Protein AF-0000000082337930 (afdb_homodimer)

Structure (mmCIF, N/CA/C/O backbone):
data_AF-0000000082337930-model_v1
#
loop_
_entity.id
_entity.type
_entity.pdbx_description
1 polymer 'Peroxisomal biogenesis factor 11'
#
loop_
_atom_site.group_PDB
_atom_site.id
_atom_site.type_symbol
_atom_site.label_atom_id
_atom_site.label_alt_id
_atom_site.label_comp_id
_atom_site.label_asym_id
_atom_site.label_entity_id
_atom_site.label_seq_id
_atom_site.pdbx_PDB_ins_code
_atom_site.Cartn_x
_atom_site.Cartn_y
_atom_site.Cartn_z
_atom_site.occupancy
_atom_site.B_iso_or_equiv
_atom_site.auth_seq_id
_atom_site.auth_comp_id
_atom_site.auth_asym_id
_atom_site.auth_atom_id
_atom_site.pdbx_PDB_model_num
ATOM 1 N N . MET A 1 1 ? -13.062 24.016 -5.707 1 59.91 1 MET A N 1
ATOM 2 C CA . MET A 1 1 ? -12.828 22.594 -5.961 1 59.91 1 MET A CA 1
ATOM 3 C C . MET A 1 1 ? -11.344 22.266 -5.844 1 59.91 1 MET A C 1
ATOM 5 O O . MET A 1 1 ? -10.492 23.047 -6.258 1 59.91 1 MET A O 1
ATOM 9 N N . PRO A 1 2 ? -11.141 21.203 -5.074 1 73.75 2 PRO A N 1
ATOM 10 C CA . PRO A 1 2 ? -9.711 20.891 -4.969 1 73.75 2 PRO A CA 1
ATOM 11 C C . PRO A 1 2 ? -9.078 20.594 -6.324 1 73.75 2 PRO A C 1
ATOM 13 O O . PRO A 1 2 ? -9.766 20.156 -7.25 1 73.75 2 PRO A O 1
ATOM 16 N N . SER A 1 3 ? -7.887 20.891 -6.551 1 83.06 3 SER A N 1
ATOM 17 C CA . SER A 1 3 ? -7.148 20.578 -7.77 1 83.06 3 SER A CA 1
ATOM 18 C C . SER A 1 3 ? -7.176 19.078 -8.062 1 83.06 3 SER A C 1
ATOM 20 O O . SER A 1 3 ? -7.176 18.266 -7.141 1 83.06 3 SER A O 1
ATOM 22 N N . PRO A 1 4 ? -7.48 18.703 -9.297 1 83.69 4 PRO A N 1
ATOM 23 C CA . PRO A 1 4 ? -7.492 17.297 -9.68 1 83.69 4 PRO A CA 1
ATOM 24 C C . PRO A 1 4 ? -6.234 16.547 -9.234 1 83.69 4 PRO A C 1
ATOM 26 O O . PRO A 1 4 ? -6.309 15.375 -8.859 1 83.69 4 PRO A O 1
ATOM 29 N N . LEU A 1 5 ? -5.148 17.203 -9.312 1 85 5 LEU A N 1
ATOM 30 C CA . LEU A 1 5 ? -3.896 16.578 -8.891 1 85 5 LEU A CA 1
ATOM 31 C C . LEU A 1 5 ? -3.895 16.312 -7.391 1 85 5 LEU A C 1
ATOM 33 O O . LEU A 1 5 ? -3.447 15.25 -6.941 1 85 5 LEU A O 1
ATOM 37 N N . LYS A 1 6 ? -4.402 17.266 -6.711 1 87.12 6 LYS A N 1
ATOM 38 C CA . LYS A 1 6 ? -4.496 17.094 -5.262 1 87.12 6 LYS A CA 1
ATOM 39 C C . LYS A 1 6 ? -5.434 15.945 -4.906 1 87.12 6 LYS A C 1
ATOM 41 O O . LYS A 1 6 ? -5.16 15.18 -3.979 1 87.12 6 LYS A O 1
ATOM 46 N N . GLN A 1 7 ? -6.445 15.836 -5.652 1 89.56 7 GLN A N 1
ATOM 47 C CA . GLN A 1 7 ? -7.395 14.75 -5.434 1 89.56 7 GLN A CA 1
ATOM 48 C C . GLN A 1 7 ? -6.762 13.398 -5.738 1 89.56 7 GLN A C 1
ATOM 50 O O . GLN A 1 7 ? -6.98 12.422 -5.012 1 89.56 7 GLN A O 1
ATOM 55 N N . LEU A 1 8 ? -6.004 13.336 -6.836 1 89.38 8 LEU A N 1
ATOM 56 C CA . LEU A 1 8 ? -5.328 12.094 -7.207 1 89.38 8 LEU A CA 1
ATOM 57 C C . LEU A 1 8 ? -4.301 11.695 -6.156 1 89.38 8 LEU A C 1
ATOM 59 O O . LEU A 1 8 ? -4.207 10.523 -5.785 1 89.38 8 LEU A O 1
ATOM 63 N N . VAL A 1 9 ? -3.629 12.656 -5.656 1 88.38 9 VAL A N 1
ATOM 64 C CA . VAL A 1 9 ? -2.609 12.414 -4.641 1 88.38 9 VAL A CA 1
ATOM 65 C C . VAL A 1 9 ? -3.266 11.883 -3.367 1 88.38 9 VAL A C 1
ATOM 67 O O . VAL A 1 9 ? -2.791 10.914 -2.771 1 88.38 9 VAL A O 1
ATOM 70 N N . THR A 1 10 ? -4.344 12.492 -2.98 1 89.81 10 THR A N 1
ATOM 71 C CA . THR A 1 10 ? -5.039 12.062 -1.771 1 89.81 10 THR A CA 1
ATOM 72 C C . THR A 1 10 ? -5.617 10.664 -1.944 1 89.81 10 THR A C 1
ATOM 74 O O . THR A 1 10 ? -5.566 9.844 -1.021 1 89.81 10 THR A O 1
ATOM 77 N N . PHE A 1 11 ? -6.168 10.43 -3.154 1 92.31 11 PHE A N 1
ATOM 78 C CA . PHE A 1 11 ? -6.734 9.125 -3.453 1 92.31 11 PHE A CA 1
ATOM 79 C C . PHE A 1 11 ? -5.676 8.031 -3.336 1 92.31 11 PHE A C 1
ATOM 81 O O . PHE A 1 11 ? -5.918 6.988 -2.73 1 92.31 11 PHE A O 1
ATOM 88 N N . THR A 1 12 ? -4.477 8.25 -3.717 1 90.88 12 THR A N 1
ATOM 89 C CA . THR A 1 12 ? -3.447 7.219 -3.771 1 90.88 12 THR A CA 1
ATOM 90 C C . THR A 1 12 ? -2.615 7.215 -2.494 1 90.88 12 THR A C 1
ATOM 92 O O . THR A 1 12 ? -1.773 6.336 -2.297 1 90.88 12 THR A O 1
ATOM 95 N N . SER A 1 13 ? -2.832 8.195 -1.613 1 89.81 13 SER A N 1
ATOM 96 C CA . SER A 1 13 ? -2.137 8.203 -0.331 1 89.81 13 SER A CA 1
ATOM 97 C C . SER A 1 13 ? -2.818 7.285 0.676 1 89.81 13 SER A C 1
ATOM 99 O O . SER A 1 13 ? -2.25 6.973 1.724 1 89.81 13 SER A O 1
ATOM 101 N N . GLN A 1 14 ? -3.98 6.848 0.314 1 91.69 14 GLN A N 1
ATOM 102 C CA . GLN A 1 14 ? -4.684 5.848 1.109 1 91.69 14 GLN A CA 1
ATOM 103 C C . GLN A 1 14 ? -4.457 4.445 0.555 1 91.69 14 GLN A C 1
ATOM 105 O O . GLN A 1 14 ? -4.426 4.25 -0.662 1 91.69 14 GLN A O 1
ATOM 110 N N . THR A 1 15 ? -4.352 3.51 1.464 1 93.31 15 THR A N 1
ATOM 111 C CA . THR A 1 15 ? -4.156 2.135 1.018 1 93.31 15 THR A CA 1
ATOM 112 C C . THR A 1 15 ? -5.332 1.668 0.168 1 93.31 15 THR A C 1
ATOM 114 O O . THR A 1 15 ? -5.148 0.976 -0.834 1 93.31 15 THR A O 1
ATOM 117 N N . ALA A 1 16 ? -6.535 2.107 0.52 1 92.81 16 ALA A N 1
ATOM 118 C CA . ALA A 1 16 ? -7.73 1.692 -0.21 1 92.81 16 ALA A CA 1
ATOM 119 C C . ALA A 1 16 ? -7.688 2.18 -1.655 1 92.81 16 ALA A C 1
ATOM 121 O O . ALA A 1 16 ? -7.98 1.421 -2.582 1 92.81 16 ALA A O 1
ATOM 122 N N . GLY A 1 17 ? -7.324 3.424 -1.844 1 94.19 17 GLY A N 1
ATOM 123 C CA . GLY A 1 17 ? -7.277 3.98 -3.188 1 94.19 17 GLY A CA 1
ATOM 124 C C . GLY A 1 17 ? -6.207 3.348 -4.059 1 94.19 17 GLY A C 1
ATOM 125 O O . GLY A 1 17 ? -6.473 2.975 -5.203 1 94.19 17 GLY A O 1
ATOM 126 N N . LEU A 1 18 ? -5.039 3.246 -3.506 1 95.44 18 LEU A N 1
ATOM 127 C CA . LEU A 1 18 ? -3.938 2.68 -4.273 1 95.44 18 LEU A CA 1
ATOM 128 C C . LEU A 1 18 ? -4.168 1.198 -4.547 1 95.44 18 LEU A C 1
ATOM 130 O O . LEU A 1 18 ? -3.859 0.708 -5.637 1 95.44 18 LEU A O 1
ATOM 134 N N . GLU A 1 19 ? -4.699 0.517 -3.623 1 96.56 19 GLU A N 1
ATOM 135 C CA . GLU A 1 19 ? -5.023 -0.895 -3.807 1 96.56 19 GLU A CA 1
ATOM 136 C C . GLU A 1 19 ? -6.035 -1.087 -4.934 1 96.56 19 GLU A C 1
ATOM 138 O O . GLU A 1 19 ? -5.91 -2.016 -5.734 1 96.56 19 GLU A O 1
ATOM 143 N N . LYS A 1 20 ? -6.992 -0.231 -5.098 1 97.12 20 LYS A N 1
ATOM 144 C CA . LYS A 1 20 ? -7.969 -0.34 -6.172 1 97.12 20 LYS A CA 1
ATOM 145 C C . LYS A 1 20 ? -7.336 -0.035 -7.527 1 97.12 20 LYS A C 1
ATOM 147 O O . LYS A 1 20 ? -7.723 -0.612 -8.547 1 97.12 20 LYS A O 1
ATOM 152 N N . THR A 1 21 ? -6.434 0.844 -7.492 1 96.25 21 THR A N 1
ATOM 153 C CA . THR A 1 21 ? -5.695 1.128 -8.719 1 96.25 21 THR A CA 1
ATOM 154 C C . THR A 1 21 ? -4.941 -0.11 -9.195 1 96.25 21 THR A C 1
ATOM 156 O O . THR A 1 21 ? -5.016 -0.476 -10.367 1 96.25 21 THR A O 1
ATOM 159 N N . LEU A 1 22 ? -4.285 -0.711 -8.289 1 97.25 22 LEU A N 1
ATOM 160 C CA . LEU A 1 22 ? -3.537 -1.915 -8.633 1 97.25 22 LEU A CA 1
ATOM 161 C C . LEU A 1 22 ? -4.477 -3.039 -9.055 1 97.25 22 LEU A C 1
ATOM 163 O O . LEU A 1 22 ? -4.168 -3.799 -9.977 1 97.25 22 LEU A O 1
ATOM 167 N N . ARG A 1 23 ? -5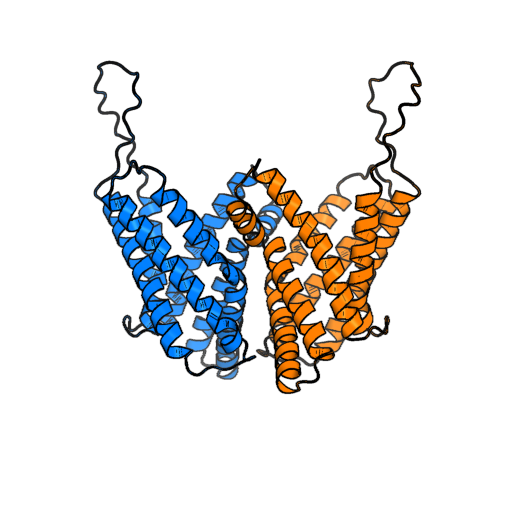.578 -3.072 -8.352 1 98.06 23 ARG A N 1
ATOM 168 C CA . ARG A 1 23 ? -6.566 -4.094 -8.688 1 98.06 23 ARG A CA 1
ATOM 169 C C . ARG A 1 23 ? -7.098 -3.902 -10.102 1 98.06 23 ARG A C 1
ATOM 171 O O . ARG A 1 23 ? -7.332 -4.875 -10.82 1 98.06 23 ARG A O 1
ATOM 178 N N . LEU A 1 24 ? -7.301 -2.734 -10.484 1 98.19 24 LEU A N 1
ATOM 179 C CA . LEU A 1 24 ? -7.777 -2.449 -11.828 1 98.19 24 LEU A CA 1
ATOM 180 C C . LEU A 1 24 ? -6.754 -2.881 -12.875 1 98.19 24 LEU A C 1
ATOM 182 O O . LEU A 1 24 ? -7.105 -3.51 -13.875 1 98.19 24 LEU A O 1
ATOM 186 N N . ILE A 1 25 ? -5.5 -2.564 -12.648 1 97.62 25 ILE A N 1
ATOM 187 C CA . ILE A 1 25 ? -4.438 -2.965 -13.562 1 97.62 25 ILE A CA 1
ATOM 188 C C . ILE A 1 25 ? -4.352 -4.488 -13.625 1 97.62 25 ILE A C 1
ATOM 190 O O . ILE A 1 25 ? -4.172 -5.062 -14.695 1 97.62 25 ILE A O 1
ATOM 194 N N . GLN A 1 26 ? -4.496 -5.074 -12.523 1 98.25 26 GLN A N 1
ATOM 195 C CA . GLN A 1 26 ? -4.508 -6.531 -12.461 1 98.25 26 GLN A CA 1
ATOM 196 C C . GLN A 1 26 ? -5.637 -7.105 -13.312 1 98.25 26 GLN A C 1
ATOM 198 O O . GLN A 1 26 ? -5.426 -8.055 -14.078 1 98.25 26 GLN A O 1
ATOM 203 N N . ALA A 1 27 ? -6.793 -6.559 -13.18 1 98.5 27 ALA A N 1
ATOM 204 C CA . ALA A 1 27 ? -7.961 -7.043 -13.914 1 98.5 27 ALA A CA 1
ATOM 205 C C . ALA A 1 27 ? -7.758 -6.906 -15.414 1 98.5 27 ALA A C 1
ATOM 207 O O . ALA A 1 27 ? -8.07 -7.824 -16.172 1 98.5 27 ALA A O 1
ATOM 208 N N . VAL A 1 28 ? -7.258 -5.812 -15.82 1 98.38 28 VAL A N 1
ATOM 209 C CA . VAL A 1 28 ? -6.992 -5.57 -17.234 1 98.38 28 VAL A CA 1
ATOM 210 C C . VAL A 1 28 ? -5.938 -6.551 -17.734 1 98.38 28 VAL A C 1
ATOM 212 O O . VAL A 1 28 ? -6.07 -7.105 -18.828 1 98.38 28 VAL A O 1
ATOM 215 N N . SER A 1 29 ? -4.938 -6.777 -16.953 1 98.19 29 SER A N 1
ATOM 216 C CA . SER A 1 29 ? -3.908 -7.742 -17.328 1 98.19 29 SER A CA 1
ATOM 217 C C . SER A 1 29 ? -4.496 -9.141 -17.5 1 98.19 29 SER A C 1
ATOM 219 O O . SER A 1 29 ? -4.113 -9.875 -18.406 1 98.19 29 SER A O 1
ATOM 221 N N . GLN A 1 30 ? -5.391 -9.445 -16.609 1 98.19 30 GLN A N 1
ATOM 222 C CA . GLN A 1 30 ? -6.055 -10.742 -16.719 1 98.19 30 GLN A CA 1
ATOM 223 C C . GLN A 1 30 ? -6.852 -10.844 -18.016 1 98.19 30 GLN A C 1
ATOM 225 O O . GLN A 1 30 ? -6.773 -11.852 -18.719 1 98.19 30 GLN A O 1
ATOM 230 N N . ILE A 1 31 ? -7.59 -9.852 -18.312 1 98.5 31 ILE A N 1
ATOM 231 C CA . ILE A 1 31 ? -8.438 -9.859 -19.5 1 98.5 31 ILE A CA 1
ATOM 232 C C . ILE A 1 31 ? -7.566 -9.945 -20.75 1 98.5 31 ILE A C 1
ATOM 234 O O . ILE A 1 31 ? -7.789 -10.797 -21.609 1 98.5 31 ILE A O 1
ATOM 238 N N . VAL A 1 32 ? -6.555 -9.117 -20.828 1 98.31 32 VAL A N 1
ATOM 239 C CA . VAL A 1 32 ? -5.672 -9.109 -21.984 1 98.31 32 VAL A CA 1
ATOM 240 C C . VAL A 1 32 ? -4.914 -10.43 -22.062 1 98.31 32 VAL A C 1
ATOM 242 O O . VAL A 1 32 ? -4.719 -10.977 -23.156 1 98.31 32 VAL A O 1
ATOM 245 N N . GLY A 1 33 ? -4.523 -10.945 -20.922 1 98.19 33 GLY A N 1
ATOM 246 C CA . GLY A 1 33 ? -3.775 -12.188 -20.891 1 98.19 33 GLY A CA 1
ATOM 247 C C . GLY A 1 33 ? -4.559 -13.367 -21.438 1 98.19 33 GLY A C 1
ATOM 248 O O . GLY A 1 33 ? -4.004 -14.203 -22.156 1 98.19 33 GLY A O 1
ATOM 249 N N . VAL A 1 34 ? -5.824 -13.398 -21.172 1 97.56 34 VAL A N 1
ATOM 250 C CA . VAL A 1 34 ? -6.605 -14.57 -21.547 1 97.56 34 VAL A CA 1
ATOM 251 C C . VAL A 1 34 ? -7.184 -14.367 -22.953 1 97.56 34 VAL A C 1
ATOM 253 O O . VAL A 1 34 ? -7.621 -15.328 -23.594 1 97.56 34 VAL A O 1
ATOM 256 N N . THR A 1 35 ? -7.234 -13.141 -23.484 1 97.75 35 THR A N 1
ATOM 257 C CA . THR A 1 35 ? -7.914 -12.898 -24.75 1 97.75 35 THR A CA 1
ATOM 258 C C . THR A 1 35 ? -6.906 -12.641 -25.875 1 97.75 35 THR A C 1
ATOM 260 O O . THR A 1 35 ? -7.25 -12.695 -27.047 1 97.75 35 THR A O 1
ATOM 263 N N . SER A 1 36 ? -5.703 -12.383 -25.547 1 97.62 36 SER A N 1
ATOM 264 C CA . SER A 1 36 ? -4.715 -12.023 -26.547 1 97.62 36 SER A CA 1
ATOM 265 C C . SER A 1 36 ? -4.277 -13.242 -27.359 1 97.62 36 SER A C 1
ATOM 267 O O . SER A 1 36 ? -4.043 -14.312 -26.797 1 97.62 36 SER A O 1
ATOM 269 N N . ASP A 1 37 ? -4.055 -13.023 -28.703 1 97.25 37 ASP A N 1
ATOM 270 C CA . ASP A 1 37 ? -3.541 -14.07 -29.578 1 97.25 37 ASP A CA 1
ATOM 271 C C . ASP A 1 37 ? -2.014 -14.07 -29.609 1 97.25 37 ASP A C 1
ATOM 273 O O . ASP A 1 37 ? -1.393 -15.031 -30.062 1 97.25 37 ASP A O 1
ATOM 277 N N . ASP A 1 38 ? -1.459 -13.023 -29.125 1 97.69 38 ASP A N 1
ATOM 278 C CA . ASP A 1 38 ? -0.008 -12.953 -28.984 1 97.69 38 ASP A CA 1
ATOM 279 C C . ASP A 1 38 ? 0.463 -13.695 -27.75 1 97.69 38 ASP A C 1
ATOM 281 O O . ASP A 1 38 ? 0.231 -13.25 -26.625 1 97.69 38 ASP A O 1
ATOM 285 N N . LYS A 1 39 ? 1.205 -14.734 -27.984 1 97.25 39 LYS A N 1
ATOM 286 C CA . LYS A 1 39 ? 1.607 -15.617 -26.891 1 97.25 39 LYS A CA 1
ATOM 287 C C . LYS A 1 39 ? 2.52 -14.891 -25.906 1 97.25 39 LYS A C 1
ATOM 289 O O . LYS A 1 39 ? 2.436 -15.109 -24.688 1 97.25 39 LYS A O 1
ATOM 294 N N . THR A 1 40 ? 3.385 -14.125 -26.406 1 96.31 40 THR A N 1
ATOM 295 C CA . THR A 1 40 ? 4.297 -13.375 -25.547 1 96.31 40 THR A CA 1
ATOM 296 C C . THR A 1 40 ? 3.527 -12.398 -24.656 1 96.31 40 THR A C 1
ATOM 298 O O . THR A 1 40 ? 3.736 -12.352 -23.453 1 96.31 40 THR A O 1
ATOM 301 N N . LEU A 1 41 ? 2.658 -11.648 -25.281 1 96.69 41 LEU A N 1
ATOM 302 C CA . LEU A 1 41 ? 1.835 -10.703 -24.531 1 96.69 41 LEU A CA 1
ATOM 303 C C . LEU A 1 41 ? 0.952 -11.43 -23.516 1 96.69 41 LEU A C 1
ATOM 305 O O . LEU A 1 41 ? 0.795 -10.977 -22.391 1 96.69 41 LEU A O 1
ATOM 309 N N . SER A 1 42 ? 0.378 -12.492 -23.906 1 98 42 SER A N 1
ATOM 310 C CA . SER A 1 42 ? -0.461 -13.289 -23.031 1 98 42 SER A CA 1
ATOM 311 C C . SER A 1 42 ? 0.313 -13.75 -21.797 1 98 42 SER A C 1
ATOM 313 O O . SER A 1 42 ? -0.136 -13.555 -20.672 1 98 42 SER A O 1
ATOM 315 N N . THR A 1 43 ? 1.45 -14.242 -22.031 1 97.38 43 THR A N 1
ATOM 316 C CA . THR A 1 43 ? 2.275 -14.75 -20.938 1 97.38 43 THR A CA 1
ATOM 317 C C . THR A 1 43 ? 2.695 -13.617 -20 1 97.38 43 THR A C 1
ATOM 319 O O . THR A 1 43 ? 2.658 -13.773 -18.781 1 97.38 43 THR A O 1
ATOM 322 N N . GLN A 1 44 ? 3.047 -12.516 -20.562 1 97.31 44 GLN A N 1
ATOM 323 C CA . GLN A 1 44 ? 3.475 -11.367 -19.781 1 97.31 44 GLN A CA 1
ATOM 324 C C . GLN A 1 44 ? 2.316 -10.805 -18.953 1 97.31 44 GLN A C 1
ATOM 326 O O . GLN A 1 44 ? 2.482 -10.469 -17.781 1 97.31 44 GLN A O 1
ATOM 331 N N . CYS A 1 45 ? 1.198 -10.75 -19.516 1 97.88 45 CYS A N 1
ATOM 332 C CA . CYS A 1 45 ? 0.033 -10.203 -18.828 1 97.88 45 CYS A CA 1
ATOM 333 C C . CYS A 1 45 ? -0.416 -11.125 -17.703 1 97.88 45 CYS A C 1
ATOM 335 O O . CYS A 1 45 ? -0.79 -10.656 -16.625 1 97.88 45 CYS A O 1
ATOM 337 N N . LEU A 1 46 ? -0.356 -12.359 -17.953 1 97.81 46 LEU A N 1
ATOM 338 C CA . LEU A 1 46 ? -0.733 -13.305 -16.906 1 97.81 46 LEU A CA 1
ATOM 339 C C . LEU A 1 46 ? 0.289 -13.305 -15.773 1 97.81 46 LEU A C 1
ATOM 341 O O . LEU A 1 46 ? -0.074 -13.438 -14.602 1 97.81 46 LEU A O 1
ATOM 345 N N . ALA A 1 47 ? 1.536 -13.141 -16.125 1 96.94 47 ALA A N 1
ATOM 346 C CA . ALA A 1 47 ? 2.562 -12.984 -15.094 1 96.94 47 ALA A CA 1
ATOM 347 C C . ALA A 1 47 ? 2.34 -11.711 -14.281 1 96.94 47 ALA A C 1
ATOM 349 O O . ALA A 1 47 ? 2.461 -11.719 -13.055 1 96.94 47 ALA A O 1
ATOM 350 N N . ALA A 1 48 ? 2.037 -10.664 -14.984 1 97 48 ALA A N 1
ATOM 351 C CA . ALA A 1 48 ? 1.748 -9.406 -14.305 1 97 48 ALA A CA 1
ATOM 352 C C . ALA A 1 48 ? 0.557 -9.547 -13.367 1 97 48 ALA A C 1
ATOM 354 O O . ALA A 1 48 ? 0.583 -9.039 -12.242 1 97 48 ALA A O 1
ATOM 355 N N . ARG A 1 49 ? -0.434 -10.211 -13.859 1 97.69 49 ARG A N 1
ATOM 356 C CA . ARG A 1 49 ? -1.613 -10.469 -13.039 1 97.69 49 ARG A CA 1
ATOM 357 C C . ARG A 1 49 ? -1.232 -11.148 -11.727 1 97.69 49 ARG A C 1
ATOM 359 O O . ARG A 1 49 ? -1.67 -10.734 -10.656 1 97.69 49 ARG A O 1
ATOM 366 N N . ASP A 1 50 ? -0.408 -12.07 -11.773 1 95.81 50 ASP A N 1
ATOM 367 C CA . ASP A 1 50 ? -0.019 -12.836 -10.594 1 95.81 50 ASP A CA 1
ATOM 368 C C . ASP A 1 50 ? 0.831 -11.992 -9.648 1 95.81 50 ASP A C 1
ATOM 370 O O . ASP A 1 50 ? 0.667 -12.055 -8.43 1 95.81 50 ASP A O 1
ATOM 374 N N . ARG A 1 51 ? 1.695 -11.195 -10.266 1 95.62 51 ARG A N 1
ATOM 375 C CA . ARG A 1 51 ? 2.547 -10.344 -9.445 1 95.62 51 ARG A CA 1
ATOM 376 C C . ARG A 1 51 ? 1.729 -9.258 -8.75 1 95.62 51 ARG A C 1
ATOM 378 O O . ARG A 1 51 ? 1.98 -8.922 -7.594 1 95.62 51 ARG A O 1
ATOM 385 N N . LEU A 1 52 ? 0.832 -8.75 -9.438 1 96.69 52 LEU A N 1
ATOM 386 C CA . LEU A 1 52 ? -0.027 -7.711 -8.883 1 96.69 52 LEU A CA 1
ATOM 387 C C . LEU A 1 52 ? -0.941 -8.281 -7.801 1 96.69 52 LEU A C 1
ATOM 389 O O . LEU A 1 52 ? -1.236 -7.602 -6.812 1 96.69 52 LEU A O 1
ATOM 393 N N . ALA A 1 53 ? -1.422 -9.492 -8.023 1 96.19 53 ALA A N 1
ATOM 394 C CA . ALA A 1 53 ? -2.209 -10.156 -6.98 1 96.19 53 ALA A CA 1
ATOM 395 C C . ALA A 1 53 ? -1.411 -10.281 -5.688 1 96.19 53 ALA A C 1
ATOM 397 O O . ALA A 1 53 ? -1.932 -10.016 -4.602 1 96.19 53 ALA A O 1
ATOM 398 N N . LEU A 1 54 ? -0.223 -10.68 -5.805 1 94.56 54 LEU A N 1
ATOM 399 C CA . LEU A 1 54 ? 0.656 -10.742 -4.645 1 94.56 54 LEU A CA 1
ATOM 400 C C . LEU A 1 54 ? 0.878 -9.359 -4.051 1 94.56 54 LEU A C 1
ATOM 402 O O . LEU A 1 54 ? 0.849 -9.188 -2.83 1 94.56 54 LEU A O 1
ATOM 406 N N . GLY A 1 55 ? 1.141 -8.398 -4.914 1 94.94 55 GLY A N 1
ATOM 407 C CA . GLY A 1 55 ? 1.3 -7.031 -4.457 1 94.94 55 GLY A CA 1
ATOM 408 C C . GLY A 1 55 ? 0.119 -6.531 -3.646 1 94.94 55 GLY A C 1
ATOM 409 O O . GLY A 1 55 ? 0.298 -5.875 -2.619 1 94.94 55 GLY A O 1
ATOM 410 N N . ARG A 1 56 ? -0.995 -6.832 -4.055 1 95.62 56 ARG A N 1
ATOM 411 C CA . ARG A 1 56 ? -2.207 -6.383 -3.377 1 95.62 56 ARG A CA 1
ATOM 412 C C . ARG A 1 56 ? -2.322 -7.004 -1.99 1 95.62 56 ARG A C 1
ATOM 414 O O . ARG A 1 56 ? -2.959 -6.438 -1.101 1 95.62 56 ARG A O 1
ATOM 421 N N . ARG A 1 57 ? -1.745 -8.102 -1.8 1 95.06 57 ARG A N 1
ATOM 422 C CA . ARG A 1 57 ? -1.766 -8.742 -0.487 1 95.06 57 ARG A CA 1
ATOM 423 C C . ARG A 1 57 ? -1.013 -7.906 0.541 1 95.06 57 ARG A C 1
ATOM 425 O O . ARG A 1 57 ? -1.379 -7.879 1.718 1 95.06 57 ARG A O 1
ATOM 432 N N . TYR A 1 58 ? -0.014 -7.211 0.063 1 95.06 58 TYR A N 1
ATOM 433 C CA . TYR A 1 58 ? 0.726 -6.34 0.967 1 95.06 58 TYR A CA 1
ATOM 434 C C . TYR A 1 58 ? -0.17 -5.234 1.513 1 95.06 58 TYR A C 1
ATOM 436 O O . TYR A 1 58 ? -0.058 -4.855 2.68 1 95.06 58 TYR A O 1
ATOM 444 N N . PHE A 1 59 ? -1.052 -4.82 0.717 1 94.5 59 PHE A N 1
ATOM 445 C CA . PHE A 1 59 ? -1.925 -3.713 1.086 1 94.5 59 PHE A CA 1
ATOM 446 C C . PHE A 1 59 ? -2.951 -4.152 2.121 1 94.5 59 PHE A C 1
ATOM 448 O O . PHE A 1 59 ? -3.539 -3.32 2.814 1 94.5 59 PHE A O 1
ATOM 455 N N . ARG A 1 60 ? -3.096 -5.465 2.246 1 91.5 60 ARG A N 1
ATOM 456 C CA . ARG A 1 60 ? -4.137 -5.91 3.164 1 91.5 60 ARG A CA 1
ATOM 457 C C . ARG A 1 60 ? -3.553 -6.785 4.27 1 91.5 60 ARG A C 1
ATOM 459 O O . ARG A 1 60 ? -4.285 -7.5 4.957 1 91.5 60 ARG A O 1
ATOM 466 N N . LEU A 1 61 ? -2.312 -6.875 4.469 1 90.25 61 LEU A N 1
ATOM 467 C CA . LEU A 1 61 ? -1.616 -7.699 5.449 1 90.25 61 LEU A CA 1
ATOM 468 C C . LEU A 1 61 ? -2.221 -7.52 6.84 1 90.25 61 LEU A C 1
ATOM 470 O O . LEU A 1 61 ? -2.373 -8.492 7.586 1 90.25 61 LEU A O 1
ATOM 474 N N . LEU A 1 62 ? -2.67 -6.426 7.25 1 90.19 62 LEU A N 1
ATOM 475 C CA . LEU A 1 62 ? -3.156 -6.188 8.602 1 90.19 62 LEU A CA 1
ATOM 476 C C . LEU A 1 62 ? -4.594 -5.672 8.586 1 90.19 62 LEU A C 1
ATOM 478 O O . LEU A 1 62 ? -5.094 -5.18 9.594 1 90.19 62 LEU A O 1
ATOM 482 N N . ASP A 1 63 ? -5.188 -5.918 7.547 1 92.94 63 ASP A N 1
ATOM 483 C CA . ASP A 1 63 ? -6.543 -5.398 7.395 1 92.94 63 ASP A CA 1
ATOM 484 C C . ASP A 1 63 ? -7.527 -6.16 8.273 1 92.94 63 ASP A C 1
ATOM 486 O O . ASP A 1 63 ? -8.633 -5.676 8.547 1 92.94 63 ASP A O 1
ATOM 490 N N . PHE A 1 64 ? -7.148 -7.383 8.703 1 95.69 64 PHE A N 1
ATOM 491 C CA . PHE A 1 64 ? -8.055 -8.172 9.523 1 95.69 64 PHE A CA 1
ATOM 492 C C . PHE A 1 64 ? -8.344 -7.477 10.844 1 95.69 64 PHE A C 1
ATOM 494 O O . PHE A 1 64 ? -9.422 -7.625 11.414 1 95.69 64 PHE A O 1
ATOM 501 N N . TYR A 1 65 ? -7.469 -6.648 11.344 1 93.44 65 TYR A N 1
ATOM 502 C CA . TYR A 1 65 ? -7.711 -5.895 12.57 1 93.44 65 TYR A CA 1
ATOM 503 C C . TYR A 1 65 ? -8.898 -4.953 12.406 1 93.44 65 TYR A C 1
ATOM 505 O O . TYR A 1 65 ? -9.672 -4.746 13.344 1 93.44 65 TYR A O 1
ATOM 513 N N . GLY A 1 66 ? -8.914 -4.434 11.227 1 93.06 66 GLY A N 1
ATOM 514 C CA . GLY A 1 66 ? -10.039 -3.555 10.969 1 93.06 66 GLY A CA 1
ATOM 515 C C . GLY A 1 66 ? -11.375 -4.27 11.023 1 93.06 66 GLY A C 1
ATOM 516 O O . GLY A 1 66 ? -12.352 -3.729 11.547 1 93.06 66 GLY A O 1
ATOM 517 N N . CYS A 1 67 ? -11.406 -5.43 10.578 1 95.25 67 CYS A N 1
ATOM 518 C CA . CYS A 1 67 ? -12.617 -6.23 10.625 1 95.25 67 CYS A CA 1
ATOM 519 C C . CYS A 1 67 ? -13 -6.57 12.062 1 95.25 67 CYS A C 1
ATOM 521 O O . CYS A 1 67 ? -14.164 -6.453 12.453 1 95.25 67 CYS A O 1
ATOM 523 N N . PHE A 1 68 ? -12.039 -6.91 12.797 1 93.56 68 PHE A N 1
ATOM 524 C CA . PHE A 1 68 ? -12.32 -7.309 14.172 1 93.56 68 PHE A CA 1
ATOM 525 C C . PHE A 1 68 ? -12.68 -6.098 15.023 1 93.56 68 PHE A C 1
ATOM 527 O O . PHE A 1 68 ? -13.453 -6.211 15.977 1 93.56 68 PHE A O 1
ATOM 534 N N . GLU A 1 69 ? -12.133 -4.961 14.68 1 92.38 69 GLU A N 1
ATOM 535 C CA . GLU A 1 69 ? -12.594 -3.736 15.328 1 92.38 69 GLU A CA 1
ATOM 536 C C . GLU A 1 69 ? -14.07 -3.49 15.055 1 92.38 69 GLU A C 1
ATOM 538 O O . GLU A 1 69 ? -14.828 -3.129 15.953 1 92.38 69 GLU A O 1
ATOM 543 N N . ARG A 1 70 ? -14.469 -3.715 13.859 1 92.75 70 ARG A N 1
ATOM 544 C CA . ARG A 1 70 ? -15.867 -3.555 13.492 1 92.75 70 ARG A CA 1
ATOM 545 C C . ARG A 1 70 ? -16.75 -4.559 14.242 1 92.75 70 ARG A C 1
ATOM 547 O O . ARG A 1 70 ? -17.828 -4.211 14.719 1 92.75 70 ARG A O 1
ATOM 554 N N . VAL A 1 71 ? -16.266 -5.746 14.305 1 94.38 71 VAL A N 1
ATOM 555 C CA . VAL A 1 71 ? -16.984 -6.785 15.039 1 94.38 71 VAL A CA 1
ATOM 556 C C . VAL A 1 71 ? -17.141 -6.363 16.5 1 94.38 71 VAL A C 1
ATOM 558 O O . VAL A 1 71 ? -18.219 -6.527 17.078 1 94.38 71 VAL A O 1
ATOM 561 N N . HIS A 1 72 ? -16.125 -5.824 17.078 1 92.06 72 HIS A N 1
ATOM 562 C CA . HIS A 1 72 ? -16.172 -5.371 18.453 1 92.06 72 HIS A CA 1
ATOM 563 C C . HIS A 1 72 ? -17.219 -4.27 18.641 1 92.06 72 HIS A C 1
ATOM 565 O O . HIS A 1 72 ? -18.016 -4.32 19.578 1 92.06 72 HIS A O 1
ATOM 571 N N . VAL A 1 73 ? -17.234 -3.385 17.781 1 89.69 73 VAL A N 1
ATOM 572 C CA . VAL A 1 73 ? -18.172 -2.27 17.875 1 89.69 73 VAL A CA 1
ATOM 573 C C . VAL A 1 73 ? -19.609 -2.783 17.719 1 89.69 73 VAL A C 1
ATOM 575 O O . VAL A 1 73 ? -20.5 -2.404 18.484 1 89.69 73 VAL A O 1
ATOM 578 N N . LEU A 1 74 ? -19.812 -3.617 16.797 1 91.81 74 LEU A N 1
ATOM 579 C CA . LEU A 1 74 ? -21.141 -4.152 16.531 1 91.81 74 LEU A CA 1
ATOM 580 C C . LEU A 1 74 ? -21.641 -4.98 17.719 1 91.81 74 LEU A C 1
ATOM 582 O O . LEU A 1 74 ? -22.844 -5.016 18 1 91.81 74 LEU A O 1
ATOM 586 N N . SER A 1 75 ? -20.766 -5.602 18.406 1 92.38 75 SER A N 1
ATOM 587 C CA . SER A 1 75 ? -21.141 -6.469 19.516 1 92.38 75 SER A CA 1
ATOM 588 C C . SER A 1 75 ? -21.422 -5.66 20.781 1 92.38 75 SER A C 1
ATOM 590 O O . SER A 1 75 ? -22.094 -6.145 21.688 1 92.38 75 SER A O 1
ATOM 592 N N . THR A 1 76 ? -20.984 -4.43 20.828 1 90.62 76 THR A N 1
ATOM 593 C CA . THR A 1 76 ? -21.094 -3.664 22.062 1 90.62 76 THR A CA 1
ATOM 594 C C . THR A 1 76 ? -22.078 -2.516 21.906 1 90.62 76 THR A C 1
ATOM 596 O O . THR A 1 76 ? -22.406 -1.836 22.891 1 90.62 76 THR A O 1
ATOM 599 N N . THR A 1 77 ? -22.484 -2.326 20.703 1 88.19 77 THR A N 1
ATOM 600 C CA . THR A 1 77 ? -23.422 -1.225 20.453 1 88.19 77 THR A CA 1
ATOM 601 C C . THR A 1 77 ? -24.766 -1.752 20 1 88.19 77 THR A C 1
ATOM 603 O O . THR A 1 77 ? -24.844 -2.535 19.047 1 88.19 77 THR A O 1
ATOM 606 N N . PRO A 1 78 ? -25.828 -1.23 20.719 1 86 78 PRO A N 1
ATOM 607 C CA . PRO A 1 78 ? -27.141 -1.637 20.25 1 86 78 PRO A CA 1
ATOM 608 C C . PRO A 1 78 ? -27.453 -1.151 18.828 1 86 78 PRO A C 1
ATOM 610 O O . PRO A 1 78 ? -27.047 -0.044 18.453 1 86 78 PRO A O 1
ATOM 613 N N . SER A 1 79 ? -28.125 -2.07 18.016 1 83.38 79 SER A N 1
ATOM 614 C CA . SER A 1 79 ? -28.406 -1.732 16.625 1 83.38 79 SER A CA 1
ATOM 615 C C . SER A 1 79 ? -29.828 -1.238 16.453 1 83.38 79 SER A C 1
ATOM 617 O O . SER A 1 79 ? -30.781 -1.875 16.922 1 83.38 79 SER A O 1
ATOM 619 N N . SER A 1 80 ? -29.938 -0.13 15.828 1 79.75 80 SER A N 1
ATOM 620 C CA . SER A 1 80 ? -31.266 0.412 15.523 1 79.75 80 SER A CA 1
ATOM 621 C C . SER A 1 80 ? -31.938 -0.375 14.414 1 79.75 80 SER A C 1
ATOM 623 O O . SER A 1 80 ? -33.156 -0.358 14.289 1 79.75 80 SER A O 1
ATOM 625 N N . ALA A 1 81 ? -31.156 -1.064 13.578 1 79.81 81 ALA A N 1
ATOM 626 C 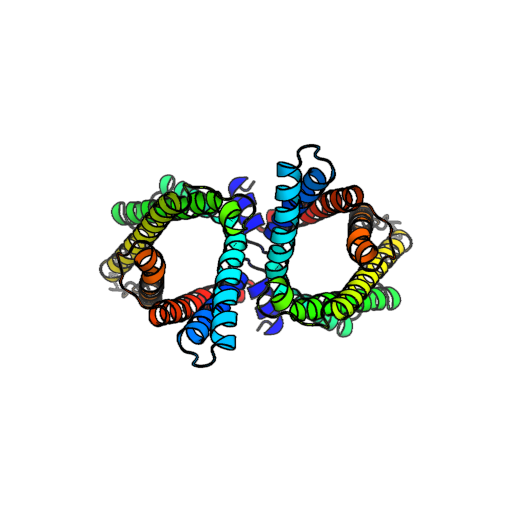CA . ALA A 1 81 ? -31.688 -1.781 12.422 1 79.81 81 ALA A CA 1
ATOM 627 C C . ALA A 1 81 ? -32.344 -3.1 12.844 1 79.81 81 ALA A C 1
ATOM 629 O O . ALA A 1 81 ? -33.062 -3.713 12.07 1 79.81 81 ALA A O 1
ATOM 630 N N . GLY A 1 82 ? -32.125 -3.523 14.172 1 86.25 82 GLY A N 1
ATOM 631 C CA . GLY A 1 82 ? -32.688 -4.773 14.656 1 86.25 82 GLY A CA 1
ATOM 632 C C . GLY A 1 82 ? -31.672 -5.879 14.805 1 86.25 82 GLY A C 1
ATOM 633 O O . GLY A 1 82 ? -30.594 -5.816 14.203 1 86.25 82 GLY A O 1
ATOM 634 N N . ALA A 1 83 ? -32 -6.828 15.477 1 88 83 ALA A N 1
ATOM 635 C CA . ALA A 1 83 ? -31.109 -7.902 15.859 1 88 83 ALA A CA 1
ATOM 636 C C . ALA A 1 83 ? -30.688 -8.727 14.648 1 88 83 ALA A C 1
ATOM 638 O O . ALA A 1 83 ? -29.547 -9.172 14.555 1 88 83 ALA A O 1
ATOM 639 N N . LEU A 1 84 ? -31.562 -8.914 13.781 1 91.12 84 LEU A N 1
ATOM 640 C CA . LEU A 1 84 ? -31.281 -9.75 12.625 1 91.12 84 LEU A CA 1
ATOM 641 C C . LEU A 1 84 ? -30.219 -9.109 11.742 1 91.12 84 LEU A C 1
ATOM 643 O O . LEU A 1 84 ? -29.219 -9.75 11.391 1 91.12 84 LEU A O 1
ATOM 647 N N . LEU A 1 85 ? -30.406 -7.871 11.422 1 93.06 85 LEU A N 1
ATOM 648 C CA . LEU A 1 85 ? -29.469 -7.164 10.562 1 93.06 85 LEU A CA 1
ATOM 649 C C . LEU A 1 85 ? -28.125 -6.992 11.266 1 93.06 85 LEU A C 1
ATOM 651 O O . LEU A 1 85 ? -27.062 -7.105 10.633 1 93.06 85 LEU A O 1
ATOM 655 N N . ALA A 1 86 ? -28.156 -6.828 12.5 1 93.62 86 ALA A N 1
ATOM 656 C CA . ALA A 1 86 ? -26.922 -6.695 13.273 1 93.62 86 ALA A CA 1
ATOM 657 C C . ALA A 1 86 ? -26.141 -8 13.281 1 93.62 86 ALA A C 1
ATOM 659 O O . ALA A 1 86 ? -24.906 -7.996 13.164 1 93.62 86 ALA A O 1
ATOM 660 N N . THR A 1 87 ? -26.891 -9.047 13.445 1 95.31 87 THR A N 1
ATOM 661 C CA . THR A 1 87 ? -26.234 -10.352 13.461 1 95.31 87 THR A CA 1
ATOM 662 C C . THR A 1 87 ? -25.641 -10.672 12.094 1 95.31 87 THR A C 1
ATOM 664 O O . THR A 1 87 ? -24.547 -11.242 12.008 1 95.31 87 THR A O 1
ATOM 667 N N . MET A 1 88 ? -26.281 -10.289 11.039 1 96.81 88 MET A N 1
ATOM 668 C CA . MET A 1 88 ? -25.75 -10.516 9.695 1 96.81 88 MET A CA 1
ATOM 669 C C . MET A 1 88 ? -24.469 -9.703 9.469 1 96.81 88 MET A C 1
ATOM 671 O O . MET A 1 88 ? -23.5 -10.203 8.898 1 96.81 88 MET A O 1
ATOM 675 N N . GLU A 1 89 ? -24.5 -8.531 9.945 1 96.94 89 GLU A N 1
ATOM 676 C CA . GLU A 1 89 ? -23.328 -7.688 9.789 1 96.94 89 GLU A CA 1
ATOM 677 C C . GLU A 1 89 ? -22.156 -8.203 10.641 1 96.94 89 GLU A C 1
ATOM 679 O O . GLU A 1 89 ? -21.016 -8.227 10.18 1 96.94 89 GLU A O 1
ATOM 684 N N . LEU A 1 90 ? -22.484 -8.625 11.797 1 97.31 90 LEU A N 1
ATOM 685 C CA . LEU A 1 90 ? -21.484 -9.203 12.68 1 97.31 90 LEU A CA 1
ATOM 686 C C . LEU A 1 90 ? -20.844 -10.43 12.039 1 97.31 90 LEU A C 1
ATOM 688 O O . LEU A 1 90 ? -19.609 -10.562 12.023 1 97.31 90 LEU A O 1
ATOM 692 N N . ALA A 1 91 ? -21.625 -11.266 11.547 1 98.12 91 ALA A N 1
ATOM 693 C CA . ALA A 1 91 ? -21.125 -12.469 10.891 1 98.12 91 ALA A CA 1
ATOM 694 C C . ALA A 1 91 ? -20.328 -12.125 9.641 1 98.12 91 ALA A C 1
ATOM 696 O O . ALA A 1 91 ? -19.281 -12.727 9.383 1 98.12 91 ALA A O 1
ATOM 697 N N . GLN A 1 92 ? -20.797 -11.211 8.891 1 98.62 92 GLN A N 1
ATOM 698 C CA . GLN A 1 92 ? -20.125 -10.758 7.684 1 98.62 92 GLN A CA 1
ATOM 699 C C . GLN A 1 92 ? -18.688 -10.344 7.98 1 98.62 92 GLN A C 1
ATOM 701 O O . GLN A 1 92 ? -17.75 -10.836 7.348 1 98.62 92 GLN A O 1
ATOM 706 N N . PHE A 1 93 ? -18.516 -9.562 8.984 1 98.19 93 PHE A N 1
ATOM 707 C CA . PHE A 1 93 ? -17.188 -9.023 9.281 1 98.19 93 PHE A CA 1
ATOM 708 C C . PHE A 1 93 ? -16.344 -10.047 10.023 1 98.19 93 PHE A C 1
ATOM 710 O O . PHE A 1 93 ? -15.117 -10.031 9.922 1 98.19 93 PHE A O 1
ATOM 717 N N . THR A 1 94 ? -16.984 -10.969 10.703 1 98.5 94 THR A N 1
ATOM 718 C CA . THR A 1 94 ? -16.25 -12.078 11.273 1 98.5 94 THR A CA 1
ATOM 719 C C . THR A 1 94 ? -15.641 -12.953 10.18 1 98.5 94 THR A C 1
ATOM 721 O O . THR A 1 94 ? -14.453 -13.266 10.211 1 98.5 94 THR A O 1
ATOM 724 N N . PHE A 1 95 ? -16.438 -13.25 9.211 1 98.81 95 PHE A N 1
ATOM 725 C CA . PHE A 1 95 ? -15.969 -14.094 8.117 1 98.81 95 PHE A CA 1
ATOM 726 C C . PHE A 1 95 ? -14.914 -13.375 7.289 1 98.81 95 PHE A C 1
ATOM 728 O O . PHE A 1 95 ? -13.914 -13.969 6.898 1 98.81 95 PHE A O 1
ATOM 735 N N . LEU A 1 96 ? -15.148 -12.125 7.059 1 98.44 96 LEU A N 1
ATOM 736 C CA . LEU A 1 96 ? -14.156 -11.359 6.312 1 98.44 96 LEU A CA 1
ATOM 737 C C . LEU A 1 96 ? -12.836 -11.281 7.078 1 98.44 96 LEU A C 1
ATOM 739 O O . LEU A 1 96 ? -11.766 -11.438 6.496 1 98.44 96 LEU A O 1
ATOM 743 N N . GLY A 1 97 ? -12.922 -11.047 8.359 1 98.19 97 GLY A N 1
ATOM 744 C CA . GLY A 1 97 ? -11.727 -11.039 9.195 1 98.19 97 GLY A CA 1
ATOM 745 C C . GLY A 1 97 ? -10.977 -12.352 9.18 1 98.19 97 GLY A C 1
ATOM 746 O O . GLY A 1 97 ? -9.75 -12.375 9.133 1 98.19 97 GLY A O 1
ATOM 747 N N . LEU A 1 98 ? -11.695 -13.391 9.211 1 98.38 98 LEU A N 1
ATOM 748 C CA . LEU A 1 98 ? -11.094 -14.719 9.188 1 98.38 98 LEU A CA 1
ATOM 749 C C . LEU A 1 98 ? -10.406 -14.977 7.848 1 98.38 98 LEU A C 1
ATOM 751 O O . LEU A 1 98 ? -9.328 -15.562 7.805 1 98.38 98 LEU A O 1
ATOM 755 N N . TYR A 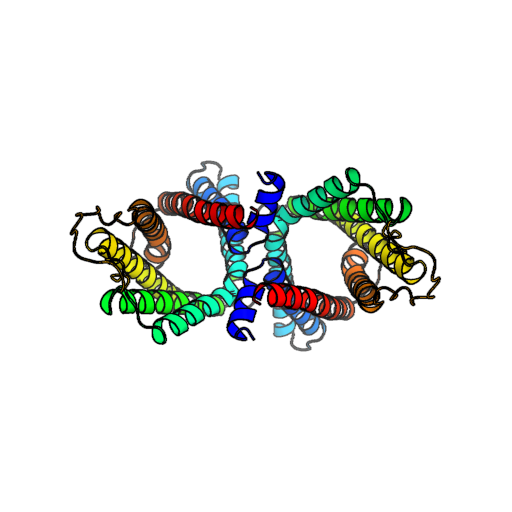1 99 ? -11.039 -14.617 6.852 1 98.5 99 TYR A N 1
ATOM 756 C CA . TYR A 1 99 ? -10.422 -14.734 5.535 1 98.5 99 TYR A CA 1
ATOM 757 C C . TYR A 1 99 ? -9.078 -14.016 5.492 1 98.5 99 TYR A C 1
ATOM 759 O O . TYR A 1 99 ? -8.062 -14.609 5.137 1 98.5 99 TYR A O 1
ATOM 767 N N . LEU A 1 100 ? -9.125 -12.773 5.852 1 97.75 100 LEU A N 1
ATOM 768 C CA . LEU A 1 100 ? -7.922 -11.945 5.789 1 97.75 100 LEU A CA 1
ATOM 769 C C . LEU A 1 100 ? -6.855 -12.477 6.742 1 97.75 100 LEU A C 1
ATOM 771 O O . LEU A 1 100 ? -5.664 -12.422 6.434 1 97.75 100 LEU A O 1
ATOM 775 N N . PHE A 1 101 ? -7.289 -12.984 7.848 1 96.88 101 PHE A N 1
ATOM 776 C CA . PHE A 1 101 ? -6.371 -13.562 8.82 1 96.88 101 PHE A CA 1
ATOM 777 C C . PHE A 1 101 ? -5.672 -14.789 8.258 1 96.88 101 PHE A C 1
ATOM 779 O O . PHE A 1 101 ? -4.445 -14.898 8.312 1 96.88 101 PHE A O 1
ATOM 786 N N . LEU A 1 102 ? -6.379 -15.664 7.668 1 97.31 102 LEU A N 1
ATOM 787 C CA . LEU A 1 102 ? -5.82 -16.891 7.102 1 97.31 102 LEU A CA 1
ATOM 788 C C . LEU A 1 102 ? -4.93 -16.578 5.902 1 97.31 102 LEU A C 1
ATOM 790 O O . LEU A 1 102 ? -3.885 -17.203 5.723 1 97.31 102 LEU A O 1
ATOM 794 N N . GLU A 1 103 ? -5.371 -15.656 5.16 1 95.88 103 GLU A N 1
ATOM 795 C CA . GLU A 1 103 ? -4.586 -15.266 3.992 1 95.88 103 GLU A CA 1
ATOM 796 C C . GLU A 1 103 ? -3.201 -14.781 4.398 1 95.88 103 GLU A C 1
ATOM 798 O O . GLU A 1 103 ? -2.219 -15.023 3.693 1 95.88 103 GLU A O 1
ATOM 803 N N . ASN A 1 104 ? -3.074 -14.188 5.523 1 94.56 104 ASN A N 1
ATOM 804 C CA . ASN A 1 104 ? -1.795 -13.648 5.98 1 94.56 104 ASN A CA 1
ATOM 805 C C . ASN A 1 104 ? -0.797 -14.766 6.281 1 94.56 104 ASN A C 1
ATOM 807 O O . ASN A 1 104 ? 0.409 -14.594 6.098 1 94.56 104 ASN A O 1
ATOM 811 N N . PHE A 1 105 ? -1.285 -15.922 6.527 1 94.38 105 PHE A N 1
ATOM 812 C CA . PHE A 1 105 ? -0.401 -17.031 6.871 1 94.38 105 PHE A CA 1
ATOM 813 C C . PHE A 1 105 ? 0.266 -17.594 5.625 1 94.38 105 PHE A C 1
ATOM 815 O O . PHE A 1 105 ? 1.294 -18.266 5.719 1 94.38 105 PHE A O 1
ATOM 822 N N . THR A 1 106 ? -0.257 -17.281 4.562 1 95.06 106 THR A N 1
ATOM 823 C CA . THR A 1 106 ? 0.239 -17.938 3.359 1 95.06 106 THR A CA 1
ATOM 824 C C . THR A 1 106 ? 1.105 -16.984 2.541 1 95.06 106 THR A C 1
ATOM 826 O O . THR A 1 106 ? 1.515 -17.312 1.425 1 95.06 106 THR A O 1
ATOM 829 N N . ILE A 1 107 ? 1.377 -15.867 3.07 1 94.31 107 ILE A N 1
ATOM 830 C CA . ILE A 1 107 ? 2.057 -14.852 2.281 1 94.31 107 ILE A CA 1
ATOM 831 C C . ILE A 1 107 ? 3.479 -15.305 1.962 1 94.31 107 ILE A C 1
ATOM 833 O O . ILE A 1 107 ? 3.992 -15.047 0.872 1 94.31 107 ILE A O 1
ATOM 837 N N . LEU A 1 108 ? 4.172 -16.016 2.854 1 94.62 108 LEU A N 1
ATOM 838 C CA . LEU A 1 108 ? 5.535 -16.469 2.609 1 94.62 108 LEU A CA 1
ATOM 839 C C . LEU A 1 108 ? 5.566 -17.5 1.478 1 94.62 108 LEU A C 1
ATOM 841 O O . LEU A 1 108 ? 6.516 -17.531 0.692 1 94.62 108 LEU A O 1
ATOM 845 N N . HIS A 1 109 ? 4.559 -18.297 1.41 1 95.75 109 HIS A N 1
ATOM 846 C CA . HIS A 1 109 ? 4.414 -19.25 0.319 1 95.75 109 HIS A CA 1
ATOM 847 C C . HIS A 1 109 ? 4.258 -18.547 -1.021 1 95.75 109 HIS A C 1
ATOM 849 O O . HIS A 1 109 ? 4.934 -18.891 -1.994 1 95.75 109 HIS A O 1
ATOM 855 N N . ASP A 1 110 ? 3.443 -17.531 -1.011 1 93.69 110 ASP A N 1
ATOM 856 C CA . ASP A 1 110 ? 3.164 -16.797 -2.24 1 93.69 110 ASP A CA 1
ATOM 857 C C . ASP A 1 110 ? 4.387 -16 -2.691 1 93.69 110 ASP A C 1
ATOM 859 O O . ASP A 1 110 ? 4.605 -15.82 -3.891 1 93.69 110 ASP A O 1
ATOM 863 N N . MET A 1 111 ? 5.199 -15.578 -1.726 1 94 111 MET A N 1
ATOM 864 C CA . MET A 1 111 ? 6.426 -14.844 -2.021 1 94 111 MET A CA 1
ATOM 865 C C . MET A 1 111 ? 7.52 -15.789 -2.516 1 94 111 MET A C 1
ATOM 867 O O . MET A 1 111 ? 8.594 -15.344 -2.912 1 94 111 MET A O 1
ATOM 871 N N . ASN A 1 112 ? 7.25 -17.078 -2.398 1 92.88 112 ASN A N 1
ATOM 872 C CA . ASN A 1 112 ? 8.234 -18.109 -2.732 1 92.88 112 ASN A CA 1
ATOM 873 C C . ASN A 1 112 ? 9.438 -18.062 -1.789 1 92.88 112 ASN A C 1
ATOM 875 O O . ASN A 1 112 ? 10.578 -18.25 -2.217 1 92.88 112 ASN A O 1
ATOM 879 N N . VAL A 1 113 ? 9.203 -17.703 -0.579 1 95.19 113 VAL A N 1
ATOM 880 C CA . VAL A 1 113 ? 10.242 -17.656 0.452 1 95.19 113 VAL A CA 1
ATOM 881 C C . VAL A 1 113 ? 10.258 -18.984 1.207 1 95.19 113 VAL A C 1
ATOM 883 O O . VAL A 1 113 ? 11.328 -19.547 1.471 1 95.19 113 VAL A O 1
ATOM 886 N N . ALA A 1 114 ? 9.125 -19.469 1.567 1 94.19 114 ALA A N 1
ATOM 887 C CA . ALA A 1 114 ? 8.938 -20.75 2.252 1 94.19 114 ALA A CA 1
ATOM 888 C C . ALA A 1 114 ? 7.664 -21.438 1.78 1 94.19 114 ALA A C 1
ATOM 890 O O . ALA A 1 114 ? 6.559 -21.047 2.148 1 94.19 114 ALA A O 1
ATOM 891 N N . ARG A 1 115 ? 7.891 -22.5 1.076 1 93.69 115 ARG A N 1
ATOM 892 C CA . ARG A 1 115 ? 6.742 -23.25 0.562 1 93.69 115 ARG A CA 1
ATOM 893 C C . ARG A 1 115 ? 6.215 -24.234 1.601 1 93.69 115 ARG A C 1
ATOM 895 O O . ARG A 1 115 ? 6.992 -24.859 2.314 1 93.69 115 ARG A O 1
ATOM 902 N N . VAL A 1 116 ? 4.898 -24.266 1.588 1 94.5 116 VAL A N 1
ATOM 903 C CA . VAL A 1 116 ? 4.277 -25.141 2.57 1 94.5 116 VAL A CA 1
ATOM 904 C C . VAL A 1 116 ? 3.25 -26.047 1.884 1 94.5 116 VAL A C 1
ATOM 906 O O . VAL A 1 116 ? 2.637 -25.641 0.889 1 94.5 116 VAL A O 1
ATOM 909 N N . ASN A 1 117 ? 2.998 -27.234 2.492 1 95.06 117 ASN A N 1
ATOM 910 C CA . ASN A 1 117 ? 2.086 -28.203 1.904 1 95.06 117 ASN A CA 1
ATOM 911 C C . ASN A 1 117 ? 0.636 -27.922 2.285 1 95.06 117 ASN A C 1
ATOM 913 O O . ASN A 1 117 ? -0.289 -28.438 1.662 1 95.06 117 ASN A O 1
ATOM 917 N N . TRP A 1 118 ? 0.449 -27.062 3.271 1 95.5 118 TRP A N 1
ATOM 918 C CA . TRP A 1 118 ? -0.909 -26.781 3.729 1 95.5 118 TRP A CA 1
ATOM 919 C C . TRP A 1 118 ? -1.451 -25.516 3.084 1 95.5 118 TRP A C 1
ATOM 921 O O . TRP A 1 118 ? -2.461 -24.969 3.533 1 95.5 118 TRP A O 1
ATOM 931 N N . TYR A 1 119 ? -0.828 -25.031 2.115 1 96.38 119 TYR A N 1
ATOM 932 C CA . TYR A 1 119 ? -1.248 -23.812 1.426 1 96.38 119 TYR A CA 1
ATOM 933 C C . TYR A 1 119 ? -2.648 -23.969 0.845 1 96.38 119 TYR A C 1
ATOM 935 O O . TYR A 1 119 ? -3.545 -23.188 1.144 1 96.38 119 TYR A O 1
ATOM 943 N N . ARG A 1 120 ? -2.889 -24.969 0.025 1 95.38 120 ARG A N 1
ATOM 944 C CA . ARG A 1 120 ? -4.129 -25.109 -0.73 1 95.38 120 ARG A CA 1
ATOM 945 C C . ARG A 1 120 ? -5.312 -25.328 0.202 1 95.38 120 ARG A C 1
ATOM 947 O O . ARG A 1 120 ? -6.34 -24.656 0.078 1 95.38 120 ARG A O 1
ATOM 954 N N . PRO A 1 121 ? -5.184 -26.234 1.159 1 96.81 121 PRO A N 1
ATOM 955 C CA . PRO A 1 121 ? -6.316 -26.391 2.074 1 96.81 121 PRO A CA 1
ATOM 956 C C . PRO A 1 121 ? -6.629 -25.125 2.857 1 96.81 121 PRO A C 1
ATOM 958 O O . PRO A 1 121 ? -7.797 -24.797 3.08 1 96.81 121 PRO A O 1
ATOM 961 N N . LEU A 1 122 ? -5.629 -24.453 3.27 1 97.81 122 LEU A N 1
ATOM 962 C CA . LEU A 1 122 ? -5.848 -23.234 4.027 1 97.81 122 LEU A CA 1
ATOM 963 C C . LEU A 1 122 ? -6.492 -22.156 3.156 1 97.81 122 LEU A C 1
ATOM 965 O O . LEU A 1 122 ? -7.438 -21.5 3.584 1 97.81 122 LEU A O 1
ATOM 969 N N . MET A 1 123 ? -6.02 -22.031 1.947 1 97.31 123 MET A N 1
ATOM 970 C CA . MET A 1 123 ? -6.574 -21.031 1.044 1 97.31 123 MET A CA 1
ATOM 971 C C . MET A 1 123 ? -8 -21.391 0.639 1 97.31 123 MET A C 1
ATOM 973 O O . MET A 1 123 ? -8.828 -20.5 0.42 1 97.31 123 MET A O 1
ATOM 977 N N . THR A 1 124 ? -8.297 -22.625 0.576 1 98 124 THR A N 1
ATOM 978 C CA . THR A 1 124 ? -9.664 -23.047 0.292 1 98 124 THR A CA 1
ATOM 979 C C . THR A 1 124 ? -10.617 -22.609 1.404 1 98 124 THR A C 1
ATOM 981 O O . THR A 1 124 ? -11.664 -22.031 1.135 1 98 124 THR A O 1
ATOM 984 N N . GLU A 1 125 ? -10.195 -22.828 2.633 1 98.38 125 GLU A N 1
ATOM 985 C CA . GLU A 1 125 ? -11.008 -22.406 3.768 1 98.38 125 GLU A CA 1
ATOM 986 C C . GLU A 1 125 ? -11.141 -20.891 3.809 1 98.38 125 GLU A C 1
ATOM 988 O O . GLU A 1 125 ? -12.227 -20.359 4.07 1 98.38 125 GLU A O 1
ATOM 993 N N . ALA A 1 126 ? -10.07 -20.219 3.549 1 98.5 126 ALA A N 1
ATOM 994 C CA . ALA A 1 126 ? -10.094 -18.766 3.539 1 98.5 126 ALA A CA 1
ATOM 995 C C . ALA A 1 126 ? -11.094 -18.234 2.516 1 98.5 126 ALA A C 1
ATOM 997 O O . ALA A 1 126 ? -11.906 -17.359 2.822 1 98.5 126 ALA A O 1
ATOM 998 N N . ASN A 1 127 ? -11.109 -18.828 1.379 1 98.44 127 ASN A N 1
ATOM 999 C CA . ASN A 1 127 ? -11.992 -18.359 0.318 1 98.44 127 ASN A CA 1
ATOM 1000 C C . ASN A 1 127 ? -13.445 -18.688 0.61 1 98.44 127 ASN A C 1
ATOM 1002 O O . ASN A 1 127 ? -14.352 -17.953 0.195 1 98.44 127 ASN A O 1
ATOM 1006 N N . LYS A 1 128 ? -13.656 -19.75 1.318 1 98.75 128 LYS A N 1
ATOM 1007 C CA . LYS A 1 128 ? -15.016 -20.016 1.778 1 98.75 128 LYS A CA 1
ATOM 1008 C C . LYS A 1 128 ? -15.508 -18.891 2.693 1 98.75 128 LYS A C 1
ATOM 1010 O O . LYS A 1 128 ? -16.641 -18.422 2.547 1 98.75 128 LYS A O 1
ATOM 1015 N N . PHE A 1 129 ? -14.672 -18.547 3.6 1 98.81 129 PHE A N 1
ATOM 1016 C CA . PHE A 1 129 ? -15.039 -17.469 4.512 1 98.81 129 PHE A CA 1
ATOM 1017 C C . PHE A 1 129 ? -15.312 -16.172 3.748 1 98.81 129 PHE A C 1
ATOM 1019 O O . PHE A 1 129 ? -16.266 -15.453 4.059 1 98.81 129 PHE A O 1
ATOM 1026 N N . TRP A 1 130 ? -14.492 -15.914 2.811 1 98.69 130 TRP A N 1
ATOM 1027 C CA . TRP A 1 130 ? -14.727 -14.727 1.992 1 98.69 130 TRP A CA 1
ATOM 1028 C C . TRP A 1 130 ? -16.062 -14.82 1.258 1 98.69 130 TRP A C 1
ATOM 1030 O O . TRP A 1 130 ? -16.828 -13.859 1.22 1 98.69 130 TRP A O 1
ATOM 1040 N N . PHE A 1 131 ? -16.328 -15.984 0.731 1 98.81 131 PHE A N 1
ATOM 1041 C CA . PHE A 1 131 ? -17.578 -16.234 0.028 1 98.81 131 PHE A CA 1
ATOM 1042 C C . PHE A 1 131 ? -18.781 -16.016 0.95 1 98.81 131 PHE A C 1
ATOM 1044 O O . PHE A 1 131 ? -19.734 -15.328 0.583 1 98.81 131 PHE A O 1
ATOM 1051 N N . TYR A 1 132 ? -18.688 -16.531 2.131 1 98.81 132 TYR A N 1
ATOM 1052 C CA . TYR A 1 132 ? -19.766 -16.359 3.107 1 98.81 132 TYR A CA 1
ATOM 1053 C C . TYR A 1 132 ? -19.969 -14.891 3.449 1 98.81 132 TYR A C 1
ATOM 1055 O O . TYR A 1 132 ? -21.094 -14.43 3.594 1 98.81 132 TYR A O 1
ATOM 1063 N N . ALA A 1 133 ? -18.938 -14.18 3.619 1 98.81 133 ALA A N 1
ATOM 1064 C CA . ALA A 1 133 ? -19.016 -12.758 3.947 1 98.81 133 ALA A CA 1
ATOM 1065 C C . ALA A 1 133 ? -19.781 -11.992 2.865 1 98.81 133 ALA A C 1
ATOM 1067 O O . ALA A 1 133 ? -20.641 -11.164 3.172 1 98.81 133 ALA A O 1
ATOM 1068 N N . LEU A 1 134 ? -19.484 -12.328 1.646 1 98.81 134 LEU A N 1
ATOM 1069 C CA . LEU A 1 134 ? -20.109 -11.641 0.524 1 98.81 134 LEU A CA 1
ATOM 1070 C C . LEU A 1 134 ? -21.594 -11.984 0.439 1 98.81 134 LEU A C 1
ATOM 1072 O O . LEU A 1 134 ? -22.422 -11.109 0.184 1 98.81 134 LEU A O 1
ATOM 1076 N N . VAL A 1 135 ? -21.891 -13.203 0.657 1 98.69 135 VAL A N 1
ATOM 1077 C CA . VAL A 1 135 ? -23.281 -13.641 0.607 1 98.69 135 VAL A CA 1
ATOM 1078 C C . VAL A 1 135 ? -24.094 -12.938 1.7 1 98.69 135 VAL A C 1
ATOM 1080 O O . VAL A 1 135 ? -25.188 -12.445 1.451 1 98.69 135 VAL A O 1
ATOM 1083 N N . LEU A 1 136 ? -23.578 -12.867 2.863 1 98.62 136 LEU A N 1
ATOM 1084 C CA . LEU A 1 136 ? -24.266 -12.203 3.969 1 98.62 136 LEU A CA 1
ATOM 1085 C C . LEU A 1 136 ? -24.438 -10.711 3.688 1 98.62 136 LEU A C 1
ATOM 1087 O O . LEU A 1 136 ? -25.469 -10.133 4.027 1 98.62 136 LEU A O 1
ATOM 1091 N N . SER A 1 137 ? -23.453 -10.133 3.092 1 98.31 137 SER A N 1
ATOM 1092 C CA . SER A 1 137 ? -23.562 -8.734 2.686 1 98.31 137 SER A CA 1
ATOM 1093 C C . SER A 1 137 ? -24.703 -8.531 1.697 1 98.31 137 SER A C 1
ATOM 1095 O O . SER A 1 137 ? -25.516 -7.613 1.859 1 98.31 137 SER A O 1
ATOM 1097 N N . ILE A 1 138 ? -24.781 -9.344 0.714 1 98.44 138 ILE A N 1
ATOM 1098 C CA . ILE A 1 138 ? -25.828 -9.242 -0.303 1 98.44 138 ILE A CA 1
ATOM 1099 C C . ILE A 1 138 ? -27.188 -9.438 0.342 1 98.44 138 ILE A C 1
ATOM 1101 O O . ILE A 1 138 ? -28.125 -8.672 0.07 1 98.44 138 ILE A O 1
ATOM 1105 N N . LEU A 1 139 ? -27.328 -10.375 1.193 1 98.06 139 LEU A N 1
ATOM 1106 C CA . LEU A 1 139 ? -28.594 -10.625 1.878 1 98.06 139 LEU A CA 1
ATOM 1107 C C . LEU A 1 139 ? -29 -9.43 2.725 1 98.06 139 LEU A C 1
ATOM 1109 O O . LEU A 1 139 ? -30.172 -9.039 2.727 1 98.06 139 LEU A O 1
ATOM 1113 N N . ARG A 1 140 ? -28.062 -8.93 3.396 1 96.75 140 ARG A N 1
ATOM 1114 C CA . ARG A 1 140 ? -28.344 -7.789 4.27 1 96.75 140 ARG A CA 1
ATOM 1115 C C . ARG A 1 140 ? -28.812 -6.582 3.461 1 96.75 140 ARG A C 1
ATOM 1117 O O . ARG A 1 140 ? -29.812 -5.945 3.812 1 96.75 140 ARG A O 1
ATOM 1124 N N . MET A 1 141 ? -28.141 -6.281 2.381 1 96.88 141 MET A N 1
ATOM 1125 C CA . MET A 1 141 ? -28.516 -5.148 1.542 1 96.88 141 MET A CA 1
ATOM 1126 C C . MET A 1 141 ? -29.891 -5.371 0.909 1 96.88 141 MET A C 1
ATOM 1128 O O . MET A 1 141 ? -30.688 -4.445 0.813 1 96.88 141 MET A O 1
ATOM 1132 N N . THR A 1 142 ? -30.062 -6.582 0.459 1 96.69 142 THR A N 1
ATOM 1133 C CA . THR A 1 142 ? -31.359 -6.918 -0.116 1 96.69 142 THR A CA 1
ATOM 1134 C C . THR A 1 142 ? -32.469 -6.734 0.913 1 96.69 142 THR A C 1
ATOM 1136 O O . THR A 1 142 ? -33.531 -6.168 0.604 1 96.69 142 THR A O 1
ATOM 1139 N N . TRP A 1 143 ? -32.188 -7.199 2.105 1 94.88 143 TRP A N 1
ATOM 1140 C CA . TRP A 1 143 ? -33.188 -7.043 3.182 1 94.88 143 TRP A CA 1
ATOM 1141 C C . TRP A 1 143 ? -33.5 -5.574 3.422 1 94.88 143 TRP A C 1
ATOM 1143 O O . TRP A 1 143 ? -34.656 -5.199 3.568 1 94.88 143 TRP A O 1
ATOM 1153 N N . LEU A 1 144 ? -32.562 -4.742 3.408 1 93 144 LEU A N 1
ATOM 1154 C CA . LEU A 1 144 ? -32.719 -3.314 3.68 1 93 144 LEU A CA 1
ATOM 1155 C C . LEU A 1 144 ? -33.531 -2.635 2.57 1 93 144 LEU A C 1
ATOM 1157 O O . LEU A 1 144 ? -34.25 -1.663 2.82 1 93 144 LEU A O 1
ATOM 1161 N N . ILE A 1 145 ? -33.375 -3.094 1.387 1 93.62 145 ILE A N 1
ATOM 1162 C CA . ILE A 1 145 ? -34.125 -2.537 0.267 1 93.62 145 ILE A CA 1
ATOM 1163 C C . ILE A 1 145 ? -35.594 -2.838 0.441 1 93.62 145 ILE A C 1
ATOM 1165 O O . ILE A 1 145 ? -36.438 -1.967 0.222 1 93.62 145 ILE A O 1
ATOM 1169 N N . PHE A 1 146 ? -35.938 -3.93 0.911 1 92.62 146 PHE A N 1
ATOM 1170 C CA . PHE A 1 146 ? -37.344 -4.348 0.99 1 92.62 146 PHE A CA 1
ATOM 1171 C C . PHE A 1 146 ? -37.938 -3.979 2.342 1 92.62 146 PHE A C 1
ATOM 1173 O O . PHE A 1 146 ? -39.156 -3.812 2.465 1 92.62 146 PHE A O 1
ATOM 1180 N N . PHE A 1 147 ? -37.094 -3.854 3.359 1 89.31 147 PHE A N 1
ATOM 1181 C CA . PHE A 1 147 ? -37.531 -3.506 4.707 1 89.31 147 PHE A CA 1
ATOM 1182 C C . PHE A 1 147 ? -36.688 -2.359 5.266 1 89.31 147 PHE A C 1
ATOM 1184 O O . PHE A 1 147 ? -35.875 -2.561 6.176 1 89.31 147 PHE A O 1
ATOM 1191 N N . PRO A 1 148 ? -37.031 -1.152 4.852 1 85.56 148 PRO A N 1
ATOM 1192 C CA . PRO A 1 148 ? -36.219 -0.012 5.301 1 85.56 148 PRO A CA 1
ATOM 1193 C C . PRO A 1 148 ? -36.375 0.272 6.793 1 85.56 148 PRO A C 1
ATOM 1195 O O . PRO A 1 148 ? -37.469 0.092 7.348 1 85.56 148 PRO A O 1
ATOM 1198 N N . VAL A 1 149 ? -35.281 0.502 7.402 1 77.81 149 VAL A N 1
ATOM 1199 C CA . VAL A 1 149 ? -35.281 0.818 8.828 1 77.81 149 VAL A CA 1
ATOM 1200 C C . VAL A 1 149 ? -35.75 2.248 9.047 1 77.81 149 VAL A C 1
ATOM 1202 O O . VAL A 1 149 ? -35.281 3.178 8.383 1 77.81 149 VAL A O 1
ATOM 1205 N N . GLU A 1 150 ? -36.875 2.41 9.719 1 68.56 150 GLU A N 1
ATOM 1206 C CA . GLU A 1 150 ? -37.438 3.715 10.008 1 68.56 150 GLU A CA 1
ATOM 1207 C C . GLU A 1 150 ? -36.594 4.488 11.016 1 68.56 150 GLU A C 1
ATOM 1209 O O . GLU A 1 150 ? -36.094 3.912 11.984 1 68.56 150 GLU A O 1
ATOM 1214 N N . PRO A 1 151 ? -36.188 5.617 10.672 1 61.72 151 PRO A N 1
ATOM 1215 C CA . PRO A 1 151 ? -35.438 6.434 11.633 1 61.72 151 PRO A CA 1
ATOM 1216 C C . PRO A 1 151 ? -36.156 6.551 12.977 1 61.72 151 PRO A C 1
ATOM 1218 O O . PRO A 1 151 ? -37.375 6.516 13.031 1 61.72 151 PRO A O 1
ATOM 1221 N N . ALA A 1 152 ? -35.531 6.164 14.039 1 55.59 152 ALA A N 1
ATOM 1222 C CA . ALA A 1 152 ? -36.125 6.316 15.359 1 55.59 152 ALA A CA 1
ATOM 1223 C C . ALA A 1 152 ? -36.875 7.641 15.469 1 55.59 152 ALA A C 1
ATOM 1225 O O . ALA A 1 152 ? -36.406 8.664 14.961 1 55.59 152 ALA A O 1
ATOM 1226 N N . PRO A 1 153 ? -38.188 7.578 15.844 1 53 153 PRO A N 1
ATOM 1227 C CA . PRO A 1 153 ? -38.906 8.828 16.047 1 53 153 PRO A CA 1
ATOM 1228 C C . PRO A 1 153 ? -38.156 9.805 16.953 1 53 153 PRO A C 1
ATOM 1230 O O . PRO A 1 153 ? -37.594 9.398 17.969 1 53 153 PRO A O 1
ATOM 1233 N N . THR A 1 154 ? -37.469 10.789 16.578 1 47.97 154 THR A N 1
ATOM 1234 C CA . THR A 1 154 ? -37 11.82 17.484 1 47.97 154 THR A CA 1
ATOM 1235 C C . THR A 1 154 ? -38.094 12.227 18.469 1 47.97 154 THR A C 1
ATOM 1237 O O . THR A 1 154 ? -39.25 12.266 18.125 1 47.97 154 THR A O 1
ATOM 1240 N N . ALA A 1 155 ? -37.969 12.148 19.75 1 44.19 155 ALA A N 1
ATOM 1241 C CA . ALA A 1 155 ? -38.875 12.367 20.875 1 44.19 155 ALA A CA 1
ATOM 1242 C C . ALA A 1 155 ? -39.812 13.523 20.609 1 44.19 155 ALA A C 1
ATOM 1244 O O . ALA A 1 155 ? -40.875 13.648 21.25 1 44.19 155 ALA A O 1
ATOM 1245 N N . ASN A 1 156 ? -39.406 14.812 20.344 1 40.47 156 ASN A N 1
ATOM 1246 C CA . ASN A 1 156 ? -40.188 15.992 20.688 1 40.47 156 ASN A CA 1
ATOM 1247 C C . ASN A 1 156 ? -41.5 16.031 19.922 1 40.47 156 ASN A C 1
ATOM 1249 O O . ASN A 1 156 ? -42.344 16.875 20.172 1 40.47 156 ASN A O 1
ATOM 1253 N N . GLY A 1 157 ? -41.688 16.188 18.562 1 39.53 157 GLY A N 1
ATOM 1254 C CA . GLY A 1 157 ? -42.75 16.953 17.953 1 39.53 157 GLY A CA 1
ATOM 1255 C C . GLY A 1 157 ? -44.094 16.266 18.047 1 39.53 157 GLY A C 1
ATOM 1256 O O . GLY A 1 157 ? -44.156 15.039 18.203 1 39.53 157 GLY A O 1
ATOM 1257 N N . LYS A 1 158 ? -45.375 17.047 18.375 1 40.69 158 LYS A N 1
ATOM 1258 C CA . LYS A 1 158 ? -46.844 17.078 18.281 1 40.69 158 LYS A CA 1
ATOM 1259 C C . LYS A 1 158 ? -47.344 16.234 17.125 1 40.69 158 LYS A C 1
ATOM 1261 O O . LYS A 1 158 ? -46.562 15.906 16.203 1 40.69 158 LYS A O 1
ATOM 1266 N N . GLY A 1 159 ? -48.875 16.297 16.766 1 38.62 159 GLY A N 1
ATOM 1267 C CA . GLY A 1 159 ? -49.938 15.578 16.125 1 38.62 159 GLY A CA 1
ATOM 1268 C C . GLY A 1 159 ? -49.719 15.367 14.641 1 38.62 159 GLY A C 1
ATOM 1269 O O . GLY A 1 159 ? -50.562 14.773 13.953 1 38.62 159 GLY A O 1
ATOM 1270 N N . LYS A 1 160 ? -49.469 16.5 13.859 1 44.12 160 LYS A N 1
ATOM 1271 C CA . LYS A 1 160 ? -49.844 16.406 12.445 1 44.12 160 LYS A CA 1
ATOM 1272 C C . LYS A 1 160 ? -49.094 15.273 11.766 1 44.12 160 LYS A C 1
ATOM 1274 O O . LYS A 1 160 ? -47.844 15.258 11.758 1 44.12 160 LYS A O 1
ATOM 1279 N N . ALA A 1 161 ? -49.625 14.133 11.688 1 40.97 161 ALA A N 1
ATOM 1280 C CA . ALA A 1 161 ? -49.312 12.953 10.883 1 40.97 161 ALA A CA 1
ATOM 1281 C C . ALA A 1 161 ? -48.812 13.352 9.492 1 40.97 161 ALA A C 1
ATOM 1283 O O . ALA A 1 161 ? -49.594 13.359 8.539 1 40.97 161 ALA A O 1
ATOM 1284 N N . LYS A 1 162 ? -48.406 14.664 9.258 1 38.56 162 LYS A N 1
ATOM 1285 C CA . LYS A 1 162 ? -47.969 14.719 7.871 1 38.56 162 LYS A CA 1
ATOM 1286 C C . LYS A 1 162 ? -47.188 13.461 7.492 1 38.56 162 LYS A C 1
ATOM 1288 O O . LYS A 1 162 ? -46.281 13.047 8.219 1 38.56 162 LYS A O 1
ATOM 1293 N N . THR A 1 163 ? -47.906 12.5 6.816 1 39.62 163 THR A N 1
ATOM 1294 C CA . THR A 1 163 ? -47.312 11.477 5.977 1 39.62 163 THR A CA 1
ATOM 1295 C C . THR A 1 163 ? -45.969 11.938 5.441 1 39.62 163 THR A C 1
ATOM 1297 O O . THR A 1 163 ? -45.875 12.562 4.383 1 39.62 163 THR A O 1
ATOM 1300 N N . GLU A 1 164 ? -45.344 12.891 6.113 1 40.03 164 GLU A N 1
ATOM 1301 C CA . GLU A 1 164 ? -44 13.133 5.543 1 40.03 164 GLU A CA 1
ATOM 1302 C C . GLU A 1 164 ? -43.406 11.844 4.992 1 40.03 164 GLU A C 1
ATOM 1304 O O . GLU A 1 164 ? -43.344 10.828 5.688 1 40.03 164 GLU A O 1
ATOM 1309 N N . LYS A 1 165 ? -43.562 11.57 3.738 1 40.16 165 LYS A N 1
ATOM 1310 C CA . LYS A 1 165 ? -42.75 10.609 2.984 1 40.16 165 LYS A CA 1
ATOM 1311 C C . LYS A 1 165 ? -41.438 10.305 3.703 1 40.16 165 LYS A C 1
ATOM 1313 O O . LYS A 1 165 ? -40.625 11.203 3.924 1 40.16 165 LYS A O 1
ATOM 1318 N N . THR A 1 166 ? -41.406 9.656 4.809 1 44.38 166 THR A N 1
ATOM 1319 C CA . THR A 1 166 ? -40.156 9.047 5.262 1 44.38 166 THR A CA 1
ATOM 1320 C C . THR A 1 166 ? -39.125 9.016 4.129 1 44.38 166 THR A C 1
ATOM 1322 O O . THR A 1 166 ? -39.375 8.414 3.082 1 44.38 166 THR A O 1
ATOM 1325 N N . ALA A 1 167 ? -38.594 10.117 3.77 1 45.62 167 ALA A N 1
ATOM 1326 C CA . ALA A 1 167 ? -37.5 10.125 2.797 1 45.62 167 ALA A CA 1
ATOM 1327 C C . ALA A 1 167 ? -36.781 8.781 2.758 1 45.62 167 ALA A C 1
ATOM 1329 O O . ALA A 1 167 ? -36.188 8.367 3.746 1 45.62 167 ALA A O 1
ATOM 1330 N N . SER A 1 168 ? -37.344 7.746 2.121 1 57.88 168 SER A N 1
ATOM 1331 C CA . SER A 1 168 ? -36.812 6.418 1.829 1 57.88 168 SER A CA 1
ATOM 1332 C C . SER A 1 168 ? -35.312 6.48 1.534 1 57.88 168 SER A C 1
ATOM 1334 O O . SER A 1 168 ? -34.844 7.379 0.833 1 57.88 168 SER A O 1
ATOM 1336 N N . GLN A 1 169 ? -34.5 5.922 2.396 1 67.06 169 GLN A N 1
ATOM 1337 C CA . GLN A 1 169 ? -33.062 5.797 2.109 1 67.06 169 GLN A CA 1
ATOM 1338 C C . GLN A 1 169 ? -32.812 5.57 0.621 1 67.06 169 GLN A C 1
ATOM 1340 O O . GLN A 1 169 ? -33.531 4.781 -0.015 1 67.06 169 GLN A O 1
ATOM 1345 N N . PRO A 1 170 ? -32.062 6.477 0.003 1 80.12 170 PRO A N 1
ATOM 1346 C CA . PRO A 1 170 ? -31.766 6.215 -1.406 1 80.12 170 PRO A CA 1
ATOM 1347 C C . PRO A 1 170 ? -31.344 4.77 -1.657 1 80.12 170 PRO A C 1
ATOM 1349 O O . PRO A 1 170 ? -30.547 4.219 -0.898 1 80.12 170 PRO A O 1
ATOM 1352 N N . LYS A 1 171 ? -31.969 4.133 -2.549 1 91.81 171 LYS A N 1
ATOM 1353 C CA . LYS A 1 171 ? -31.781 2.713 -2.838 1 91.81 171 LYS A CA 1
ATOM 1354 C C . LYS A 1 171 ? -30.469 2.469 -3.588 1 91.81 171 LYS A C 1
ATOM 1356 O O . LYS A 1 171 ? -29.906 1.375 -3.521 1 91.81 171 LYS A O 1
ATOM 1361 N N . TRP A 1 172 ? -29.953 3.4 -4.168 1 94 172 TRP A N 1
ATOM 1362 C CA . TRP A 1 172 ? -28.828 3.189 -5.078 1 94 172 TRP A CA 1
ATOM 1363 C C . TRP A 1 172 ? -27.609 2.695 -4.324 1 94 172 TRP A C 1
ATOM 1365 O O . TRP A 1 172 ? -26.938 1.745 -4.754 1 94 172 TRP A O 1
ATOM 1375 N N . PRO A 1 173 ? -27.281 3.316 -3.23 1 94.81 173 PRO A N 1
ATOM 1376 C CA . PRO A 1 173 ? -26.109 2.818 -2.531 1 94.81 173 PRO A CA 1
ATOM 1377 C C . PRO A 1 173 ? -26.219 1.345 -2.146 1 94.81 173 PRO A C 1
ATOM 1379 O O . PRO A 1 173 ? -25.219 0.622 -2.145 1 94.81 173 PRO A O 1
ATOM 1382 N N . LEU A 1 174 ? -27.375 0.935 -1.857 1 96.31 174 LEU A N 1
ATOM 1383 C CA . LEU A 1 174 ? -27.594 -0.462 -1.502 1 96.31 174 LEU A CA 1
ATOM 1384 C C . LEU A 1 174 ? -27.484 -1.361 -2.729 1 96.31 174 LEU A C 1
ATOM 1386 O O . LEU A 1 174 ? -26.812 -2.396 -2.678 1 96.31 174 LEU A O 1
ATOM 1390 N N . VAL A 1 175 ? -28.125 -0.98 -3.775 1 97.5 175 VAL A N 1
ATOM 1391 C CA . VAL A 1 175 ? -28.062 -1.732 -5.023 1 97.5 175 VAL A CA 1
ATOM 1392 C C . VAL A 1 175 ? -26.625 -1.8 -5.52 1 97.5 175 VAL A C 1
ATOM 1394 O O . VAL A 1 175 ? -26.156 -2.855 -5.957 1 97.5 175 VAL A O 1
ATOM 1397 N N . LYS A 1 176 ? -25.969 -0.682 -5.449 1 97.81 176 LYS A N 1
ATOM 1398 C CA . LYS A 1 176 ? -24.562 -0.623 -5.84 1 97.81 176 LYS A CA 1
ATOM 1399 C C . LYS A 1 176 ? -23.719 -1.633 -5.055 1 97.81 176 LYS A C 1
ATOM 1401 O O . LYS A 1 176 ? -22.891 -2.342 -5.625 1 97.81 176 LYS A O 1
ATOM 1406 N N . LYS A 1 177 ? -24 -1.697 -3.828 1 98.19 177 LYS A N 1
ATOM 1407 C CA . LYS A 1 177 ? -23.281 -2.645 -2.982 1 98.19 177 LYS A CA 1
ATOM 1408 C C . LYS A 1 177 ? -23.594 -4.086 -3.383 1 98.19 177 LYS A C 1
ATOM 1410 O O . LYS A 1 177 ? -22.703 -4.941 -3.373 1 98.19 177 LYS A O 1
ATOM 1415 N N . ILE A 1 178 ? -24.766 -4.344 -3.75 1 98.56 178 ILE A N 1
ATOM 1416 C CA . ILE A 1 178 ? -25.156 -5.68 -4.195 1 98.56 178 ILE A CA 1
ATOM 1417 C C . ILE A 1 178 ? -24.422 -6.023 -5.488 1 98.56 178 ILE A C 1
ATOM 1419 O O . ILE A 1 178 ? -23.938 -7.145 -5.648 1 98.56 178 ILE A O 1
ATOM 1423 N N . ILE A 1 179 ? -24.344 -5.094 -6.371 1 98.56 179 ILE A N 1
ATOM 1424 C CA . ILE A 1 179 ? -23.641 -5.309 -7.637 1 98.56 179 ILE A CA 1
ATOM 1425 C C . ILE A 1 179 ? -22.156 -5.566 -7.371 1 98.56 179 ILE A C 1
ATOM 1427 O O . ILE A 1 179 ? -21.578 -6.516 -7.902 1 98.56 179 ILE A O 1
ATOM 1431 N N . ILE A 1 180 ? -21.562 -4.82 -6.539 1 98.62 180 ILE A N 1
ATOM 1432 C CA . ILE A 1 180 ? -20.156 -4.945 -6.191 1 98.62 180 ILE A CA 1
ATOM 1433 C C . ILE A 1 180 ? -19.891 -6.328 -5.602 1 98.62 180 ILE A C 1
ATOM 1435 O O . ILE A 1 180 ? -19.016 -7.051 -6.074 1 98.62 180 ILE A O 1
ATOM 1439 N N . ASP A 1 181 ? -20.656 -6.652 -4.629 1 98.69 181 ASP A N 1
ATOM 1440 C CA . ASP A 1 181 ? -20.453 -7.926 -3.943 1 98.69 181 ASP A CA 1
ATOM 1441 C C . ASP A 1 181 ? -20.766 -9.102 -4.859 1 98.69 181 ASP A C 1
ATOM 1443 O O . ASP A 1 181 ? -20.125 -10.148 -4.781 1 98.69 181 ASP A O 1
ATOM 1447 N N . GLY A 1 182 ? -21.797 -8.906 -5.68 1 98.38 182 GLY A N 1
ATOM 1448 C CA . GLY A 1 182 ? -22.109 -9.938 -6.664 1 98.38 182 GLY A CA 1
ATOM 1449 C C . GLY A 1 182 ? -20.969 -10.203 -7.625 1 98.38 182 GLY A C 1
ATOM 1450 O O . GLY A 1 182 ? -20.641 -11.359 -7.914 1 98.38 182 GLY A O 1
ATOM 1451 N N . CYS A 1 183 ? -20.328 -9.203 -8.094 1 98.31 183 CYS A N 1
ATOM 1452 C CA . CYS A 1 183 ? -19.172 -9.336 -8.953 1 98.31 183 CYS A CA 1
ATOM 1453 C C . CYS A 1 183 ? -18 -9.969 -8.195 1 98.31 183 CYS A C 1
ATOM 1455 O O . CYS A 1 183 ? -17.312 -10.836 -8.727 1 98.31 183 CYS A O 1
ATOM 1457 N N . ASP A 1 184 ? -17.828 -9.617 -6.984 1 98.25 184 ASP A N 1
ATOM 1458 C CA . ASP A 1 184 ? -16.703 -10.102 -6.203 1 98.25 184 ASP A CA 1
ATOM 1459 C C . ASP A 1 184 ? -16.875 -11.57 -5.828 1 98.25 184 ASP A C 1
ATOM 1461 O O . ASP A 1 184 ? -15.898 -12.258 -5.508 1 98.25 184 ASP A O 1
ATOM 1465 N N . LEU A 1 185 ? -18.125 -12.086 -5.906 1 98 185 LEU A N 1
ATOM 1466 C CA . LEU A 1 185 ? -18.391 -13.484 -5.594 1 98 185 LEU A CA 1
ATOM 1467 C C . LEU A 1 185 ? -17.672 -14.406 -6.574 1 98 185 LEU A C 1
ATOM 1469 O O . LEU A 1 185 ? -17.375 -15.555 -6.242 1 98 185 LEU A O 1
ATOM 1473 N N . THR A 1 186 ? -17.375 -13.875 -7.695 1 97.12 186 THR A N 1
ATOM 1474 C CA . THR A 1 186 ? -16.781 -14.703 -8.742 1 97.12 186 THR A CA 1
ATOM 1475 C C . THR A 1 186 ? -15.367 -15.133 -8.352 1 97.12 186 THR A C 1
ATOM 1477 O O . THR A 1 186 ? -14.914 -16.203 -8.742 1 97.12 186 THR A O 1
ATOM 1480 N N . LEU A 1 187 ? -14.711 -14.438 -7.535 1 96.88 187 LEU A N 1
ATOM 1481 C CA . LEU A 1 187 ? -13.312 -14.711 -7.207 1 96.88 187 LEU A CA 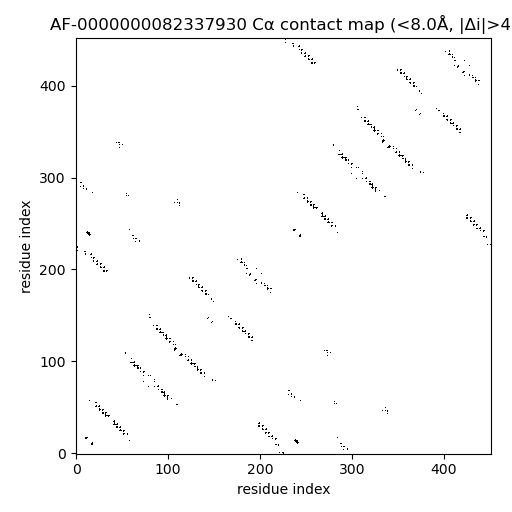1
ATOM 1482 C C . LEU A 1 187 ? -13.203 -15.898 -6.254 1 96.88 187 LEU A C 1
ATOM 1484 O O . LEU A 1 187 ? -12.734 -16.969 -6.645 1 96.88 187 LEU A O 1
ATOM 1488 N N . PRO A 1 188 ? -13.758 -15.703 -5.066 1 97.5 188 PRO A N 1
ATOM 1489 C CA . PRO A 1 188 ? -13.664 -16.875 -4.188 1 97.5 188 PRO A CA 1
ATOM 1490 C C . PRO A 1 188 ? -14.477 -18.062 -4.695 1 97.5 188 PRO A C 1
ATOM 1492 O O . PRO A 1 188 ? -14.078 -19.203 -4.512 1 97.5 188 PRO A O 1
ATOM 1495 N N . GLY A 1 189 ? -15.586 -17.812 -5.375 1 97.5 189 GLY A N 1
ATOM 1496 C CA . GLY A 1 189 ? -16.406 -18.891 -5.91 1 97.5 189 GLY A CA 1
ATOM 1497 C C . GLY A 1 189 ? -15.703 -19.719 -6.957 1 97.5 189 GLY A C 1
ATOM 1498 O O . GLY A 1 189 ? -15.844 -20.938 -6.988 1 97.5 189 GLY A O 1
ATOM 1499 N N . SER A 1 190 ? -14.977 -19.031 -7.809 1 95.75 190 SER A N 1
ATOM 1500 C CA . SER A 1 190 ? -14.234 -19.781 -8.828 1 95.75 190 SER A CA 1
ATOM 1501 C C . SER A 1 190 ? -13.055 -20.516 -8.219 1 95.75 190 SER A C 1
ATOM 1503 O O . SER A 1 190 ? -12.711 -21.625 -8.656 1 95.75 190 SER A O 1
ATOM 1505 N N . PHE A 1 191 ? -12.43 -19.969 -7.242 1 94.81 191 PHE A N 1
ATOM 1506 C CA . PHE A 1 191 ? -11.289 -20.594 -6.582 1 94.81 191 PHE A CA 1
ATOM 1507 C C . PHE A 1 191 ? -11.695 -21.922 -5.941 1 94.81 191 PHE A C 1
ATOM 1509 O O . PHE A 1 191 ? -10.992 -22.922 -6.078 1 94.81 191 PHE A O 1
ATOM 1516 N N . ILE A 1 192 ? -12.828 -21.953 -5.262 1 97 192 ILE A N 1
ATOM 1517 C CA . ILE A 1 192 ? -13.234 -23.141 -4.531 1 97 192 ILE A CA 1
ATOM 1518 C C . ILE A 1 192 ? -14.062 -24.047 -5.434 1 97 192 ILE A C 1
ATOM 1520 O O . ILE A 1 192 ? -14.445 -25.156 -5.035 1 97 192 ILE A O 1
ATOM 1524 N N . GLY A 1 193 ? -14.477 -23.578 -6.645 1 95.88 193 GLY A N 1
ATOM 1525 C CA . GLY A 1 193 ? -15.172 -24.391 -7.629 1 95.88 193 GLY A CA 1
ATOM 1526 C C . GLY A 1 193 ? -16.688 -24.297 -7.523 1 95.88 193 GLY A C 1
ATOM 1527 O O . GLY A 1 193 ? -17.406 -25.125 -8.086 1 95.88 193 GLY A O 1
ATOM 1528 N N . TRP A 1 194 ? -17.141 -23.312 -6.789 1 97.38 194 TRP A N 1
ATOM 1529 C CA . TRP A 1 194 ? -18.594 -23.188 -6.594 1 97.38 194 TRP A CA 1
ATOM 1530 C C . TRP A 1 194 ? -19.219 -22.344 -7.703 1 97.38 194 TRP A C 1
ATOM 1532 O O . TRP A 1 194 ? -20.422 -22.422 -7.938 1 97.38 194 TRP A O 1
ATOM 1542 N N . VAL A 1 195 ? -18.406 -21.5 -8.383 1 96 195 VAL A N 1
ATOM 1543 C CA . VAL A 1 195 ? -18.859 -20.656 -9.492 1 96 195 VAL A CA 1
ATOM 1544 C C . VAL A 1 195 ? -17.984 -20.922 -10.719 1 96 195 VAL A C 1
ATOM 1546 O O . VAL A 1 195 ? -16.797 -20.625 -10.727 1 96 195 VAL A O 1
ATOM 1549 N N . PRO A 1 196 ? -18.562 -21.5 -11.742 1 95.56 196 PRO A N 1
ATOM 1550 C CA . PRO A 1 196 ? -17.766 -21.781 -12.945 1 95.56 196 PRO A CA 1
ATOM 1551 C C . PRO A 1 196 ? -17.531 -20.547 -13.805 1 95.56 196 PRO A C 1
ATOM 1553 O O . PRO A 1 196 ? -18.109 -20.422 -14.883 1 95.56 196 PRO A O 1
ATOM 1556 N N . ALA A 1 197 ? -16.734 -19.703 -13.406 1 95.19 197 ALA A N 1
ATOM 1557 C CA . ALA A 1 197 ? -16.438 -18.453 -14.133 1 95.19 197 ALA A CA 1
ATOM 1558 C C . ALA A 1 197 ? -15.133 -18.578 -14.914 1 95.19 197 ALA A C 1
ATOM 1560 O O . ALA A 1 197 ? -14.133 -19.094 -14.398 1 95.19 197 ALA A O 1
ATOM 1561 N N . SER A 1 198 ? -15.148 -18.172 -16.172 1 95.88 198 SER A N 1
ATOM 1562 C CA . SER A 1 198 ? -13.945 -18.141 -17 1 95.88 198 SER A CA 1
ATOM 1563 C C . SER A 1 198 ? -13.008 -17.016 -16.578 1 95.88 198 SER A C 1
ATOM 1565 O O . SER A 1 198 ? -13.398 -16.125 -15.812 1 95.88 198 SER A O 1
ATOM 1567 N N . GLY A 1 199 ? -11.781 -17.062 -17.078 1 95.56 199 GLY A N 1
ATOM 1568 C CA . GLY A 1 199 ? -10.836 -15.984 -16.812 1 95.56 199 GLY A CA 1
ATOM 1569 C C . GLY A 1 199 ? -11.32 -14.625 -17.281 1 95.56 199 GLY A C 1
ATOM 1570 O O . GLY A 1 199 ? -11.086 -13.617 -16.609 1 95.56 199 GLY A O 1
ATOM 1571 N N . LEU A 1 200 ? -11.961 -14.609 -18.359 1 97.12 200 LEU A N 1
ATOM 1572 C CA . LEU A 1 200 ? -12.516 -13.375 -18.906 1 97.12 200 LEU A CA 1
ATOM 1573 C C . LEU A 1 200 ? -13.617 -12.836 -18 1 97.12 200 LEU A C 1
ATOM 1575 O O . LEU A 1 200 ? -13.664 -11.633 -17.719 1 97.12 200 LEU A O 1
ATOM 1579 N N . GLN A 1 201 ? -14.508 -13.711 -17.531 1 97.56 201 GLN A N 1
ATOM 1580 C CA . GLN A 1 201 ? -15.617 -13.305 -16.672 1 97.56 201 GLN A CA 1
ATOM 1581 C C . GLN A 1 201 ? -15.102 -12.781 -15.328 1 97.56 201 GLN A C 1
ATOM 1583 O O . GLN A 1 201 ? -15.602 -11.773 -14.82 1 97.56 201 GLN A O 1
ATOM 1588 N N . VAL A 1 202 ? -14.133 -13.477 -14.812 1 96.94 202 VAL A N 1
ATOM 1589 C CA . VAL A 1 202 ? -13.539 -13.055 -13.547 1 96.94 202 VAL A CA 1
ATOM 1590 C C . VAL A 1 202 ? -12.914 -11.672 -13.719 1 96.94 202 VAL A C 1
ATOM 1592 O O . VAL A 1 202 ? -13.133 -10.781 -12.898 1 96.94 202 VAL A O 1
ATOM 1595 N N . GLY A 1 203 ? -12.133 -11.453 -14.789 1 97.94 203 GLY A N 1
ATOM 1596 C CA . GLY A 1 203 ? -11.516 -10.164 -15.07 1 97.94 203 GLY A CA 1
ATOM 1597 C C . GLY A 1 203 ? -12.531 -9.047 -15.25 1 97.94 203 GLY A C 1
ATOM 1598 O O . GLY A 1 203 ? -12.352 -7.949 -14.727 1 97.94 203 GLY A O 1
ATOM 1599 N N . ALA A 1 204 ? -13.594 -9.328 -15.914 1 98.38 204 ALA A N 1
ATOM 1600 C CA . ALA A 1 204 ? -14.641 -8.336 -16.156 1 98.38 204 ALA A CA 1
ATOM 1601 C C . ALA A 1 204 ? -15.352 -7.957 -14.859 1 98.38 204 ALA A C 1
ATOM 1603 O O . ALA A 1 204 ? -15.609 -6.777 -14.609 1 98.38 204 ALA A O 1
ATOM 1604 N N . ALA A 1 205 ? -15.695 -8.984 -14.117 1 98.44 205 ALA A N 1
ATOM 1605 C CA . ALA A 1 205 ? -16.328 -8.734 -12.828 1 98.44 205 ALA A CA 1
ATOM 1606 C C . ALA A 1 205 ? -15.438 -7.875 -11.938 1 98.44 205 ALA A C 1
ATOM 1608 O O . ALA A 1 205 ? -15.914 -6.973 -11.25 1 98.44 205 ALA A O 1
ATOM 1609 N N . MET A 1 206 ? -14.156 -8.148 -11.992 1 98.38 206 MET A N 1
ATOM 1610 C CA . MET A 1 206 ? -13.195 -7.391 -11.203 1 98.38 206 MET A CA 1
ATOM 1611 C C . MET A 1 206 ? -13.164 -5.93 -11.641 1 98.38 206 MET A C 1
ATOM 1613 O O . MET A 1 206 ? -13.062 -5.027 -10.805 1 98.38 206 MET A O 1
ATOM 1617 N N . VAL A 1 207 ? -13.25 -5.684 -12.891 1 98.69 207 VAL A N 1
ATOM 1618 C CA . VAL A 1 207 ? -13.258 -4.312 -13.391 1 98.69 207 VAL A CA 1
ATOM 1619 C C . VAL A 1 207 ? -14.477 -3.572 -12.859 1 98.69 207 VAL A C 1
ATOM 1621 O O . VAL A 1 207 ? -14.359 -2.473 -12.312 1 98.69 207 VAL A O 1
ATOM 1624 N N . VAL A 1 208 ? -15.578 -4.207 -12.938 1 98.56 208 VAL A N 1
ATOM 1625 C CA . VAL A 1 208 ? -16.828 -3.566 -12.547 1 98.56 208 VAL A CA 1
ATOM 1626 C C . VAL A 1 208 ? -16.812 -3.234 -11.062 1 98.56 208 VAL A C 1
ATOM 1628 O O . VAL A 1 208 ? -17.031 -2.088 -10.672 1 98.56 208 VAL A O 1
ATOM 1631 N N . SER A 1 209 ? -16.516 -4.223 -10.242 1 98.56 209 SER A N 1
ATOM 1632 C CA . SER A 1 209 ? -16.547 -3.977 -8.797 1 98.56 209 SER A CA 1
ATOM 1633 C C . SER A 1 209 ? -15.461 -2.977 -8.398 1 98.56 209 SER A C 1
ATOM 1635 O O . SER A 1 209 ? -15.688 -2.129 -7.527 1 98.56 209 SER A O 1
ATOM 1637 N N . THR A 1 210 ? -14.32 -3.027 -9.078 1 98.56 210 THR A N 1
ATOM 1638 C CA . THR A 1 210 ? -13.219 -2.139 -8.727 1 98.56 210 THR A CA 1
ATOM 1639 C C . THR A 1 210 ? -13.57 -0.689 -9.055 1 98.56 210 THR A C 1
ATOM 1641 O O . THR A 1 210 ? -13.32 0.213 -8.25 1 98.56 210 THR A O 1
ATOM 1644 N N . VAL A 1 211 ? -14.156 -0.47 -10.18 1 98.25 211 VAL A N 1
ATOM 1645 C CA . VAL A 1 211 ? -14.516 0.883 -10.586 1 98.25 211 VAL A CA 1
ATOM 1646 C C . VAL A 1 211 ? -15.578 1.441 -9.641 1 98.25 211 VAL A C 1
ATOM 1648 O O . VAL A 1 211 ? -15.5 2.596 -9.219 1 98.25 211 VAL A O 1
ATOM 1651 N N . LEU A 1 212 ? -16.484 0.624 -9.258 1 97.88 212 LEU A N 1
ATOM 1652 C CA . LEU A 1 212 ? -17.547 1.076 -8.383 1 97.88 212 LEU A CA 1
ATOM 1653 C C . LEU A 1 212 ? -17.031 1.355 -6.98 1 97.88 212 LEU A C 1
ATOM 1655 O O . LEU A 1 212 ? -17.359 2.383 -6.383 1 97.88 212 LEU A O 1
ATOM 1659 N N . VAL A 1 213 ? -16.234 0.467 -6.453 1 97.44 213 VAL A N 1
ATOM 1660 C CA . VAL A 1 213 ? -15.656 0.675 -5.129 1 97.44 213 VAL A CA 1
ATOM 1661 C C . VAL A 1 213 ? -14.695 1.857 -5.168 1 97.44 213 VAL A C 1
ATOM 1663 O O . VAL A 1 213 ? -14.664 2.67 -4.242 1 97.44 213 VAL A O 1
ATOM 1666 N N . GLY A 1 214 ? -13.867 1.862 -6.219 1 96.44 214 GLY A N 1
ATOM 1667 C CA . GLY A 1 214 ? -12.953 2.982 -6.379 1 96.44 214 GLY A CA 1
ATOM 1668 C C . GLY A 1 214 ? -13.656 4.324 -6.414 1 96.44 214 GLY A C 1
ATOM 1669 O O . GLY A 1 214 ? -13.156 5.309 -5.867 1 96.44 214 GLY A O 1
ATOM 1670 N N . HIS A 1 215 ? -14.766 4.336 -7.059 1 95.69 215 HIS A N 1
ATOM 1671 C CA . HIS A 1 215 ? -15.555 5.559 -7.105 1 95.69 215 HIS A CA 1
ATOM 1672 C C . HIS A 1 215 ? -16 5.98 -5.711 1 95.69 215 HIS A C 1
ATOM 1674 O O . HIS A 1 215 ? -16 7.172 -5.387 1 95.69 215 HIS A O 1
ATOM 1680 N N . ASN A 1 216 ? -16.406 5.059 -4.898 1 94.25 216 ASN A N 1
ATOM 1681 C CA . ASN A 1 216 ? -16.766 5.355 -3.518 1 94.25 216 ASN A CA 1
ATOM 1682 C C . ASN A 1 216 ? -15.594 5.969 -2.752 1 94.25 216 ASN A C 1
ATOM 1684 O O . ASN A 1 216 ? -15.773 6.945 -2.021 1 94.25 216 ASN A O 1
ATOM 1688 N N . VAL A 1 217 ? -14.461 5.414 -2.938 1 94.12 217 VAL A N 1
ATOM 1689 C CA . VAL A 1 217 ? -13.266 5.895 -2.25 1 94.12 217 VAL A CA 1
ATOM 1690 C C . VAL A 1 217 ? -12.93 7.309 -2.721 1 94.12 217 VAL A C 1
ATOM 1692 O O . VAL A 1 217 ? -12.594 8.172 -1.909 1 94.12 217 VAL A O 1
ATOM 1695 N N . TRP A 1 218 ? -13.07 7.461 -3.99 1 94.06 218 TRP A N 1
ATOM 1696 C CA . TRP A 1 218 ? -12.789 8.766 -4.578 1 94.06 218 TRP A CA 1
ATOM 1697 C C . TRP A 1 218 ? -13.703 9.836 -3.986 1 94.06 218 TRP A C 1
ATOM 1699 O O . TRP A 1 218 ? -13.234 10.891 -3.557 1 94.06 218 TRP A O 1
ATOM 1709 N N . LEU A 1 219 ? -14.969 9.547 -3.844 1 92.31 219 LEU A N 1
ATOM 1710 C CA . LEU A 1 219 ? -15.953 10.5 -3.328 1 92.31 219 LEU A CA 1
ATOM 1711 C C . LEU A 1 219 ? -15.711 10.781 -1.849 1 92.31 219 LEU A C 1
ATOM 1713 O O . LEU A 1 219 ? -15.859 11.914 -1.396 1 92.31 219 LEU A O 1
ATOM 1717 N N . ALA A 1 220 ? -15.406 9.773 -1.164 1 90.62 220 ALA A N 1
ATOM 1718 C CA . ALA A 1 220 ? -15.148 9.938 0.265 1 90.62 220 ALA A CA 1
ATOM 1719 C C . ALA A 1 220 ? -13.977 10.875 0.51 1 90.62 220 ALA A C 1
ATOM 1721 O O . ALA A 1 220 ? -14 11.688 1.438 1 90.62 220 ALA A O 1
ATOM 1722 N N . GLN A 1 221 ? -12.969 10.852 -0.287 1 89 221 GLN A N 1
ATOM 1723 C CA . GLN A 1 221 ? -11.789 11.695 -0.128 1 89 221 GLN A CA 1
ATOM 1724 C C . GLN A 1 221 ? -12.07 13.125 -0.582 1 89 221 GLN A C 1
ATOM 1726 O O . GLN A 1 221 ? -11.5 14.07 -0.039 1 89 221 GLN A O 1
ATOM 1731 N N . GLN A 1 222 ? -12.891 13.242 -1.633 1 87.75 222 GLN A N 1
ATOM 1732 C CA . GLN A 1 222 ? -13.266 14.57 -2.094 1 87.75 222 GLN A CA 1
ATOM 1733 C C . GLN A 1 222 ? -13.969 15.359 -0.989 1 87.75 222 GLN A C 1
ATOM 1735 O O . GLN A 1 222 ? -13.75 16.562 -0.844 1 87.75 222 GLN A O 1
ATOM 1740 N N . GLN A 1 223 ? -14.75 14.727 -0.2 1 85.25 223 GLN A N 1
ATOM 1741 C CA . GLN A 1 223 ? -15.469 15.367 0.893 1 85.25 223 GLN A CA 1
ATOM 1742 C C . GLN A 1 223 ? -14.516 15.805 2 1 85.25 223 GLN A C 1
ATOM 1744 O O . GLN A 1 223 ? -14.734 16.828 2.646 1 85.25 223 GLN A O 1
ATOM 1749 N N . ARG A 1 224 ? -13.461 15.141 2.133 1 79.44 224 ARG A N 1
ATOM 1750 C CA . ARG A 1 224 ? -12.5 15.469 3.182 1 79.44 224 ARG A CA 1
ATOM 1751 C C . ARG A 1 224 ? -11.648 16.672 2.791 1 79.44 224 ARG A C 1
ATOM 1753 O O . ARG A 1 224 ? -11.094 17.359 3.654 1 79.44 224 ARG A O 1
ATOM 1760 N N . LEU A 1 225 ? -11.469 16.859 1.48 1 81.38 225 LEU A N 1
ATOM 1761 C CA . LEU A 1 225 ? -10.641 17.953 0.987 1 81.38 225 LEU A CA 1
ATOM 1762 C C . LEU A 1 225 ? -11.43 19.266 0.945 1 81.38 225 LEU A C 1
ATOM 1764 O O . LEU A 1 225 ? -10.859 20.328 0.768 1 81.38 225 LEU A O 1
ATOM 1768 N N . ARG A 1 226 ? -12.773 19.312 1.142 1 74.19 226 ARG A N 1
ATOM 1769 C CA . ARG A 1 226 ? -13.602 20.516 1.201 1 74.19 226 ARG A CA 1
ATOM 1770 C C . ARG A 1 226 ? -13.68 21.047 2.625 1 74.19 226 ARG A C 1
ATOM 1772 O O . ARG A 1 226 ? -13.648 20.281 3.588 1 74.19 226 ARG A O 1
ATOM 1779 N N . MET B 1 1 ? -8.445 9.031 24.969 1 60.41 1 MET B N 1
ATOM 1780 C CA . MET B 1 1 ? -7.422 8.531 24.047 1 60.41 1 MET B CA 1
ATOM 1781 C C . MET B 1 1 ? -7.992 7.453 23.125 1 60.41 1 MET B C 1
ATOM 1783 O O . MET B 1 1 ? -8.828 6.652 23.547 1 60.41 1 MET B O 1
ATOM 1787 N N . PRO B 1 2 ? -7.691 7.672 21.875 1 74.56 2 PRO B N 1
ATOM 1788 C CA . PRO B 1 2 ? -8.242 6.633 21 1 74.56 2 PRO B CA 1
ATOM 1789 C C . PRO B 1 2 ? -7.742 5.234 21.375 1 74.56 2 PRO B C 1
ATOM 1791 O O . PRO B 1 2 ? -6.652 5.09 21.922 1 74.56 2 PRO B O 1
ATOM 1794 N N . SER B 1 3 ? -8.5 4.227 21.234 1 82.81 3 SER B N 1
ATOM 1795 C CA . SER B 1 3 ? -8.109 2.84 21.469 1 82.81 3 SER B CA 1
ATOM 1796 C C . SER B 1 3 ? -6.867 2.465 20.672 1 82.81 3 SER B C 1
ATOM 1798 O O . SER B 1 3 ? -6.68 2.955 19.547 1 82.81 3 SER B O 1
ATOM 1800 N N . PRO B 1 4 ? -5.922 1.805 21.281 1 83.75 4 PRO B N 1
ATOM 1801 C CA . PRO B 1 4 ? -4.715 1.371 20.578 1 83.75 4 PRO B CA 1
ATOM 1802 C C . PRO B 1 4 ? -5.023 0.646 19.281 1 83.75 4 PRO B C 1
ATOM 1804 O O . PRO B 1 4 ? -4.289 0.797 18.297 1 83.75 4 PRO B O 1
ATOM 1807 N N . LEU B 1 5 ? -6.047 -0.111 19.266 1 84.56 5 LEU B N 1
ATOM 1808 C CA . LEU B 1 5 ? -6.426 -0.834 18.062 1 84.56 5 LEU B CA 1
ATOM 1809 C C . LEU B 1 5 ? -6.879 0.13 16.969 1 84.56 5 LEU B C 1
ATOM 1811 O O . LEU B 1 5 ? -6.531 -0.042 15.805 1 84.56 5 LEU B O 1
ATOM 1815 N N . LYS B 1 6 ? -7.594 1.089 17.406 1 87.19 6 LYS B N 1
ATOM 1816 C CA . LYS B 1 6 ? -8.047 2.096 16.453 1 87.19 6 LYS B CA 1
ATOM 1817 C C . LYS B 1 6 ? -6.863 2.867 15.875 1 87.19 6 LYS B C 1
ATOM 1819 O O . LYS B 1 6 ? -6.852 3.186 14.68 1 87.19 6 LYS B O 1
ATOM 1824 N N . GLN B 1 7 ? -5.934 3.094 16.688 1 89.19 7 GLN B N 1
ATOM 1825 C CA . GLN B 1 7 ? -4.738 3.797 16.234 1 89.19 7 GLN B CA 1
ATOM 1826 C C . GLN B 1 7 ? -3.941 2.947 15.242 1 89.19 7 GLN B C 1
ATOM 1828 O O . GLN B 1 7 ? -3.426 3.463 14.25 1 89.19 7 GLN B O 1
ATOM 1833 N N . LEU B 1 8 ? -3.824 1.643 15.57 1 89.25 8 LEU B N 1
ATOM 1834 C CA . LEU B 1 8 ? -3.107 0.731 14.688 1 89.25 8 LEU B CA 1
ATOM 1835 C C . LEU B 1 8 ? -3.809 0.619 13.336 1 89.25 8 LEU B C 1
ATOM 1837 O O . LEU B 1 8 ? -3.158 0.635 12.289 1 89.25 8 LEU B O 1
ATOM 1841 N N . VAL B 1 9 ? -5.078 0.598 13.391 1 88.25 9 VAL B N 1
ATOM 1842 C CA . VAL B 1 9 ? -5.871 0.489 12.172 1 88.25 9 VAL B CA 1
ATOM 1843 C C . VAL B 1 9 ? -5.688 1.747 11.32 1 88.25 9 VAL B C 1
ATOM 1845 O O . VAL B 1 9 ? -5.484 1.661 10.109 1 88.25 9 VAL B O 1
ATOM 1848 N N . THR B 1 10 ? -5.746 2.875 11.945 1 89.81 10 THR B N 1
ATOM 1849 C CA . THR B 1 10 ? -5.59 4.133 11.227 1 89.81 10 THR B CA 1
ATOM 1850 C C . THR B 1 10 ? -4.184 4.254 10.648 1 89.81 10 THR B C 1
ATOM 1852 O O . THR B 1 10 ? -4.012 4.719 9.516 1 89.81 10 THR B O 1
ATOM 1855 N N . PHE B 1 11 ? -3.197 3.822 11.469 1 92.5 11 PHE B N 1
ATOM 1856 C CA . PHE B 1 11 ? -1.809 3.865 11.023 1 92.5 11 PHE B CA 1
ATOM 1857 C C . PHE B 1 11 ? -1.609 3.012 9.781 1 92.5 11 PHE B C 1
ATOM 1859 O O . PHE B 1 11 ? -0.97 3.445 8.82 1 92.5 11 PHE B O 1
ATOM 1866 N N . THR B 1 12 ? -2.232 1.904 9.641 1 91.06 12 THR B N 1
ATOM 1867 C CA . THR B 1 12 ? -1.986 0.966 8.547 1 91.06 12 THR B CA 1
ATOM 1868 C C . THR B 1 12 ? -2.971 1.196 7.406 1 91.06 12 THR B C 1
ATOM 1870 O O . THR B 1 12 ? -2.85 0.582 6.344 1 91.06 12 THR B O 1
ATOM 1873 N N . SER B 1 13 ? -3.939 2.074 7.598 1 89.81 13 SER B N 1
ATOM 1874 C CA . SER B 1 13 ? -4.863 2.41 6.52 1 89.81 13 SER B CA 1
ATOM 1875 C C . SER B 1 13 ? -4.27 3.459 5.586 1 89.81 13 SER B C 1
ATOM 1877 O O . SER B 1 13 ? -4.793 3.695 4.496 1 89.81 13 SER B O 1
ATOM 1879 N N . GLN B 1 14 ? -3.195 4.02 6.016 1 91.75 14 GLN B N 1
ATOM 1880 C CA . GLN B 1 14 ? -2.438 4.934 5.168 1 91.75 14 GLN B CA 1
ATOM 1881 C C . GLN B 1 14 ? -1.285 4.211 4.473 1 91.75 14 GLN B C 1
ATOM 1883 O O . GLN B 1 14 ? -0.633 3.355 5.074 1 91.75 14 GLN B O 1
ATOM 1888 N N . THR B 1 15 ? -1.04 4.613 3.26 1 93.31 15 THR B N 1
ATOM 1889 C CA . THR B 1 15 ? 0.063 3.99 2.535 1 93.31 15 THR B CA 1
ATOM 1890 C C . THR B 1 15 ? 1.388 4.234 3.254 1 93.31 15 THR B C 1
ATOM 1892 O O . THR B 1 15 ? 2.232 3.338 3.326 1 93.31 15 THR B O 1
ATOM 1895 N N . ALA B 1 16 ? 1.536 5.414 3.85 1 92.94 16 ALA B N 1
ATOM 1896 C CA . ALA B 1 16 ? 2.779 5.758 4.535 1 92.94 16 ALA B CA 1
ATOM 1897 C C . ALA B 1 16 ? 3.025 4.832 5.723 1 92.94 16 ALA B C 1
ATOM 1899 O O . ALA B 1 16 ? 4.137 4.332 5.91 1 92.94 16 ALA B O 1
ATOM 1900 N N . GLY B 1 17 ? 1.998 4.605 6.52 1 94.25 17 GLY B N 1
ATOM 1901 C CA . GLY B 1 17 ? 2.145 3.752 7.688 1 94.25 17 GLY B CA 1
ATOM 1902 C C . GLY B 1 17 ? 2.424 2.303 7.34 1 94.25 17 GLY B C 1
ATOM 1903 O O . GLY B 1 17 ? 3.332 1.688 7.902 1 94.25 17 GLY B O 1
ATOM 1904 N N . LEU B 1 18 ? 1.649 1.796 6.438 1 95.5 18 LEU B N 1
ATOM 1905 C CA . LEU B 1 18 ? 1.821 0.399 6.055 1 95.5 18 LEU B CA 1
ATOM 1906 C C . LEU B 1 18 ? 3.152 0.192 5.34 1 95.5 18 LEU B C 1
ATOM 1908 O O . LEU B 1 18 ? 3.82 -0.825 5.547 1 95.5 18 LEU B O 1
ATOM 1912 N N . GLU B 1 19 ? 3.533 1.106 4.543 1 96.62 19 GLU B N 1
ATOM 1913 C CA . GLU B 1 19 ? 4.82 1.033 3.857 1 96.62 19 GLU B CA 1
ATOM 1914 C C . GLU B 1 19 ? 5.977 1.003 4.852 1 96.62 19 GLU B C 1
ATOM 1916 O O . GLU B 1 19 ? 6.938 0.253 4.676 1 96.62 19 GLU B O 1
ATOM 1921 N N . LYS B 1 20 ? 5.918 1.715 5.938 1 97.12 20 LYS B N 1
ATOM 1922 C CA . LYS B 1 20 ? 6.973 1.704 6.945 1 97.12 20 LYS B CA 1
ATOM 1923 C C . LYS B 1 20 ? 7 0.379 7.699 1 97.12 20 LYS B C 1
ATOM 1925 O O . LYS B 1 20 ? 8.062 -0.089 8.109 1 97.12 20 LYS B O 1
ATOM 1930 N N . THR B 1 21 ? 5.875 -0.156 7.867 1 96.25 21 THR B N 1
ATOM 1931 C CA . THR B 1 21 ? 5.805 -1.476 8.484 1 96.25 21 THR B CA 1
ATOM 1932 C C . THR B 1 21 ? 6.527 -2.512 7.625 1 96.25 21 THR B C 1
ATOM 1934 O O . THR B 1 21 ? 7.34 -3.287 8.133 1 96.25 21 THR B O 1
ATOM 1937 N N . LEU B 1 22 ? 6.234 -2.469 6.395 1 97.25 22 LEU B N 1
ATOM 1938 C CA . LEU B 1 22 ? 6.879 -3.404 5.48 1 97.25 22 LEU B CA 1
ATOM 1939 C C . LEU B 1 22 ? 8.383 -3.146 5.406 1 97.25 22 LEU B C 1
ATOM 1941 O O . LEU B 1 22 ? 9.172 -4.086 5.34 1 97.25 22 LEU B O 1
ATOM 1945 N N . ARG B 1 23 ? 8.68 -1.87 5.43 1 98.12 23 ARG B N 1
ATOM 1946 C CA . ARG B 1 23 ? 10.094 -1.5 5.383 1 98.12 23 ARG B CA 1
ATOM 1947 C C . ARG B 1 23 ? 10.836 -2.023 6.605 1 98.12 23 ARG B C 1
ATOM 1949 O O . ARG B 1 23 ? 11.984 -2.461 6.504 1 98.12 23 ARG B O 1
ATOM 1956 N N . LEU B 1 24 ? 10.25 -1.971 7.707 1 98.19 24 LEU B N 1
ATOM 1957 C CA . LEU B 1 24 ? 10.867 -2.473 8.93 1 98.19 24 LEU B CA 1
ATOM 1958 C C . LEU B 1 24 ? 11.094 -3.977 8.844 1 98.19 24 LEU B C 1
ATOM 1960 O O . LEU B 1 24 ? 12.172 -4.465 9.195 1 98.19 24 LEU B O 1
ATOM 1964 N N . ILE B 1 25 ? 10.117 -4.707 8.375 1 97.69 25 ILE B N 1
ATOM 1965 C CA . ILE B 1 25 ? 10.25 -6.152 8.219 1 97.69 25 ILE B CA 1
ATOM 1966 C C . ILE B 1 25 ? 11.359 -6.465 7.211 1 97.69 25 ILE B C 1
ATOM 1968 O O . ILE B 1 25 ? 12.148 -7.387 7.414 1 97.69 25 ILE B O 1
ATOM 1972 N N . GLN B 1 26 ? 11.383 -5.711 6.203 1 98.31 26 GLN B N 1
ATOM 1973 C CA . GLN B 1 26 ? 12.438 -5.863 5.207 1 98.31 26 GLN B CA 1
ATOM 1974 C C . GLN B 1 26 ? 13.812 -5.672 5.836 1 98.31 26 GLN B C 1
ATOM 1976 O O . GLN B 1 26 ? 14.727 -6.461 5.586 1 98.31 26 GLN B O 1
ATOM 1981 N N . ALA B 1 27 ? 13.953 -4.652 6.609 1 98.56 27 ALA B N 1
ATOM 1982 C CA . ALA B 1 27 ? 15.234 -4.344 7.242 1 98.56 27 ALA B CA 1
ATOM 1983 C C . ALA B 1 27 ? 15.672 -5.469 8.172 1 98.56 27 ALA B C 1
ATOM 1985 O O . ALA B 1 27 ? 16.844 -5.871 8.164 1 98.56 27 ALA B O 1
ATOM 1986 N N . VAL B 1 28 ? 14.789 -5.961 8.938 1 98.38 28 VAL B N 1
ATOM 1987 C CA . VAL B 1 28 ? 15.078 -7.059 9.852 1 98.38 28 VAL B CA 1
ATOM 1988 C C . VAL B 1 28 ? 15.461 -8.305 9.062 1 98.38 28 VAL B C 1
ATOM 1990 O O . VAL B 1 28 ? 16.406 -9.008 9.422 1 98.38 28 VAL B O 1
ATOM 1993 N N . SER B 1 29 ? 14.758 -8.562 8.016 1 98.19 29 SER B N 1
ATOM 1994 C CA . SER B 1 29 ? 15.086 -9.695 7.16 1 98.19 29 SER B CA 1
ATOM 1995 C C . SER B 1 29 ? 16.5 -9.57 6.594 1 98.19 29 SER B C 1
ATOM 1997 O O . SER B 1 29 ? 17.234 -10.562 6.508 1 98.19 29 SER B O 1
ATOM 1999 N N . GLN B 1 30 ? 16.812 -8.359 6.211 1 98.19 30 GLN B N 1
ATOM 2000 C CA . GLN B 1 30 ? 18.172 -8.125 5.703 1 98.19 30 GLN B CA 1
ATOM 2001 C C . GLN B 1 30 ? 19.219 -8.406 6.773 1 98.19 30 GLN B C 1
ATOM 2003 O O . GLN B 1 30 ? 20.219 -9.07 6.508 1 98.19 30 GLN B O 1
ATOM 2008 N N . ILE B 1 31 ? 19 -7.918 7.93 1 98.5 31 ILE B N 1
ATOM 2009 C CA . ILE B 1 31 ? 19.953 -8.086 9.016 1 98.5 31 ILE B CA 1
ATOM 2010 C C . ILE B 1 31 ? 20.094 -9.562 9.359 1 98.5 31 ILE B C 1
ATOM 2012 O O . ILE B 1 31 ? 21.203 -10.086 9.422 1 98.5 31 ILE B O 1
ATOM 2016 N N . VAL B 1 32 ? 19 -10.25 9.523 1 98.31 32 VAL B N 1
ATOM 2017 C CA . VAL B 1 32 ? 19.031 -11.672 9.867 1 98.31 32 VAL B CA 1
ATOM 2018 C C . VAL B 1 32 ? 19.641 -12.461 8.711 1 98.31 32 VAL B C 1
ATOM 2020 O O . VAL B 1 32 ? 20.406 -13.406 8.938 1 98.31 32 VAL B O 1
ATOM 2023 N N . GLY B 1 33 ? 19.312 -12.078 7.508 1 98.19 33 GLY B N 1
ATOM 2024 C CA . GLY B 1 33 ? 19.828 -12.773 6.34 1 98.19 33 GLY B CA 1
ATOM 2025 C C . GLY B 1 33 ? 21.328 -12.727 6.23 1 98.19 33 GLY B C 1
ATOM 2026 O O . GLY B 1 33 ? 21.969 -13.727 5.883 1 98.19 33 GLY B O 1
ATOM 2027 N N . VAL B 1 34 ? 21.906 -11.609 6.586 1 97.56 34 VAL B N 1
ATOM 2028 C CA . VAL B 1 34 ? 23.344 -11.453 6.383 1 97.56 34 VAL B CA 1
ATOM 2029 C C . VAL B 1 34 ? 24.094 -11.93 7.625 1 97.56 34 VAL B C 1
ATOM 2031 O O . VAL B 1 34 ? 25.312 -12.164 7.574 1 97.56 34 VAL B O 1
ATOM 2034 N N . THR B 1 35 ? 23.453 -12.078 8.789 1 97.75 35 THR B N 1
ATOM 2035 C CA . THR B 1 35 ? 24.172 -12.383 10.016 1 97.75 35 THR B CA 1
ATOM 2036 C C . THR B 1 35 ? 23.922 -13.828 10.445 1 97.75 35 THR B C 1
ATOM 2038 O O . THR B 1 35 ? 24.656 -14.367 11.281 1 97.75 35 THR B O 1
ATOM 2041 N N . SER B 1 36 ? 22.969 -14.461 9.891 1 97.62 36 SER B N 1
ATOM 2042 C CA . SER B 1 36 ? 22.609 -15.805 10.336 1 97.62 36 SER B CA 1
ATOM 2043 C C . SER B 1 36 ? 23.625 -16.828 9.836 1 97.62 36 SER B C 1
ATOM 2045 O O . SER B 1 36 ? 24.047 -16.781 8.68 1 97.62 36 SER B O 1
ATOM 2047 N N . ASP B 1 37 ? 23.922 -17.859 10.703 1 97.25 37 ASP B N 1
ATOM 2048 C CA . ASP B 1 37 ? 24.797 -18.953 10.328 1 97.25 37 ASP B CA 1
ATOM 2049 C C . ASP B 1 37 ? 24 -20.094 9.695 1 97.25 37 ASP B C 1
ATOM 2051 O O . ASP B 1 37 ? 24.594 -21 9.078 1 97.25 37 ASP B O 1
ATOM 2055 N N . ASP B 1 38 ? 22.734 -20.047 9.844 1 97.69 38 ASP B N 1
ATOM 2056 C CA . ASP B 1 38 ? 21.875 -21.016 9.18 1 97.69 38 ASP B CA 1
ATOM 2057 C C . ASP B 1 38 ? 21.641 -20.641 7.719 1 97.69 38 ASP B C 1
ATOM 2059 O O . ASP B 1 38 ? 20.969 -19.656 7.418 1 97.69 38 ASP B O 1
ATOM 2063 N N . LYS B 1 39 ? 22.125 -21.5 6.859 1 97.25 39 LYS B N 1
ATOM 2064 C CA . LYS B 1 39 ? 22.094 -21.188 5.434 1 97.25 39 LYS B CA 1
ATOM 2065 C C . LYS B 1 39 ? 20.672 -21.109 4.914 1 97.25 39 LYS B C 1
ATOM 2067 O O . LYS B 1 39 ? 20.359 -20.266 4.062 1 97.25 39 LYS B O 1
ATOM 2072 N N . THR B 1 40 ? 19.859 -21.969 5.359 1 96.31 40 THR B N 1
ATOM 2073 C CA . THR B 1 40 ? 18.469 -21.969 4.934 1 96.31 40 THR B CA 1
ATOM 2074 C C . THR B 1 40 ? 17.766 -20.672 5.371 1 96.31 40 THR B C 1
ATOM 2076 O O . THR B 1 40 ? 17.109 -20.016 4.566 1 96.31 40 THR B O 1
ATOM 2079 N N . LEU B 1 41 ? 17.938 -20.344 6.621 1 96.62 41 LEU B N 1
ATOM 2080 C CA . LEU B 1 41 ? 17.344 -19.109 7.141 1 96.62 41 LEU B CA 1
ATOM 2081 C C . LEU B 1 41 ? 17.906 -17.891 6.422 1 96.62 41 LEU B C 1
ATOM 2083 O O . LEU B 1 41 ? 17.172 -16.953 6.094 1 96.62 41 LEU B O 1
ATOM 2087 N N . SER B 1 42 ? 19.156 -17.875 6.211 1 98 42 SER B N 1
ATOM 2088 C CA . SER B 1 42 ? 19.812 -16.781 5.504 1 98 42 SER B CA 1
ATOM 2089 C C . SER B 1 42 ? 19.219 -16.594 4.109 1 98 42 SER B C 1
ATOM 2091 O O . SER B 1 42 ? 18.828 -15.484 3.736 1 98 42 SER B O 1
ATOM 2093 N N . THR B 1 43 ? 19.094 -17.656 3.416 1 97.31 43 THR B N 1
ATOM 2094 C CA . THR B 1 43 ? 18.562 -17.609 2.057 1 97.31 43 THR B CA 1
ATOM 2095 C C . THR B 1 43 ? 17.109 -17.141 2.051 1 97.31 43 THR B C 1
ATOM 2097 O O . THR B 1 43 ? 16.719 -16.312 1.215 1 97.31 43 THR B O 1
ATOM 2100 N N . GLN B 1 44 ? 16.359 -17.609 2.973 1 97.25 44 GLN B N 1
ATOM 2101 C CA . GLN B 1 44 ? 14.953 -17.25 3.061 1 97.25 44 GLN B CA 1
ATOM 2102 C C . GLN B 1 44 ? 14.789 -15.773 3.434 1 97.25 44 GLN B C 1
ATOM 2104 O O . GLN B 1 44 ? 13.953 -15.07 2.861 1 97.25 44 GLN B O 1
ATOM 2109 N N . CYS B 1 45 ? 15.562 -15.312 4.293 1 97.88 45 CYS B N 1
ATOM 2110 C CA . CYS B 1 45 ? 15.477 -13.922 4.73 1 97.88 45 CYS B CA 1
ATOM 2111 C C . CYS B 1 45 ? 15.906 -12.977 3.621 1 97.88 45 CYS B C 1
ATOM 2113 O O . CYS B 1 45 ? 15.305 -11.922 3.43 1 97.88 45 CYS B O 1
ATOM 2115 N N . LEU B 1 46 ? 16.891 -13.344 2.932 1 97.81 46 LEU B N 1
ATOM 2116 C CA . LEU B 1 46 ? 17.344 -12.5 1.826 1 97.81 46 LEU B CA 1
ATOM 2117 C C . LEU B 1 46 ? 16.328 -12.5 0.695 1 97.81 46 LEU B C 1
ATOM 2119 O O . LEU B 1 46 ? 16.109 -11.477 0.045 1 97.81 46 LEU B O 1
ATOM 2123 N N . ALA B 1 47 ? 15.695 -13.641 0.482 1 96.94 47 ALA B N 1
ATOM 2124 C CA . ALA B 1 47 ? 14.602 -13.695 -0.486 1 96.94 47 ALA B CA 1
ATOM 2125 C C . ALA B 1 47 ? 13.438 -12.812 -0.046 1 96.94 47 ALA B C 1
ATOM 2127 O O . ALA B 1 47 ? 12.852 -12.094 -0.859 1 96.94 47 ALA B O 1
ATOM 2128 N N . ALA B 1 48 ? 13.125 -12.914 1.209 1 97 48 ALA B N 1
ATOM 2129 C CA . ALA B 1 48 ? 12.055 -12.078 1.756 1 97 48 ALA B CA 1
ATOM 2130 C C . ALA B 1 48 ? 12.383 -10.594 1.593 1 97 48 ALA B C 1
ATOM 2132 O O . ALA B 1 48 ? 11.516 -9.797 1.228 1 97 48 ALA B O 1
ATOM 2133 N N . ARG B 1 49 ? 13.602 -10.281 1.881 1 97.69 49 ARG B N 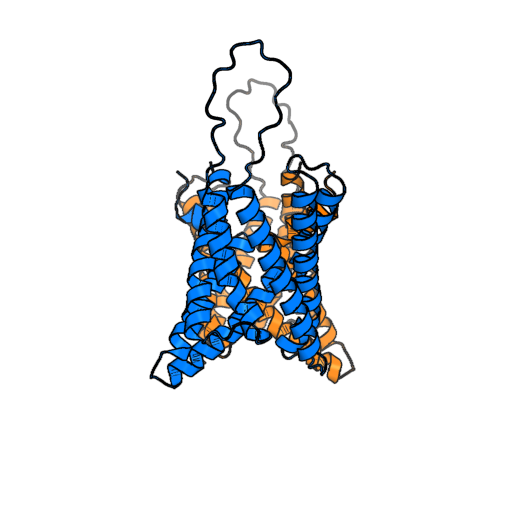1
ATOM 2134 C CA . ARG B 1 49 ? 14.062 -8.906 1.714 1 97.69 49 ARG B CA 1
ATOM 2135 C C . ARG B 1 49 ? 13.805 -8.414 0.294 1 97.69 49 ARG B C 1
ATOM 2137 O O . ARG B 1 49 ? 13.258 -7.324 0.099 1 97.69 49 ARG B O 1
ATOM 2144 N N . ASP B 1 50 ? 14.078 -9.18 -0.642 1 95.75 50 ASP B N 1
ATOM 2145 C CA . ASP B 1 50 ? 13.93 -8.789 -2.041 1 95.75 50 ASP B CA 1
ATOM 2146 C C . ASP B 1 50 ? 12.453 -8.672 -2.426 1 95.75 50 ASP B C 1
ATOM 2148 O O . ASP B 1 50 ? 12.07 -7.754 -3.148 1 95.75 50 ASP B O 1
ATOM 2152 N N . ARG B 1 51 ? 11.672 -9.602 -1.903 1 95.62 51 ARG B N 1
ATOM 2153 C CA . ARG B 1 51 ? 10.242 -9.57 -2.207 1 95.62 51 ARG B CA 1
ATOM 2154 C C . ARG B 1 51 ? 9.578 -8.359 -1.56 1 95.62 51 ARG B C 1
ATOM 2156 O O . ARG B 1 51 ? 8.703 -7.73 -2.16 1 95.62 51 ARG B O 1
ATOM 2163 N N . LEU B 1 52 ? 9.969 -8.078 -0.424 1 96.75 52 LEU B N 1
ATOM 2164 C CA . LEU B 1 52 ? 9.414 -6.938 0.293 1 96.75 52 LEU B CA 1
ATOM 2165 C C . LEU B 1 52 ? 9.852 -5.629 -0.354 1 96.75 52 LEU B C 1
ATOM 2167 O O . LEU B 1 52 ? 9.086 -4.66 -0.381 1 96.75 52 LEU B O 1
ATOM 2171 N N . ALA B 1 53 ? 11.094 -5.586 -0.817 1 96.19 53 ALA B N 1
ATOM 2172 C CA . ALA B 1 53 ? 11.547 -4.41 -1.557 1 96.19 53 ALA B CA 1
ATOM 2173 C C . ALA B 1 53 ? 10.664 -4.16 -2.779 1 96.19 53 ALA B C 1
ATOM 2175 O O . ALA B 1 53 ? 10.281 -3.021 -3.055 1 96.19 53 ALA B O 1
ATOM 2176 N N . LEU B 1 54 ? 10.383 -5.168 -3.479 1 94.5 54 LEU B N 1
ATOM 2177 C CA . LEU B 1 54 ? 9.469 -5.055 -4.609 1 94.5 54 LEU B CA 1
ATOM 2178 C C . LEU B 1 54 ? 8.078 -4.637 -4.148 1 94.5 54 LEU B C 1
ATOM 2180 O O . LEU B 1 54 ? 7.441 -3.783 -4.773 1 94.5 54 LEU B O 1
ATOM 2184 N N . GLY B 1 55 ? 7.613 -5.27 -3.096 1 94.94 55 GLY B N 1
ATOM 2185 C CA . GLY B 1 55 ? 6.324 -4.895 -2.533 1 94.94 55 GLY B CA 1
ATOM 2186 C C . GLY B 1 55 ? 6.23 -3.416 -2.197 1 94.94 55 GLY B C 1
ATOM 2187 O O . GLY B 1 55 ? 5.211 -2.777 -2.471 1 94.94 55 GLY B O 1
ATOM 2188 N N . ARG B 1 56 ? 7.199 -2.904 -1.669 1 95.56 56 ARG B N 1
ATOM 2189 C CA . ARG B 1 56 ? 7.215 -1.5 -1.272 1 95.56 56 ARG B CA 1
ATOM 2190 C C . ARG B 1 56 ? 7.141 -0.585 -2.49 1 95.56 56 ARG B C 1
ATOM 2192 O O . ARG B 1 56 ? 6.68 0.554 -2.391 1 95.56 56 ARG B O 1
ATOM 2199 N N . ARG B 1 57 ? 7.574 -1.046 -3.58 1 95.06 57 ARG B N 1
ATOM 2200 C CA . ARG B 1 57 ? 7.492 -0.254 -4.805 1 95.06 57 ARG B CA 1
ATOM 2201 C C . ARG B 1 57 ? 6.039 -0.01 -5.203 1 95.06 57 ARG B C 1
ATOM 2203 O O . ARG B 1 57 ? 5.711 1.04 -5.758 1 95.06 57 ARG B O 1
ATOM 2210 N N . TYR B 1 58 ? 5.203 -0.969 -4.871 1 95 58 TYR B N 1
ATOM 2211 C CA . TYR B 1 58 ? 3.787 -0.791 -5.164 1 95 58 TYR B CA 1
ATOM 2212 C C . TYR B 1 58 ? 3.213 0.387 -4.387 1 95 58 TYR B C 1
ATOM 2214 O O . TYR B 1 58 ? 2.379 1.134 -4.906 1 95 58 TYR B O 1
ATOM 2222 N N . PHE B 1 59 ? 3.719 0.567 -3.25 1 94.5 59 PHE B N 1
ATOM 2223 C CA . PHE B 1 59 ? 3.207 1.609 -2.369 1 94.5 59 PHE B CA 1
ATOM 2224 C C . PHE B 1 59 ? 3.633 2.99 -2.857 1 94.5 59 PHE B C 1
ATOM 2226 O O . PHE B 1 59 ? 3.035 4 -2.479 1 94.5 59 PHE B O 1
ATOM 2233 N N . ARG B 1 60 ? 4.609 2.982 -3.74 1 91.38 60 ARG B N 1
ATOM 2234 C CA . ARG B 1 60 ? 5.109 4.289 -4.152 1 91.38 60 ARG B CA 1
ATOM 2235 C C . ARG B 1 60 ? 4.945 4.492 -5.656 1 91.38 60 ARG B C 1
ATOM 2237 O O . ARG B 1 60 ? 5.543 5.402 -6.234 1 91.38 60 ARG B O 1
ATOM 2244 N N . LEU B 1 61 ? 4.285 3.703 -6.379 1 90.12 61 LEU B N 1
ATOM 2245 C CA . LEU B 1 61 ? 4.098 3.74 -7.824 1 90.12 61 LEU B CA 1
ATOM 2246 C C . LEU B 1 61 ? 3.678 5.133 -8.281 1 90.12 61 LEU B C 1
ATOM 2248 O O . LEU B 1 61 ? 4.137 5.617 -9.32 1 90.12 61 LEU B O 1
ATOM 2252 N N . LEU B 1 62 ? 2.957 5.879 -7.59 1 89.94 62 LEU B N 1
ATOM 2253 C CA . LEU B 1 62 ? 2.447 7.168 -8.039 1 89.94 62 LEU B CA 1
ATOM 2254 C C . LEU B 1 62 ? 2.832 8.281 -7.066 1 89.94 62 LEU B C 1
ATOM 2256 O O . LEU B 1 62 ? 2.299 9.391 -7.141 1 89.94 62 LEU B O 1
ATOM 2260 N N . ASP B 1 63 ? 3.779 7.992 -6.355 1 92.81 63 ASP B N 1
ATOM 2261 C CA . ASP B 1 63 ? 4.18 8.953 -5.332 1 92.81 63 ASP B CA 1
ATOM 2262 C C . ASP B 1 63 ? 4.875 10.164 -5.957 1 92.81 63 ASP B C 1
ATOM 2264 O O . ASP B 1 63 ? 4.977 11.219 -5.328 1 92.81 63 ASP B O 1
ATOM 2268 N N . PHE B 1 64 ? 5.375 10.008 -7.199 1 95.56 64 PHE B N 1
ATOM 2269 C CA . PHE B 1 64 ? 6.082 11.109 -7.836 1 95.56 64 PHE B CA 1
ATOM 2270 C C . PHE B 1 64 ? 5.148 12.297 -8.055 1 95.56 64 PHE B C 1
ATOM 2272 O O . PHE B 1 64 ? 5.586 13.445 -8.055 1 95.56 64 PHE B O 1
ATOM 2279 N N . TYR B 1 65 ? 3.859 12.094 -8.172 1 93.19 65 TYR B N 1
ATOM 2280 C CA . TYR B 1 65 ? 2.902 13.18 -8.312 1 93.19 65 TYR B CA 1
ATOM 2281 C C . TYR B 1 65 ? 2.914 14.086 -7.086 1 93.19 65 TYR B C 1
ATOM 2283 O O . TYR B 1 65 ? 2.766 15.305 -7.203 1 93.19 65 TYR B O 1
ATOM 2291 N N . GLY B 1 66 ? 3.062 13.398 -6.004 1 92.94 66 GLY B N 1
ATOM 2292 C CA . GLY B 1 66 ? 3.125 14.18 -4.785 1 92.94 66 GLY B CA 1
ATOM 2293 C C . GLY B 1 66 ? 4.328 15.102 -4.727 1 92.94 66 GLY B C 1
ATOM 2294 O O . GLY B 1 66 ? 4.223 16.25 -4.277 1 92.94 66 GLY B O 1
ATOM 2295 N N . CYS B 1 67 ? 5.383 14.656 -5.23 1 95.12 67 CYS B N 1
ATOM 2296 C CA . CYS B 1 67 ? 6.59 15.469 -5.277 1 95.12 67 CYS B CA 1
ATOM 2297 C C . CYS B 1 67 ? 6.414 16.656 -6.223 1 95.12 67 CYS B C 1
ATOM 2299 O O . CYS B 1 67 ? 6.777 17.781 -5.887 1 95.12 67 CYS B O 1
ATOM 2301 N N . PHE B 1 68 ? 5.848 16.391 -7.309 1 93.38 68 PHE B N 1
ATOM 2302 C CA . PHE B 1 68 ? 5.691 17.453 -8.297 1 93.38 68 PHE B CA 1
ATOM 2303 C C . PHE B 1 68 ? 4.625 18.453 -7.863 1 93.38 68 PHE B C 1
ATOM 2305 O O . PHE B 1 68 ? 4.699 19.641 -8.203 1 93.38 68 PHE B O 1
ATOM 2312 N N . GLU B 1 69 ? 3.652 17.969 -7.117 1 92.12 69 GLU B N 1
ATOM 2313 C CA . GLU B 1 69 ? 2.717 18.906 -6.504 1 92.12 69 GLU B CA 1
ATOM 2314 C C . GLU B 1 69 ? 3.434 19.859 -5.539 1 92.12 69 GLU B C 1
ATOM 2316 O O . GLU B 1 69 ? 3.17 21.062 -5.527 1 92.12 69 GLU B O 1
ATOM 2321 N N . ARG B 1 70 ? 4.328 19.312 -4.785 1 92.62 70 ARG B N 1
ATOM 2322 C CA . ARG B 1 70 ? 5.105 20.125 -3.857 1 92.62 70 ARG B CA 1
ATOM 2323 C C . ARG B 1 70 ? 5.984 21.125 -4.609 1 92.62 70 ARG B C 1
ATOM 2325 O O . ARG B 1 70 ? 6.094 22.297 -4.215 1 92.62 70 ARG B O 1
ATOM 2332 N N . VAL B 1 71 ? 6.578 20.656 -5.645 1 94.25 71 VAL B N 1
ATOM 2333 C CA . VAL B 1 71 ? 7.402 21.531 -6.48 1 94.25 71 VAL B CA 1
ATOM 2334 C C . VAL B 1 71 ? 6.551 22.672 -7.027 1 94.25 71 VAL B C 1
ATOM 2336 O O . VAL B 1 71 ? 6.988 23.828 -7.035 1 94.25 71 VAL B O 1
ATOM 2339 N N . HIS B 1 72 ? 5.379 22.375 -7.457 1 91.88 72 HIS B N 1
ATOM 2340 C CA . HIS B 1 72 ? 4.473 23.391 -7.984 1 91.88 72 HIS B CA 1
ATOM 2341 C C . HIS B 1 72 ? 4.133 24.438 -6.926 1 91.88 72 HIS B C 1
ATOM 2343 O O . HIS B 1 72 ? 4.184 25.641 -7.191 1 91.88 72 HIS B O 1
ATOM 2349 N N . VAL B 1 73 ? 3.861 24.016 -5.801 1 89.56 73 VAL B N 1
ATOM 2350 C CA . VAL B 1 73 ? 3.498 24.906 -4.711 1 89.56 73 VAL B CA 1
ATOM 2351 C C . VAL B 1 73 ? 4.691 25.781 -4.352 1 89.56 73 VAL B C 1
ATOM 2353 O O . VAL B 1 73 ? 4.547 27 -4.188 1 89.56 73 VAL B O 1
ATOM 2356 N N . LEU B 1 74 ? 5.812 25.203 -4.254 1 91.69 74 LEU B N 1
ATOM 2357 C CA . LEU B 1 74 ? 7.016 25.953 -3.881 1 91.69 74 LEU B CA 1
ATOM 2358 C C . LEU B 1 74 ? 7.375 26.969 -4.949 1 91.69 74 LEU B C 1
ATOM 2360 O O . LEU B 1 74 ? 7.902 28.047 -4.633 1 91.69 74 LEU B O 1
ATOM 2364 N N . SER B 1 75 ? 7.082 26.703 -6.156 1 92.19 75 SER B N 1
ATOM 2365 C CA . SER B 1 75 ? 7.438 27.594 -7.258 1 92.19 75 SER B CA 1
ATOM 2366 C C . SER B 1 75 ? 6.453 28.75 -7.371 1 92.19 75 SER B C 1
ATOM 2368 O O . SER B 1 75 ? 6.766 29.781 -7.973 1 92.19 75 SER B O 1
ATOM 2370 N N . THR B 1 76 ? 5.297 28.609 -6.773 1 90.5 76 THR B N 1
ATOM 2371 C CA . THR B 1 76 ? 4.262 29.609 -6.98 1 90.5 76 THR B CA 1
ATOM 2372 C C . THR B 1 76 ? 4.004 30.406 -5.699 1 90.5 76 THR B C 1
ATOM 2374 O O . THR B 1 76 ? 3.246 31.375 -5.699 1 90.5 76 THR B O 1
ATOM 2377 N N . THR B 1 77 ? 4.605 29.938 -4.652 1 88.12 77 THR B N 1
ATOM 2378 C CA . THR B 1 77 ? 4.391 30.609 -3.375 1 88.12 77 THR B CA 1
ATOM 2379 C C . THR B 1 77 ? 5.688 31.234 -2.865 1 88.12 77 THR B C 1
ATOM 2381 O O . THR B 1 77 ? 6.711 30.562 -2.775 1 88.12 77 THR B O 1
ATOM 2384 N N . PRO B 1 78 ? 5.535 32.562 -2.51 1 85.5 78 PRO B N 1
ATOM 2385 C CA . PRO B 1 78 ? 6.73 33.156 -1.927 1 85.5 78 PRO B CA 1
ATOM 2386 C C . PRO B 1 78 ? 7.141 32.531 -0.607 1 85.5 78 PRO B C 1
ATOM 2388 O O . PRO B 1 78 ? 6.281 32.125 0.187 1 85.5 78 PRO B O 1
ATOM 2391 N N . SER B 1 79 ? 8.531 32.344 -0.436 1 82.62 79 SER B N 1
ATOM 2392 C CA . SER B 1 79 ? 9.031 31.688 0.761 1 82.62 79 SER B CA 1
ATOM 2393 C C . SER B 1 79 ? 9.484 32.688 1.813 1 82.62 79 SER B C 1
ATOM 2395 O O . SER B 1 79 ? 10.242 33.625 1.511 1 82.62 79 SER B O 1
ATOM 2397 N N . SER B 1 80 ? 8.992 32.5 2.982 1 79.31 80 SER B N 1
ATOM 2398 C CA . SER B 1 80 ? 9.414 33.344 4.094 1 79.31 80 SER B CA 1
ATOM 2399 C C . SER B 1 80 ? 10.82 33 4.555 1 79.31 80 SER B C 1
ATOM 2401 O O . SER B 1 80 ? 11.5 33.812 5.168 1 79.31 80 SER B O 1
ATOM 2403 N N . ALA B 1 81 ? 11.281 31.766 4.246 1 79.31 81 ALA B N 1
ATOM 2404 C CA . ALA B 1 81 ? 12.578 31.297 4.723 1 79.31 81 ALA B CA 1
ATOM 2405 C C . ALA B 1 81 ? 13.711 31.859 3.871 1 79.31 81 ALA B C 1
ATOM 2407 O O . ALA B 1 81 ? 14.883 31.797 4.266 1 79.31 81 ALA B O 1
ATOM 2408 N N . GLY B 1 82 ? 13.359 32.531 2.695 1 86.12 82 GLY B N 1
ATOM 2409 C CA . GLY B 1 82 ? 14.375 33.094 1.82 1 86.12 82 GLY B CA 1
ATOM 2410 C C . GLY B 1 82 ? 14.586 32.281 0.555 1 86.12 82 GLY B C 1
ATOM 2411 O O . GLY B 1 82 ? 14.234 31.109 0.506 1 86.12 82 GLY B O 1
ATOM 2412 N N . ALA B 1 83 ? 15.164 32.844 -0.336 1 87.62 83 ALA B N 1
ATOM 2413 C CA . ALA B 1 83 ? 15.312 32.281 -1.676 1 87.62 83 ALA B CA 1
ATOM 2414 C C . ALA B 1 83 ? 16.219 31.062 -1.658 1 87.62 83 ALA B C 1
ATOM 2416 O O . ALA B 1 83 ? 15.977 30.094 -2.383 1 87.62 83 ALA B O 1
ATOM 2417 N N . LEU B 1 84 ? 17.188 31.109 -0.875 1 90.94 84 LEU B N 1
ATOM 2418 C CA . LEU B 1 84 ? 18.156 30.016 -0.835 1 90.94 84 LEU B CA 1
ATOM 2419 C C . LEU B 1 84 ? 17.5 28.734 -0.327 1 90.94 84 LEU B C 1
ATOM 2421 O O . LEU B 1 84 ? 17.594 27.688 -0.966 1 90.94 84 LEU B O 1
ATOM 2425 N N . LEU B 1 85 ? 16.812 28.828 0.759 1 92.94 85 LEU B N 1
ATOM 2426 C CA . LEU B 1 85 ? 16.156 27.672 1.346 1 92.94 85 LEU B CA 1
ATOM 2427 C C . LEU B 1 85 ? 15.031 27.172 0.452 1 92.94 85 LEU B C 1
ATOM 2429 O O . LEU B 1 85 ? 14.836 25.969 0.31 1 92.94 85 LEU B O 1
ATOM 2433 N N . ALA B 1 86 ? 14.398 28.031 -0.174 1 93.56 86 ALA B N 1
ATOM 2434 C CA . ALA B 1 86 ? 13.32 27.672 -1.093 1 93.56 86 ALA B CA 1
ATOM 2435 C C . ALA B 1 86 ? 13.867 26.906 -2.301 1 93.56 86 ALA B C 1
ATOM 2437 O O . ALA B 1 86 ? 13.266 25.938 -2.754 1 93.56 86 ALA B O 1
ATOM 2438 N N . THR B 1 87 ? 14.961 27.422 -2.762 1 95.19 87 THR B N 1
ATOM 2439 C CA . THR B 1 87 ? 15.578 26.766 -3.914 1 95.19 87 THR B CA 1
ATOM 2440 C C . THR B 1 87 ? 16.078 25.375 -3.545 1 95.19 87 THR B C 1
ATOM 2442 O O . THR B 1 87 ? 15.961 24.438 -4.336 1 95.19 87 THR B O 1
ATOM 2445 N N . MET B 1 88 ? 16.578 25.203 -2.365 1 96.75 88 MET B N 1
ATOM 2446 C CA . MET B 1 88 ? 17.047 23.891 -1.916 1 96.75 88 MET B CA 1
ATOM 2447 C C . MET B 1 88 ? 15.875 22.922 -1.787 1 96.75 88 MET B C 1
ATOM 2449 O O . MET B 1 88 ? 15.977 21.766 -2.186 1 96.75 88 MET B O 1
ATOM 2453 N N . GLU B 1 89 ? 14.82 23.422 -1.295 1 96.88 89 GLU B N 1
ATOM 2454 C CA . GLU B 1 89 ? 13.648 22.578 -1.15 1 96.88 89 GLU B CA 1
ATOM 2455 C C . GLU B 1 89 ? 13.055 22.203 -2.51 1 96.88 89 GLU B C 1
ATOM 2457 O O . GLU B 1 89 ? 12.664 21.062 -2.738 1 96.88 89 GLU B O 1
ATOM 2462 N N . LEU B 1 90 ? 13.039 23.156 -3.354 1 97.25 90 LEU B N 1
ATOM 2463 C CA . LEU B 1 90 ? 12.562 22.922 -4.711 1 97.25 90 LEU B CA 1
ATOM 2464 C C . LEU B 1 90 ? 13.398 21.859 -5.406 1 97.25 90 LEU B C 1
ATOM 2466 O O . LEU B 1 90 ? 12.859 20.922 -6.008 1 97.25 90 LEU B O 1
ATOM 2470 N N . ALA B 1 91 ? 14.656 22 -5.32 1 98.06 91 ALA B N 1
ATOM 2471 C CA . ALA B 1 91 ? 15.562 21.031 -5.926 1 98.06 91 ALA B CA 1
ATOM 2472 C C . ALA B 1 91 ? 15.414 19.656 -5.273 1 98.06 91 ALA B C 1
ATOM 2474 O O . ALA B 1 91 ? 15.422 18.625 -5.957 1 98.06 91 ALA B O 1
ATOM 2475 N N . GLN B 1 92 ? 15.297 19.625 -4.004 1 98.56 92 GLN B N 1
ATOM 2476 C CA . GLN B 1 92 ? 15.125 18.391 -3.252 1 98.56 92 GLN B CA 1
ATOM 2477 C C . GLN B 1 92 ? 13.938 17.594 -3.779 1 98.56 92 GLN B C 1
ATOM 2479 O O . GLN B 1 92 ? 14.078 16.422 -4.121 1 98.56 92 GLN B O 1
ATOM 2484 N N . PHE B 1 93 ? 12.836 18.25 -3.949 1 98.12 93 PHE B N 1
ATOM 2485 C CA . PHE B 1 93 ? 11.625 17.547 -4.344 1 98.12 93 PHE B CA 1
ATOM 2486 C C . PHE B 1 93 ? 11.617 17.266 -5.84 1 98.12 93 PHE B C 1
ATOM 2488 O O . PHE B 1 93 ? 11.008 16.297 -6.297 1 98.12 93 PHE B O 1
ATOM 2495 N N . THR B 1 94 ? 12.344 18.062 -6.594 1 98.44 94 THR B N 1
ATOM 2496 C CA . THR B 1 94 ? 12.523 17.75 -8.008 1 98.44 94 THR B CA 1
ATOM 2497 C C . THR B 1 94 ? 13.32 16.453 -8.172 1 98.44 94 THR B C 1
ATOM 2499 O O . THR B 1 94 ? 12.914 15.555 -8.906 1 98.44 94 THR B O 1
ATOM 2502 N N . PHE B 1 95 ? 14.367 16.359 -7.426 1 98.81 95 PHE B N 1
ATOM 2503 C CA . PHE B 1 95 ? 15.211 15.172 -7.516 1 98.81 95 PHE B CA 1
ATOM 2504 C C . PHE B 1 95 ? 14.484 13.945 -6.977 1 98.81 95 PHE B C 1
ATOM 2506 O O . PHE B 1 95 ? 14.562 12.867 -7.559 1 98.81 95 PHE B O 1
ATOM 2513 N N . LEU B 1 96 ? 13.773 14.133 -5.914 1 98.44 96 LEU B N 1
ATOM 2514 C CA . LEU B 1 96 ? 13.008 13.016 -5.371 1 98.44 96 LEU B CA 1
ATOM 2515 C C . LEU B 1 96 ? 11.938 12.57 -6.355 1 98.44 96 LEU B C 1
ATOM 2517 O O . LEU B 1 96 ? 11.734 11.367 -6.562 1 98.44 96 LEU B O 1
ATOM 2521 N N . GLY B 1 97 ? 11.258 13.508 -6.949 1 98.12 97 GLY B N 1
ATOM 2522 C CA . GLY B 1 97 ? 10.266 13.188 -7.961 1 98.12 97 GLY B CA 1
ATOM 2523 C C . GLY B 1 97 ? 10.844 12.453 -9.156 1 98.12 97 GLY B C 1
ATOM 2524 O O . GLY B 1 97 ? 10.227 11.516 -9.672 1 98.12 97 GLY B O 1
ATOM 2525 N N . LEU B 1 98 ? 11.984 12.852 -9.562 1 98.31 98 LEU B N 1
ATOM 2526 C CA . LEU B 1 98 ? 12.648 12.203 -10.688 1 98.31 98 LEU B CA 1
ATOM 2527 C C . LEU B 1 98 ? 13.055 10.781 -10.328 1 98.31 98 LEU B C 1
ATOM 2529 O O . LEU B 1 98 ? 12.93 9.875 -11.156 1 98.31 98 LEU B O 1
ATOM 2533 N N . TYR B 1 99 ? 13.547 10.633 -9.203 1 98.44 99 TYR B N 1
ATOM 2534 C CA . TYR B 1 99 ? 13.867 9.289 -8.734 1 98.44 99 TYR B CA 1
ATOM 2535 C C . TYR B 1 99 ? 12.648 8.375 -8.805 1 98.44 99 TYR B C 1
ATOM 2537 O O . TYR B 1 99 ? 12.703 7.305 -9.422 1 98.44 99 TYR B O 1
ATOM 2545 N N . LEU B 1 100 ? 11.602 8.82 -8.18 1 97.75 100 LEU B N 1
ATOM 2546 C CA . LEU B 1 100 ? 10.391 8.016 -8.109 1 97.75 100 LEU B CA 1
ATOM 2547 C C . LEU B 1 100 ? 9.812 7.789 -9.508 1 97.75 100 LEU B C 1
ATOM 2549 O O . LEU B 1 100 ? 9.273 6.719 -9.789 1 97.75 100 LEU B O 1
ATOM 2553 N N . PHE B 1 101 ? 9.945 8.773 -10.344 1 96.81 101 PHE B N 1
ATOM 2554 C CA . PHE B 1 101 ? 9.461 8.664 -11.719 1 96.81 101 PHE B CA 1
ATOM 2555 C C . PHE B 1 101 ? 10.242 7.605 -12.484 1 96.81 101 PHE B C 1
ATOM 2557 O O . PHE B 1 101 ? 9.648 6.73 -13.117 1 96.81 101 PHE B O 1
ATOM 2564 N N . LEU B 1 102 ? 11.516 7.605 -12.398 1 97.25 102 LEU B N 1
ATOM 2565 C CA . LEU B 1 102 ? 12.359 6.652 -13.109 1 97.25 102 LEU B CA 1
ATOM 2566 C C . LEU B 1 102 ? 12.172 5.242 -12.547 1 97.25 102 LEU B C 1
ATOM 2568 O O . LEU B 1 102 ? 12.164 4.27 -13.305 1 97.25 102 LEU B O 1
ATOM 2572 N N . GLU B 1 103 ? 12.039 5.195 -11.305 1 95.75 103 GLU B N 1
ATOM 2573 C CA . GLU B 1 103 ? 11.844 3.898 -10.672 1 95.75 103 GLU B CA 1
ATOM 2574 C C . GLU B 1 103 ? 10.586 3.213 -11.195 1 95.75 103 GLU B C 1
ATOM 2576 O O . GLU B 1 103 ? 10.555 1.989 -11.344 1 95.75 103 GLU B O 1
ATOM 2581 N N . ASN B 1 104 ? 9.602 3.945 -11.562 1 94.56 104 ASN B N 1
ATOM 2582 C CA . ASN B 1 104 ? 8.344 3.377 -12.039 1 94.56 104 ASN B CA 1
ATOM 2583 C C . ASN B 1 104 ? 8.523 2.678 -13.383 1 94.56 104 ASN B C 1
ATOM 2585 O O . ASN B 1 104 ? 7.844 1.691 -13.672 1 94.56 104 ASN B O 1
ATOM 2589 N N . PHE B 1 105 ? 9.531 3.041 -14.078 1 94.44 105 PHE B N 1
ATOM 2590 C CA . PHE B 1 105 ? 9.742 2.459 -15.406 1 94.44 105 PHE B CA 1
ATOM 2591 C C . PHE B 1 105 ? 10.344 1.064 -15.297 1 94.44 105 PHE B C 1
ATOM 2593 O O . PHE B 1 105 ? 10.281 0.278 -16.234 1 94.44 105 PHE B O 1
ATOM 2600 N N . THR B 1 106 ? 10.82 0.792 -14.195 1 95.12 106 THR B N 1
ATOM 2601 C CA . THR B 1 106 ? 11.562 -0.461 -14.102 1 95.12 106 THR B CA 1
ATOM 2602 C C . THR B 1 106 ? 10.75 -1.509 -13.344 1 95.12 106 THR B C 1
ATOM 2604 O O . THR B 1 106 ? 11.258 -2.596 -13.047 1 95.12 106 THR B O 1
ATOM 2607 N N . ILE B 1 107 ? 9.562 -1.205 -13.047 1 94.31 107 ILE B N 1
ATOM 2608 C CA . ILE B 1 107 ? 8.789 -2.088 -12.188 1 94.31 107 ILE B CA 1
ATOM 2609 C C . ILE B 1 107 ? 8.523 -3.41 -12.898 1 94.31 107 ILE B C 1
ATOM 2611 O O . ILE B 1 107 ? 8.531 -4.473 -12.273 1 94.31 107 ILE B O 1
ATOM 2615 N N . LEU B 1 108 ? 8.297 -3.43 -14.211 1 94.56 108 LEU B N 1
ATOM 2616 C CA . LEU B 1 108 ? 8.039 -4.66 -14.945 1 94.56 108 LEU B CA 1
ATOM 2617 C C . LEU B 1 108 ? 9.258 -5.57 -14.945 1 94.56 108 LEU B C 1
ATOM 2619 O O . LEU B 1 108 ? 9.125 -6.797 -14.891 1 94.56 108 LEU B O 1
ATOM 2623 N N . HIS B 1 109 ? 10.406 -4.98 -15 1 95.69 109 HIS B N 1
ATOM 2624 C CA . HIS B 1 109 ? 11.656 -5.73 -14.891 1 95.69 109 HIS B CA 1
ATOM 2625 C C . HIS B 1 109 ? 11.781 -6.398 -13.531 1 95.69 109 HIS B C 1
ATOM 2627 O O . HIS B 1 109 ? 12.102 -7.586 -13.445 1 95.69 109 HIS B O 1
ATOM 2633 N N . ASP B 1 110 ? 11.461 -5.648 -12.523 1 93.81 110 ASP B N 1
ATOM 2634 C CA . ASP B 1 110 ? 11.586 -6.152 -11.156 1 93.81 110 ASP B CA 1
ATOM 2635 C C . ASP B 1 110 ? 10.555 -7.242 -10.883 1 93.81 110 ASP B C 1
ATOM 2637 O O . ASP B 1 110 ? 10.82 -8.172 -10.109 1 93.81 110 ASP B O 1
ATOM 2641 N N . MET B 1 111 ? 9.406 -7.156 -11.555 1 94 111 MET B N 1
ATOM 2642 C CA . MET B 1 111 ? 8.352 -8.156 -11.414 1 94 111 MET B CA 1
ATOM 2643 C C . MET B 1 111 ? 8.695 -9.422 -12.195 1 94 111 MET B C 1
ATOM 2645 O O . MET B 1 111 ? 7.969 -10.414 -12.125 1 94 111 MET B O 1
ATOM 2649 N N . ASN B 1 112 ? 9.734 -9.32 -13.008 1 92.94 112 ASN B N 1
ATOM 2650 C CA . ASN B 1 112 ? 10.117 -10.414 -13.898 1 92.94 112 ASN B CA 1
ATOM 2651 C C . ASN B 1 112 ? 9.055 -10.664 -14.961 1 92.94 112 ASN B C 1
ATOM 2653 O O . ASN B 1 112 ? 8.773 -11.812 -15.305 1 92.94 112 ASN B O 1
ATOM 2657 N N . VAL B 1 113 ? 8.391 -9.648 -15.375 1 95.25 113 VAL B N 1
ATOM 2658 C CA . VAL B 1 113 ? 7.387 -9.727 -16.422 1 95.25 113 VAL B CA 1
ATOM 2659 C C . VAL B 1 113 ? 8.031 -9.422 -17.781 1 95.25 113 VAL B C 1
ATOM 2661 O O . VAL B 1 113 ? 7.766 -10.117 -18.766 1 95.25 113 VAL B O 1
ATOM 2664 N N . ALA B 1 114 ? 8.82 -8.414 -17.828 1 94.19 114 ALA B N 1
ATOM 2665 C CA . ALA B 1 114 ? 9.562 -8 -19.016 1 94.19 114 ALA B CA 1
ATOM 2666 C C . ALA B 1 114 ? 10.945 -7.469 -18.641 1 94.19 114 ALA B C 1
ATOM 2668 O O . ALA B 1 114 ? 11.062 -6.359 -18.109 1 94.19 114 ALA B O 1
ATOM 2669 N N . ARG B 1 115 ? 11.906 -8.242 -19 1 93.75 115 ARG B N 1
ATOM 2670 C CA . ARG B 1 115 ? 13.273 -7.836 -18.688 1 93.75 115 ARG B CA 1
ATOM 2671 C C . ARG B 1 115 ? 13.828 -6.887 -19.75 1 93.75 115 ARG B C 1
ATOM 2673 O O . ARG B 1 115 ? 13.578 -7.074 -20.938 1 93.75 115 ARG B O 1
ATOM 2680 N N . VAL B 1 116 ? 14.539 -5.926 -19.203 1 94.44 116 VAL B N 1
ATOM 2681 C CA . VAL B 1 116 ? 15.094 -4.938 -20.125 1 94.44 116 VAL B CA 1
ATOM 2682 C C . VAL B 1 116 ? 16.594 -4.758 -19.859 1 94.44 116 VAL B C 1
ATOM 2684 O O . VAL B 1 116 ? 17.047 -4.906 -18.719 1 94.44 116 VAL B O 1
ATOM 2687 N N . ASN B 1 117 ? 17.328 -4.352 -20.906 1 95.06 117 ASN B N 1
ATOM 2688 C CA . ASN B 1 117 ? 18.781 -4.207 -20.812 1 95.06 117 ASN B CA 1
ATOM 2689 C C . ASN B 1 117 ? 19.172 -2.852 -20.219 1 95.06 117 ASN B C 1
ATOM 2691 O O . ASN B 1 117 ? 20.297 -2.66 -19.781 1 95.06 117 ASN B O 1
ATOM 2695 N N . TRP B 1 118 ? 18.219 -1.931 -20.188 1 95.44 118 TRP B N 1
ATOM 2696 C CA . TRP B 1 118 ? 18.531 -0.593 -19.688 1 95.44 118 TRP B CA 1
ATOM 2697 C C . TRP B 1 118 ? 18.156 -0.447 -18.219 1 95.44 118 TRP B C 1
ATOM 2699 O O . TRP B 1 118 ? 18.094 0.668 -17.703 1 95.44 118 TRP B O 1
ATOM 2709 N N . TYR B 1 119 ? 17.891 -1.479 -17.562 1 96.31 119 TYR B N 1
ATOM 2710 C CA . TYR B 1 119 ? 17.516 -1.461 -16.156 1 96.31 119 TYR B CA 1
ATOM 2711 C C . TYR B 1 119 ? 18.609 -0.835 -15.305 1 96.31 119 TYR B C 1
ATOM 2713 O O . TYR B 1 119 ? 18.375 0.133 -14.578 1 96.31 119 TYR B O 1
ATOM 2721 N N . ARG B 1 120 ? 19.828 -1.341 -15.367 1 95.38 120 ARG B N 1
ATOM 2722 C CA . ARG B 1 120 ? 20.906 -0.95 -14.469 1 95.38 120 ARG B CA 1
ATOM 2723 C C . ARG B 1 120 ? 21.281 0.512 -14.672 1 95.38 120 ARG B C 1
ATOM 2725 O O . ARG B 1 120 ? 21.391 1.276 -13.711 1 95.38 120 ARG B O 1
ATOM 2732 N N . PRO B 1 121 ? 21.469 0.935 -15.914 1 96.75 121 PRO B N 1
ATOM 2733 C CA . PRO B 1 121 ? 21.781 2.354 -16.094 1 96.75 121 PRO B CA 1
ATOM 2734 C C . PRO B 1 121 ? 20.672 3.277 -15.594 1 96.75 121 PRO B C 1
ATOM 2736 O O . PRO B 1 121 ? 20.953 4.328 -15.016 1 96.75 121 PRO B O 1
ATOM 2739 N N . LEU B 1 122 ? 19.484 2.898 -15.836 1 97.81 122 LEU B N 1
ATOM 2740 C CA . LEU B 1 122 ? 18.359 3.73 -15.398 1 97.81 122 LEU B CA 1
ATOM 2741 C C . LEU B 1 122 ? 18.297 3.773 -13.875 1 97.81 122 LEU B C 1
ATOM 2743 O O . LEU B 1 122 ? 18.109 4.844 -13.289 1 97.81 122 LEU B O 1
ATOM 2747 N N . MET B 1 123 ? 18.484 2.641 -13.25 1 97.25 123 MET B N 1
ATOM 2748 C CA . MET B 1 123 ? 18.422 2.584 -11.797 1 97.25 123 MET B CA 1
ATOM 2749 C C . MET B 1 123 ? 19.594 3.318 -11.172 1 97.25 123 MET B C 1
ATOM 2751 O O . MET B 1 123 ? 19.469 3.904 -10.094 1 97.25 123 MET B O 1
ATOM 2755 N N . THR B 1 124 ? 20.688 3.328 -11.828 1 98 124 THR B N 1
ATOM 2756 C CA . THR B 1 124 ? 21.844 4.086 -11.352 1 98 124 THR B CA 1
ATOM 2757 C C . THR B 1 124 ? 21.531 5.582 -11.344 1 98 124 THR B C 1
ATOM 2759 O O . THR B 1 124 ? 21.781 6.262 -10.344 1 98 124 THR B O 1
ATOM 2762 N N . GLU B 1 125 ? 20.953 6.062 -12.414 1 98.38 125 GLU B N 1
ATOM 2763 C CA . GLU B 1 125 ? 20.578 7.473 -12.484 1 98.38 125 GLU B CA 1
ATOM 2764 C C . GLU B 1 125 ? 19.516 7.809 -11.445 1 98.38 125 GLU B C 1
ATOM 2766 O O . GLU B 1 125 ? 19.594 8.852 -10.789 1 98.38 125 GLU B O 1
ATOM 2771 N N . ALA B 1 126 ? 18.578 6.926 -11.305 1 98.44 126 ALA B N 1
ATOM 2772 C CA . ALA B 1 126 ? 17.516 7.141 -10.32 1 98.44 126 ALA B CA 1
ATOM 2773 C C . ALA B 1 126 ? 18.094 7.27 -8.914 1 98.44 126 ALA B C 1
ATOM 2775 O O . ALA B 1 126 ? 17.734 8.188 -8.172 1 98.44 126 ALA B O 1
ATOM 2776 N N . ASN B 1 127 ? 19.031 6.457 -8.609 1 98.38 127 ASN B N 1
ATOM 2777 C CA . ASN B 1 127 ? 19.594 6.465 -7.262 1 98.38 127 ASN B CA 1
ATOM 2778 C C . ASN B 1 127 ? 20.484 7.688 -7.039 1 98.38 127 ASN B C 1
ATOM 2780 O O . ASN B 1 127 ? 20.594 8.18 -5.914 1 98.38 127 ASN B O 1
ATOM 2784 N N . LYS B 1 128 ? 21.062 8.172 -8.078 1 98.75 128 LYS B N 1
ATOM 2785 C CA . LYS B 1 128 ? 21.766 9.438 -7.949 1 98.75 128 LYS B CA 1
ATOM 2786 C C . LYS B 1 128 ? 20.812 10.562 -7.562 1 98.75 128 LYS B C 1
ATOM 2788 O O . LYS B 1 128 ? 21.109 11.359 -6.672 1 98.75 128 LYS B O 1
ATOM 2793 N N . PHE B 1 129 ? 19.734 10.594 -8.242 1 98.81 129 PHE B N 1
ATOM 2794 C CA . PHE B 1 129 ? 18.734 11.625 -7.938 1 98.81 129 PHE B CA 1
ATOM 2795 C C . PHE B 1 129 ? 18.266 11.5 -6.496 1 98.81 129 PHE B C 1
ATOM 2797 O O . PHE B 1 129 ? 18.094 12.5 -5.801 1 98.81 129 PHE B O 1
ATOM 2804 N N . TRP B 1 130 ? 18.047 10.297 -6.098 1 98.69 130 TRP B N 1
ATOM 2805 C CA . TRP B 1 130 ? 17.641 10.094 -4.711 1 98.69 130 TRP B CA 1
ATOM 2806 C C . TRP B 1 130 ? 18.734 10.57 -3.752 1 98.69 130 TRP B C 1
ATOM 2808 O O . TRP B 1 130 ? 18.438 11.25 -2.762 1 98.69 130 TRP B O 1
ATOM 2818 N N . PHE B 1 131 ? 19.953 10.266 -4.09 1 98.75 131 PHE B N 1
ATOM 2819 C CA . PHE B 1 131 ? 21.094 10.688 -3.285 1 98.75 131 PHE B CA 1
ATOM 2820 C C . PHE B 1 131 ? 21.156 12.203 -3.193 1 98.75 131 PHE B C 1
ATOM 2822 O O . PHE B 1 131 ? 21.312 12.766 -2.104 1 98.75 131 PHE B O 1
ATOM 2829 N N . TYR B 1 132 ? 20.984 12.859 -4.289 1 98.81 132 TYR B N 1
ATOM 2830 C CA . TYR B 1 132 ? 21 14.32 -4.32 1 98.81 132 TYR B CA 1
ATOM 2831 C C . TYR B 1 132 ? 19.891 14.898 -3.467 1 98.81 132 TYR B C 1
ATOM 2833 O O . TYR B 1 132 ? 20.078 15.891 -2.764 1 98.81 132 TYR B O 1
ATOM 2841 N N . ALA B 1 133 ? 18.75 14.344 -3.539 1 98.81 133 ALA B N 1
ATOM 2842 C CA . ALA B 1 133 ? 17.609 14.828 -2.764 1 98.81 133 ALA B CA 1
ATOM 2843 C C . ALA B 1 133 ? 17.906 14.773 -1.267 1 98.81 133 ALA B C 1
ATOM 2845 O O . ALA B 1 133 ? 17.609 15.727 -0.537 1 98.81 133 ALA B O 1
ATOM 2846 N N . LEU B 1 134 ? 18.516 13.703 -0.869 1 98.81 134 LEU B N 1
ATOM 2847 C CA . LEU B 1 134 ? 18.812 13.516 0.547 1 98.81 134 LEU B CA 1
ATOM 2848 C C . LEU B 1 134 ? 19.875 14.5 1.01 1 98.81 134 LEU B C 1
ATOM 2850 O O . LEU B 1 134 ? 19.781 15.07 2.102 1 98.81 134 LEU B O 1
ATOM 2854 N N . VAL B 1 135 ? 20.844 14.695 0.193 1 98.69 135 VAL B N 1
ATOM 2855 C CA . VAL B 1 135 ? 21.922 15.625 0.536 1 98.69 135 VAL B CA 1
ATOM 2856 C C . VAL B 1 135 ? 21.359 17.031 0.675 1 98.69 135 VAL B C 1
ATOM 2858 O O . VAL B 1 135 ? 21.672 17.75 1.626 1 98.69 135 VAL B O 1
ATOM 2861 N N . LEU B 1 136 ? 20.531 17.438 -0.217 1 98.62 136 LEU B N 1
ATOM 2862 C CA . LEU B 1 136 ? 19.938 18.766 -0.166 1 98.62 136 LEU B CA 1
ATOM 2863 C C . LEU B 1 136 ? 19.047 18.922 1.066 1 98.62 136 LEU B C 1
ATOM 2865 O O . LEU B 1 136 ? 19.016 19.984 1.686 1 98.62 136 LEU B O 1
ATOM 2869 N N . SER B 1 137 ? 18.359 17.875 1.404 1 98.31 137 SER B N 1
ATOM 2870 C CA . SER B 1 137 ? 17.562 17.875 2.621 1 98.31 137 SER B CA 1
ATOM 2871 C C . SER B 1 137 ? 18.422 18.094 3.857 1 98.31 137 SER B C 1
ATOM 2873 O O . SER B 1 137 ? 18.109 18.922 4.715 1 98.31 137 SER B O 1
ATOM 2875 N N . ILE B 1 138 ? 19.484 17.391 3.953 1 98.44 138 ILE B N 1
ATOM 2876 C CA . ILE B 1 138 ? 20.406 17.5 5.09 1 98.44 138 ILE B CA 1
ATOM 2877 C C . ILE B 1 138 ? 20.984 18.906 5.156 1 98.44 138 ILE B C 1
ATOM 2879 O O . ILE B 1 138 ? 21.031 19.516 6.227 1 98.44 138 ILE B O 1
ATOM 2883 N N . LEU B 1 139 ? 21.391 19.438 4.07 1 98.06 139 LEU B N 1
ATOM 2884 C CA . LEU B 1 139 ? 21.953 20.781 4.02 1 98.06 139 LEU B CA 1
ATOM 2885 C C . LEU B 1 139 ? 20.922 21.812 4.473 1 98.06 139 LEU B C 1
ATOM 2887 O O . LEU B 1 139 ? 21.25 22.734 5.234 1 98.06 139 LEU B O 1
ATOM 2891 N N . ARG B 1 140 ? 19.766 21.641 3.994 1 96.69 140 ARG B N 1
ATOM 2892 C CA . ARG B 1 140 ? 18.703 22.578 4.332 1 96.69 140 ARG B CA 1
ATOM 2893 C C . ARG B 1 140 ? 18.406 22.562 5.824 1 96.69 140 ARG B C 1
ATOM 2895 O O . ARG B 1 140 ? 18.312 23.609 6.461 1 96.69 140 ARG B O 1
ATOM 2902 N N . MET B 1 141 ? 18.297 21.375 6.398 1 96.81 141 MET B N 1
ATOM 2903 C CA . MET B 1 141 ? 18.016 21.266 7.828 1 96.81 141 MET B CA 1
ATOM 2904 C C . MET B 1 141 ? 19.172 21.812 8.656 1 96.81 141 MET B C 1
ATOM 2906 O O . MET B 1 141 ? 18.953 22.469 9.672 1 96.81 141 MET B O 1
A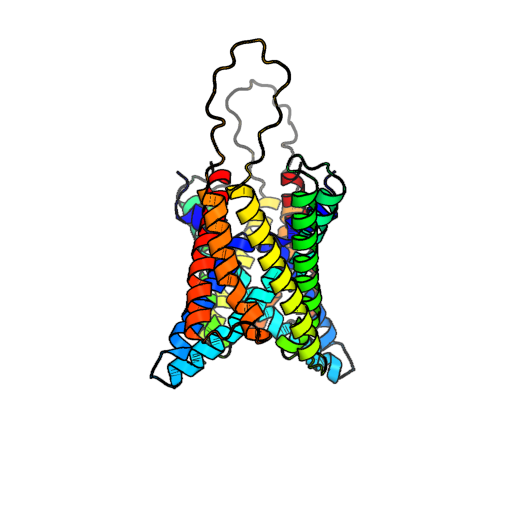TOM 2910 N N . THR B 1 142 ? 20.344 21.484 8.211 1 96.62 142 THR B N 1
ATOM 2911 C CA . THR B 1 142 ? 21.531 22 8.898 1 96.62 142 THR B CA 1
ATOM 2912 C C . THR B 1 142 ? 21.531 23.531 8.867 1 96.62 142 THR B C 1
ATOM 2914 O O . THR B 1 142 ? 21.797 24.172 9.883 1 96.62 142 THR B O 1
ATOM 2917 N N . TRP B 1 143 ? 21.219 24.062 7.707 1 94.75 143 TRP B N 1
ATOM 2918 C CA . TRP B 1 143 ? 21.156 25.516 7.566 1 94.75 143 TRP B CA 1
ATOM 2919 C C . TRP B 1 143 ? 20.141 26.109 8.531 1 94.75 143 TRP B C 1
ATOM 2921 O O . TRP B 1 143 ? 20.406 27.125 9.18 1 94.75 143 TRP B O 1
ATOM 2931 N N . LEU B 1 144 ? 19.047 25.531 8.695 1 93 144 LEU B N 1
ATOM 2932 C CA . LEU B 1 144 ? 17.969 26.031 9.539 1 93 144 LEU B CA 1
ATOM 2933 C C . LEU B 1 144 ? 18.344 25.969 11.016 1 93 144 LEU B C 1
ATOM 2935 O O . LEU B 1 144 ? 17.906 26.797 11.812 1 93 144 LEU B O 1
ATOM 2939 N N . ILE B 1 145 ? 19.125 25 11.367 1 93.62 145 ILE B N 1
ATOM 2940 C CA . ILE B 1 145 ? 19.578 24.891 12.742 1 93.62 145 ILE B CA 1
ATOM 2941 C C . ILE B 1 145 ? 20.5 26.062 13.078 1 93.62 145 ILE B C 1
ATOM 2943 O O . ILE B 1 145 ? 20.406 26.656 14.156 1 93.62 145 ILE B O 1
ATOM 2947 N N . PHE B 1 146 ? 21.281 26.469 12.219 1 92.44 146 PHE B N 1
ATOM 2948 C CA . PHE B 1 146 ? 22.297 27.484 12.492 1 92.44 146 PHE B CA 1
ATOM 2949 C C . PHE B 1 146 ? 21.75 28.875 12.164 1 92.44 146 PHE B C 1
ATOM 2951 O O . PHE B 1 146 ? 22.219 29.875 12.727 1 92.44 146 PHE B O 1
ATOM 2958 N N . PHE B 1 147 ? 20.797 28.953 11.266 1 89.12 147 PHE B N 1
ATOM 2959 C CA . PHE B 1 147 ? 20.188 30.219 10.859 1 89.12 147 PHE B CA 1
ATOM 2960 C C . PHE B 1 147 ? 18.672 30.141 10.906 1 89.12 147 PHE B C 1
ATOM 2962 O O . PHE B 1 147 ? 18.016 30.109 9.867 1 89.12 147 PHE B O 1
ATOM 2969 N N . PRO B 1 148 ? 18.125 30.234 12.094 1 85.38 148 PRO B N 1
ATOM 2970 C CA . PRO B 1 148 ? 16.672 30.109 12.227 1 85.38 148 PRO B CA 1
ATOM 2971 C C . PRO B 1 148 ? 15.922 31.266 11.562 1 85.38 148 PRO B C 1
ATOM 2973 O O . PRO B 1 148 ? 16.391 32.406 11.57 1 85.38 148 PRO B O 1
ATOM 2976 N N . VAL B 1 149 ? 14.922 30.906 10.859 1 77.69 149 VAL B N 1
ATOM 2977 C CA . VAL B 1 149 ? 14.078 31.891 10.188 1 77.69 149 VAL B CA 1
ATOM 2978 C C . VAL B 1 149 ? 13.203 32.594 11.211 1 77.69 149 VAL B C 1
ATOM 2980 O O . VAL B 1 149 ? 12.547 31.953 12.039 1 77.69 149 VAL B O 1
ATOM 2983 N N . GLU B 1 150 ? 13.398 33.875 11.406 1 68.19 150 GLU B N 1
ATOM 2984 C CA . GLU B 1 150 ? 12.633 34.688 12.344 1 68.19 150 GLU B CA 1
ATOM 2985 C C . GLU B 1 150 ? 11.188 34.875 11.867 1 68.19 150 GLU B C 1
ATOM 2987 O O . GLU B 1 150 ? 10.938 35.062 10.68 1 68.19 150 GLU B O 1
ATOM 2992 N N . PRO B 1 151 ? 10.273 34.438 12.641 1 61.28 151 PRO B N 1
ATOM 2993 C CA . PRO B 1 151 ? 8.875 34.656 12.266 1 61.28 151 PRO B CA 1
ATOM 2994 C C . PRO B 1 151 ? 8.594 36.125 11.844 1 61.28 151 PRO B C 1
ATOM 2996 O O . PRO B 1 151 ? 9.25 37.031 12.328 1 61.28 151 PRO B O 1
ATOM 2999 N N . ALA B 1 152 ? 8.125 36.344 10.641 1 55.06 152 ALA B N 1
ATOM 3000 C CA . ALA B 1 152 ? 7.766 37.688 10.219 1 55.06 152 ALA B CA 1
ATOM 3001 C C . ALA B 1 152 ? 7.148 38.5 11.367 1 55.06 152 ALA B C 1
ATOM 3003 O O . ALA B 1 152 ? 6.363 37.938 12.148 1 55.06 152 ALA B O 1
ATOM 3004 N N . PRO B 1 153 ? 7.656 39.656 11.703 1 51.66 153 PRO B N 1
ATOM 3005 C CA . PRO B 1 153 ? 7.031 40.5 12.734 1 51.66 153 PRO B CA 1
ATOM 3006 C C . PRO B 1 153 ? 5.531 40.688 12.508 1 51.66 153 PRO B C 1
ATOM 3008 O O . PRO B 1 153 ? 5.09 40.875 11.375 1 51.66 153 PRO B O 1
ATOM 3011 N N . THR B 1 154 ? 4.629 39.969 13.047 1 49.03 154 THR B N 1
ATOM 3012 C CA . THR B 1 154 ? 3.227 40.375 12.969 1 49.03 154 THR B CA 1
ATOM 3013 C C . THR B 1 154 ? 3.076 41.875 13.141 1 49.03 154 THR B C 1
ATOM 3015 O O . THR B 1 154 ? 3.795 42.5 13.938 1 49.03 154 THR B O 1
ATOM 3018 N N . ALA B 1 155 ? 2.531 42.656 12.281 1 47.12 155 ALA B N 1
ATOM 3019 C CA . ALA B 1 155 ? 2.314 44.125 12.172 1 47.12 155 ALA B CA 1
ATOM 3020 C C . ALA B 1 155 ? 2.098 44.75 13.539 1 47.12 155 ALA B C 1
ATOM 3022 O O . ALA B 1 155 ? 2.363 45.938 13.73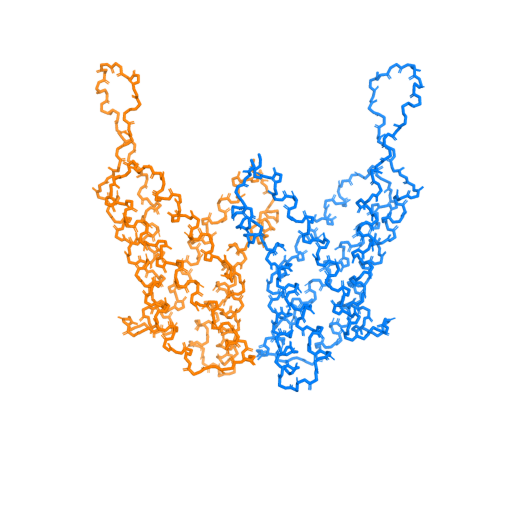4 1 47.12 155 ALA B O 1
ATOM 3023 N N . ASN B 1 156 ? 1.099 44.312 14.305 1 43.59 156 ASN B N 1
ATOM 3024 C CA . ASN B 1 156 ? 0.516 45.219 15.289 1 43.59 156 ASN B CA 1
ATOM 3025 C C . ASN B 1 156 ? 1.505 45.531 16.406 1 43.59 156 ASN B C 1
ATOM 3027 O O . ASN B 1 156 ? 1.107 46 17.469 1 43.59 156 ASN B O 1
ATOM 3031 N N . GLY B 1 157 ? 2.691 44.969 16.719 1 39.12 157 GLY B N 1
ATOM 3032 C CA . GLY B 1 157 ? 3.234 45.344 18.016 1 39.12 157 GLY B CA 1
ATOM 3033 C C . GLY B 1 157 ? 3.854 46.719 18.047 1 39.12 157 GLY B C 1
ATOM 3034 O O . GLY B 1 157 ? 4.605 47.094 17.141 1 39.12 157 GLY B O 1
ATOM 3035 N N . LYS B 1 158 ? 3.314 47.781 18.781 1 41.88 158 LYS B N 1
ATOM 3036 C CA . LYS B 1 158 ? 3.92 48.844 19.562 1 41.88 158 LYS B CA 1
ATOM 3037 C C . LYS B 1 158 ? 5.301 48.438 20.078 1 41.88 158 LYS B C 1
ATOM 3039 O O . LYS B 1 158 ? 5.645 47.25 20.078 1 41.88 158 LYS B O 1
ATOM 3044 N N . GLY B 1 159 ? 5.945 49.219 21.234 1 40.03 159 GLY B N 1
ATOM 3045 C CA . GLY B 1 159 ? 7.188 49.594 21.891 1 40.03 159 GLY B CA 1
ATOM 3046 C C . GLY B 1 159 ? 7.934 48.406 22.484 1 40.03 159 GLY B C 1
ATOM 3047 O O . GLY B 1 159 ? 9.07 48.531 22.938 1 40.03 159 GLY B O 1
ATOM 3048 N N . LYS B 1 160 ? 7.293 47.656 23.484 1 45.22 160 LYS B N 1
ATOM 3049 C CA . LYS B 1 160 ? 8.156 47 24.469 1 45.22 160 LYS B CA 1
ATOM 3050 C C . LYS B 1 160 ? 8.992 45.906 23.828 1 45.22 160 LYS B C 1
ATOM 3052 O O . LYS B 1 160 ? 8.453 44.969 23.203 1 45.22 160 LYS B O 1
ATOM 3057 N N . ALA B 1 161 ? 10.18 46.188 23.438 1 43.38 161 ALA B N 1
ATOM 3058 C CA . ALA B 1 161 ? 11.32 45.344 23.078 1 43.38 161 ALA B CA 1
ATOM 3059 C C . ALA B 1 161 ? 11.352 44.062 23.906 1 43.38 161 ALA B C 1
ATOM 3061 O O . ALA B 1 161 ? 12.078 43.969 24.906 1 43.38 161 ALA B O 1
ATOM 3062 N N . LYS B 1 162 ? 10.273 43.719 24.625 1 42.03 162 LYS B N 1
ATOM 3063 C CA . LYS B 1 162 ? 10.57 42.469 25.328 1 42.03 162 LYS B CA 1
ATOM 3064 C C . LYS B 1 162 ? 11.281 41.469 24.406 1 42.03 162 LYS B C 1
ATOM 3066 O O . LYS B 1 162 ? 10.852 41.25 23.281 1 42.03 162 LYS B O 1
ATOM 3071 N N . THR B 1 163 ? 12.68 41.406 24.578 1 41 163 THR B N 1
ATOM 3072 C CA . THR B 1 163 ? 13.477 40.25 24.203 1 41 163 THR B CA 1
ATOM 3073 C C . THR B 1 163 ? 12.625 38.969 24.203 1 41 163 THR B C 1
ATOM 3075 O O . THR B 1 163 ? 12.492 38.312 25.234 1 41 163 THR B O 1
ATOM 3078 N N . GLU B 1 164 ? 11.297 39.125 24.094 1 41.62 164 GLU B N 1
ATOM 3079 C CA . GLU B 1 164 ? 10.664 37.812 24.016 1 41.62 164 GLU B CA 1
ATOM 3080 C C . GLU B 1 164 ? 11.562 36.812 23.281 1 41.62 164 GLU B C 1
ATOM 3082 O O . GLU B 1 164 ? 12.008 37.062 22.172 1 41.62 164 GLU B O 1
ATOM 3087 N N . LYS B 1 165 ? 12.336 36.094 23.969 1 43.12 165 LYS B N 1
ATOM 3088 C CA . LYS B 1 165 ? 13 34.875 23.5 1 43.12 165 LYS B CA 1
ATOM 3089 C C . LYS B 1 165 ? 12.32 34.312 22.266 1 43.12 165 LYS B C 1
ATOM 3091 O O . LYS B 1 165 ? 11.133 34 22.297 1 43.12 165 LYS B O 1
ATOM 3096 N N . THR B 1 166 ? 12.453 34.875 21.125 1 45.78 166 THR B N 1
ATOM 3097 C CA . THR B 1 166 ? 12.148 34.156 19.891 1 45.78 166 THR B CA 1
ATOM 3098 C C . THR B 1 166 ? 12.102 32.656 20.141 1 45.78 166 THR B C 1
ATOM 3100 O O . THR B 1 166 ? 13.109 32.062 20.531 1 45.78 166 THR B O 1
ATOM 3103 N N . ALA B 1 167 ? 11.141 32.156 20.859 1 47.84 167 ALA B N 1
ATOM 3104 C CA . ALA B 1 167 ? 10.969 30.734 21.016 1 47.84 167 ALA B CA 1
ATOM 3105 C C . ALA B 1 167 ? 11.609 29.969 19.859 1 47.84 167 ALA B C 1
ATOM 3107 O O . ALA B 1 167 ? 11.18 30.094 18.719 1 47.84 167 ALA B O 1
ATOM 3108 N N . SER B 1 168 ? 12.938 29.844 19.797 1 57.78 168 SER B N 1
ATOM 3109 C CA . SER B 1 168 ? 13.75 29.062 18.859 1 57.78 168 SER B CA 1
ATOM 3110 C C . SER B 1 168 ? 13.039 27.781 18.453 1 57.78 168 SER B C 1
ATOM 3112 O O . SER B 1 168 ? 12.422 27.109 19.281 1 57.78 168 SER B O 1
ATOM 3114 N N . GLN B 1 169 ? 12.609 27.672 17.188 1 66.44 169 GLN B N 1
ATOM 3115 C CA . GLN B 1 169 ? 12.078 26.406 16.688 1 66.44 169 GLN B CA 1
ATOM 3116 C C . GLN B 1 169 ? 12.758 25.219 17.344 1 66.44 169 GLN B C 1
ATOM 3118 O O . GLN B 1 169 ? 13.977 25.203 17.516 1 66.44 169 GLN B O 1
ATOM 3123 N N . PRO B 1 170 ? 11.992 24.391 18.031 1 79.56 170 PRO B N 1
ATOM 3124 C CA . PRO B 1 170 ? 12.641 23.203 18.594 1 79.56 170 PRO B CA 1
ATOM 3125 C C . PRO B 1 170 ? 13.578 22.516 17.594 1 79.56 170 PRO B C 1
ATOM 3127 O O . PRO B 1 170 ? 13.227 22.359 16.422 1 79.56 170 PRO B O 1
ATOM 3130 N N . LYS B 1 171 ? 14.773 22.344 17.969 1 91.75 171 LYS B N 1
ATOM 3131 C CA . LYS B 1 171 ? 15.836 21.812 17.109 1 91.75 171 LYS B CA 1
ATOM 3132 C C . LYS B 1 171 ? 15.648 20.328 16.844 1 91.75 171 LYS B C 1
ATOM 3134 O O . LYS B 1 171 ? 16.125 19.797 15.844 1 91.75 171 LYS B O 1
ATOM 3139 N N . TRP B 1 172 ? 14.914 19.703 17.609 1 93.94 172 TRP B N 1
ATOM 3140 C CA . TRP B 1 172 ? 14.867 18.234 17.547 1 93.94 172 TRP B CA 1
ATOM 3141 C C . TRP B 1 172 ? 14.258 17.766 16.234 1 93.94 172 TRP B C 1
ATOM 3143 O O . TRP B 1 172 ? 14.789 16.875 15.586 1 93.94 172 TRP B O 1
ATOM 3153 N N . PRO B 1 173 ? 13.164 18.344 15.844 1 94.81 173 PRO B N 1
ATOM 3154 C CA . PRO B 1 173 ? 12.609 17.875 14.57 1 94.81 173 PRO B CA 1
ATOM 3155 C C . PRO B 1 173 ? 13.594 18.016 13.406 1 94.81 173 PRO B C 1
ATOM 3157 O O . PRO B 1 173 ? 13.602 17.172 12.5 1 94.81 173 PRO B O 1
ATOM 3160 N N . LEU B 1 174 ? 14.375 19.016 13.445 1 96.31 174 LEU B N 1
ATOM 3161 C CA . LEU B 1 174 ? 15.367 19.219 12.398 1 96.31 174 LEU B CA 1
ATOM 3162 C C . LEU B 1 174 ? 16.484 18.188 12.5 1 96.31 174 LEU B C 1
ATOM 3164 O O . LEU B 1 174 ? 16.875 17.594 11.5 1 96.31 174 LEU B O 1
ATOM 3168 N N . VAL B 1 175 ? 17 18.031 13.688 1 97.56 175 VAL B N 1
ATOM 3169 C CA . VAL B 1 175 ? 18.062 17.047 13.93 1 97.56 175 VAL B CA 1
ATOM 3170 C C . VAL B 1 175 ? 17.562 15.656 13.57 1 97.56 175 VAL B C 1
ATOM 3172 O O . VAL B 1 175 ? 18.281 14.883 12.938 1 97.56 175 VAL B O 1
ATOM 3175 N N . LYS B 1 176 ? 16.375 15.367 13.992 1 97.81 176 LYS B N 1
ATOM 3176 C CA . LYS B 1 176 ? 15.766 14.086 13.664 1 97.81 176 LYS B CA 1
ATOM 3177 C C . LYS B 1 176 ? 15.727 13.859 12.156 1 97.81 176 LYS B C 1
ATOM 3179 O O . LYS B 1 176 ? 16.062 12.766 11.68 1 97.81 176 LYS B O 1
ATOM 3184 N N . LYS B 1 177 ? 15.375 14.859 11.477 1 98.19 177 LYS B N 1
ATOM 3185 C CA . LYS B 1 177 ? 15.328 14.766 10.023 1 98.19 177 LYS B CA 1
ATOM 3186 C C . LYS B 1 177 ? 16.719 14.523 9.445 1 98.19 177 LYS B C 1
ATOM 3188 O O . LYS B 1 177 ? 16.891 13.773 8.484 1 98.19 177 LYS B O 1
ATOM 3193 N N . ILE B 1 178 ? 17.703 15.117 10 1 98.56 178 ILE B N 1
ATOM 3194 C CA . ILE B 1 178 ? 19.078 14.922 9.555 1 98.56 178 ILE B CA 1
ATOM 3195 C C . ILE B 1 178 ? 19.5 13.477 9.805 1 98.56 178 ILE B C 1
ATOM 3197 O O . ILE B 1 178 ? 20.125 12.852 8.953 1 98.56 178 ILE B O 1
ATOM 3201 N N . ILE B 1 179 ? 19.141 12.953 10.938 1 98.56 179 ILE B N 1
ATOM 3202 C CA . ILE B 1 179 ? 19.484 11.57 11.266 1 98.56 179 ILE B CA 1
ATOM 3203 C C . ILE B 1 179 ? 18.781 10.625 10.297 1 98.56 179 ILE B C 1
ATOM 3205 O O . ILE B 1 179 ? 19.406 9.711 9.75 1 98.56 179 ILE B O 1
ATOM 3209 N N . ILE B 1 180 ? 17.562 10.844 10.039 1 98.62 180 ILE B N 1
ATOM 3210 C CA . ILE B 1 180 ? 16.766 10.016 9.133 1 98.62 180 ILE B CA 1
ATOM 3211 C C . ILE B 1 180 ? 17.391 10.023 7.742 1 98.62 180 ILE B C 1
ATOM 3213 O O . ILE B 1 180 ? 17.656 8.961 7.172 1 98.62 180 ILE B O 1
ATOM 3217 N N . ASP B 1 181 ? 17.609 11.195 7.242 1 98.75 181 ASP B N 1
ATOM 3218 C CA . ASP B 1 181 ? 18.156 11.32 5.891 1 98.75 181 ASP B CA 1
ATOM 3219 C C . ASP B 1 181 ? 19.578 10.781 5.812 1 98.75 181 ASP B C 1
ATOM 3221 O O . ASP B 1 181 ? 19.969 10.211 4.793 1 98.75 181 ASP B O 1
ATOM 3225 N N . GLY B 1 182 ? 20.344 11.023 6.887 1 98.38 182 GLY B N 1
ATOM 3226 C CA . GLY B 1 182 ? 21.672 10.453 6.941 1 98.38 182 GLY B CA 1
ATOM 3227 C C . GLY B 1 182 ? 21.688 8.938 6.867 1 98.38 182 GLY B C 1
ATOM 3228 O O . GLY B 1 182 ? 22.484 8.352 6.145 1 98.38 182 GLY B O 1
ATOM 3229 N N . CYS B 1 183 ? 20.812 8.305 7.547 1 98.31 183 CYS B N 1
ATOM 3230 C CA . CYS B 1 183 ? 20.672 6.859 7.488 1 98.31 183 CYS B CA 1
ATOM 3231 C C . CYS B 1 183 ? 20.203 6.414 6.105 1 98.31 183 CYS B C 1
ATOM 3233 O O . CYS B 1 183 ? 20.703 5.434 5.559 1 98.31 183 CYS B O 1
ATOM 3235 N N . ASP B 1 184 ? 19.328 7.133 5.52 1 98.19 184 ASP B N 1
ATOM 3236 C CA . ASP B 1 184 ? 18.75 6.75 4.234 1 98.19 184 ASP B CA 1
ATOM 3237 C C . ASP B 1 184 ? 19.766 6.922 3.107 1 98.19 184 ASP B C 1
ATOM 3239 O O . ASP B 1 184 ? 19.625 6.32 2.039 1 98.19 184 ASP B O 1
ATOM 3243 N N . LEU B 1 185 ? 20.844 7.719 3.344 1 98 185 LEU B N 1
ATOM 3244 C CA . LEU B 1 185 ? 21.875 7.93 2.338 1 98 185 LEU B CA 1
ATOM 3245 C C . LEU B 1 185 ? 22.609 6.625 2.025 1 98 185 LEU B C 1
ATOM 3247 O O . LEU B 1 185 ? 23.156 6.461 0.933 1 98 185 LEU B O 1
ATOM 3251 N N . THR B 1 186 ? 22.531 5.727 2.938 1 97.12 186 THR B N 1
ATOM 3252 C CA . THR B 1 186 ? 23.281 4.48 2.779 1 97.12 186 THR B CA 1
ATOM 3253 C C . THR B 1 186 ? 22.688 3.645 1.646 1 97.12 186 THR B C 1
ATOM 3255 O O . THR B 1 186 ? 23.406 2.898 0.98 1 97.12 186 THR B O 1
ATOM 3258 N N . LEU B 1 187 ? 21.484 3.793 1.332 1 96.94 187 LEU B N 1
ATOM 3259 C CA . LEU B 1 187 ? 20.812 2.949 0.349 1 96.94 187 LEU B CA 1
ATOM 3260 C C . LEU B 1 187 ? 21.219 3.332 -1.068 1 96.94 187 LEU B C 1
ATOM 3262 O O . LEU B 1 187 ? 21.922 2.574 -1.74 1 96.94 187 LEU B O 1
ATOM 3266 N N . PRO B 1 188 ? 20.859 4.57 -1.431 1 97.5 188 PRO B N 1
ATOM 3267 C CA . PRO B 1 188 ? 21.297 4.918 -2.785 1 97.5 188 PRO B CA 1
ATOM 3268 C C . PRO B 1 188 ? 22.812 5.023 -2.906 1 97.5 188 PRO B C 1
ATOM 3270 O O . PRO B 1 188 ? 23.375 4.691 -3.951 1 97.5 188 PRO B O 1
ATOM 3273 N N . GLY B 1 189 ? 23.516 5.422 -1.858 1 97.56 189 GLY B N 1
ATOM 3274 C CA . GLY B 1 189 ? 24.953 5.531 -1.882 1 97.56 189 GLY B CA 1
ATOM 3275 C C . GLY B 1 189 ? 25.656 4.199 -2.094 1 97.56 189 GLY B C 1
ATOM 3276 O O . GLY B 1 189 ? 26.641 4.117 -2.824 1 97.56 189 GLY B O 1
ATOM 3277 N N . SER B 1 190 ? 25.141 3.191 -1.441 1 95.75 190 SER B N 1
ATOM 3278 C CA . SER B 1 190 ? 25.734 1.87 -1.623 1 95.75 190 SER B CA 1
ATOM 3279 C C . SER B 1 190 ? 25.406 1.3 -2.998 1 95.75 190 SER B C 1
ATOM 3281 O O . SER B 1 190 ? 26.219 0.611 -3.605 1 95.75 190 SER B O 1
ATOM 3283 N N . PHE B 1 191 ? 24.25 1.56 -3.486 1 94.75 191 PHE B N 1
ATOM 3284 C CA . PHE B 1 191 ? 23.844 1.071 -4.797 1 94.75 191 PHE B CA 1
ATOM 3285 C C . PHE B 1 191 ? 24.75 1.614 -5.891 1 94.75 191 PHE B C 1
ATOM 3287 O O . PHE B 1 191 ? 25.172 0.871 -6.777 1 94.75 191 PHE B O 1
ATOM 3294 N N . ILE B 1 192 ? 25.078 2.906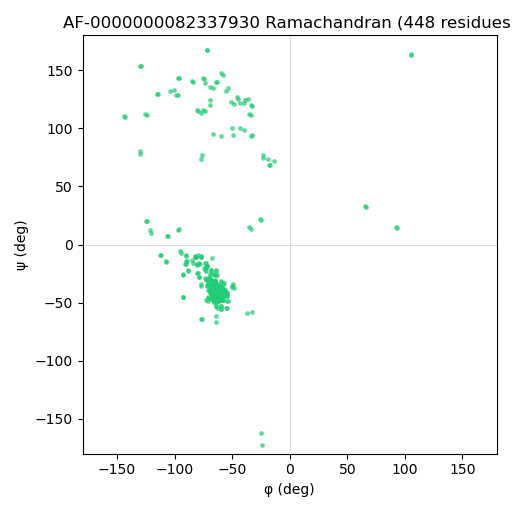 -5.844 1 97 192 ILE B N 1
ATOM 3295 C CA . ILE B 1 192 ? 25.844 3.525 -6.914 1 97 192 ILE B CA 1
ATOM 3296 C C . ILE B 1 192 ? 27.344 3.416 -6.602 1 97 192 ILE B C 1
ATOM 3298 O O . ILE B 1 192 ? 28.188 3.811 -7.41 1 97 192 ILE B O 1
ATOM 3302 N N . GLY B 1 193 ? 27.734 2.969 -5.383 1 95.88 193 GLY B N 1
ATOM 3303 C CA . GLY B 1 193 ? 29.125 2.717 -5.012 1 95.88 193 GLY B CA 1
ATOM 3304 C C . GLY B 1 193 ? 29.797 3.916 -4.371 1 95.88 193 GLY B C 1
ATOM 3305 O O . GLY B 1 193 ? 31.016 3.961 -4.266 1 95.88 193 GLY B O 1
ATOM 3306 N N . TRP B 1 194 ? 29 4.875 -3.963 1 97.31 194 TRP B N 1
ATOM 3307 C CA . TRP B 1 194 ? 29.562 6.082 -3.383 1 97.31 194 TRP B CA 1
ATOM 3308 C C . TRP B 1 194 ? 29.75 5.93 -1.877 1 97.31 194 TRP B C 1
ATOM 3310 O O . TRP B 1 194 ? 30.547 6.652 -1.266 1 97.31 194 TRP B O 1
ATOM 3320 N N . VAL B 1 195 ? 29 5.012 -1.243 1 95.88 195 VAL B N 1
ATOM 3321 C CA . VAL B 1 195 ? 29.078 4.719 0.184 1 95.88 195 VAL B CA 1
ATOM 3322 C C . VAL B 1 195 ? 29.359 3.23 0.392 1 95.88 195 VAL B C 1
ATOM 3324 O O . VAL B 1 195 ? 28.5 2.393 0.09 1 95.88 195 VAL B O 1
ATOM 3327 N N . PRO B 1 196 ? 30.531 2.895 0.873 1 95.44 196 PRO B N 1
ATOM 3328 C CA . PRO B 1 196 ? 30.828 1.479 1.098 1 95.44 196 PRO B CA 1
ATOM 3329 C C . PRO B 1 196 ? 30.156 0.921 2.348 1 95.44 196 PRO B C 1
ATOM 3331 O O . PRO B 1 196 ? 30.812 0.727 3.373 1 95.44 196 PRO B O 1
ATOM 3334 N N . ALA B 1 197 ? 28.953 0.654 2.311 1 95.12 197 ALA B N 1
ATOM 3335 C CA . ALA B 1 197 ? 28.188 0.134 3.445 1 95.12 197 ALA B CA 1
ATOM 3336 C C . ALA B 1 197 ? 27.922 -1.36 3.291 1 95.12 197 ALA B C 1
ATOM 3338 O O . ALA B 1 197 ? 27.547 -1.823 2.211 1 95.12 197 ALA B O 1
ATOM 3339 N N . SER B 1 198 ? 28.172 -2.117 4.355 1 95.88 198 SER B N 1
ATOM 3340 C CA . SER B 1 198 ? 27.859 -3.545 4.363 1 95.88 198 SER B CA 1
ATOM 3341 C C . SER B 1 198 ? 26.359 -3.793 4.438 1 95.88 198 SER B C 1
ATOM 3343 O O . SER B 1 198 ? 25.594 -2.877 4.723 1 95.88 198 SER B O 1
ATOM 3345 N N . GLY B 1 199 ? 25.953 -5.043 4.18 1 95.69 199 GLY B N 1
ATOM 3346 C CA . GLY B 1 199 ? 24.562 -5.41 4.312 1 95.69 199 GLY B CA 1
ATOM 3347 C C . GLY B 1 199 ? 24.016 -5.172 5.707 1 95.69 199 GLY B C 1
ATOM 3348 O O . GLY B 1 199 ? 22.859 -4.77 5.871 1 95.69 199 GLY B O 1
ATOM 3349 N N . LEU B 1 200 ? 24.797 -5.406 6.676 1 97.19 200 LEU B N 1
ATOM 3350 C CA . LEU B 1 200 ? 24.422 -5.184 8.07 1 97.19 200 LEU B CA 1
ATOM 3351 C C . LEU B 1 200 ? 24.219 -3.699 8.344 1 97.19 200 LEU B C 1
ATOM 3353 O O . LEU B 1 200 ? 23.234 -3.311 8.992 1 97.19 200 LEU B O 1
ATOM 3357 N N . GLN B 1 201 ? 25.125 -2.854 7.859 1 97.62 201 GLN B N 1
ATOM 3358 C CA . GLN B 1 201 ? 25.047 -1.412 8.07 1 97.62 201 GLN B CA 1
ATOM 3359 C C . GLN B 1 201 ? 23.812 -0.827 7.379 1 97.62 201 GLN B C 1
ATOM 3361 O O . GLN B 1 201 ? 23.109 0.019 7.945 1 97.62 201 GLN B O 1
ATOM 3366 N N . VAL B 1 202 ? 23.594 -1.295 6.172 1 97.06 202 VAL B N 1
ATOM 3367 C CA . VAL B 1 202 ? 22.422 -0.84 5.426 1 97.06 202 VAL B CA 1
ATOM 3368 C C . VAL B 1 202 ? 21.156 -1.222 6.176 1 97.06 202 VAL B C 1
ATOM 3370 O O . VAL B 1 202 ? 20.266 -0.389 6.363 1 97.06 202 VAL B O 1
ATOM 3373 N N . GLY B 1 203 ? 21.047 -2.479 6.645 1 98.06 203 GLY B N 1
ATOM 3374 C CA . GLY B 1 203 ? 19.891 -2.938 7.41 1 98.06 203 GLY B CA 1
ATOM 3375 C C . GLY B 1 203 ? 19.688 -2.156 8.695 1 98.06 203 GLY B C 1
ATOM 3376 O O . GLY B 1 203 ? 18.547 -1.788 9.023 1 98.06 203 GLY B O 1
ATOM 3377 N N . ALA B 1 204 ? 20.734 -1.852 9.375 1 98.44 204 ALA B N 1
ATOM 3378 C CA . ALA B 1 204 ? 20.641 -1.107 10.625 1 98.44 204 ALA B CA 1
ATOM 3379 C C . ALA B 1 204 ? 20.188 0.327 10.383 1 98.44 204 ALA B C 1
ATOM 3381 O O . ALA B 1 204 ? 19.344 0.85 11.117 1 98.44 204 ALA B O 1
ATOM 3382 N N . ALA B 1 205 ? 20.812 0.924 9.391 1 98.5 205 ALA B N 1
ATOM 3383 C CA . ALA B 1 205 ? 20.406 2.281 9.031 1 98.5 205 ALA B CA 1
ATOM 3384 C C . ALA B 1 205 ? 18.922 2.33 8.672 1 98.5 205 ALA B C 1
ATOM 3386 O O . ALA B 1 205 ? 18.219 3.264 9.062 1 98.5 205 ALA B O 1
ATOM 3387 N N . MET B 1 206 ? 18.469 1.321 7.977 1 98.44 206 MET B N 1
ATOM 3388 C CA . MET B 1 206 ? 17.062 1.244 7.582 1 98.44 206 MET B CA 1
ATOM 3389 C C . MET B 1 206 ? 16.172 1.129 8.805 1 98.44 206 MET B C 1
ATOM 3391 O O . MET B 1 206 ? 15.094 1.729 8.852 1 98.44 206 MET B O 1
ATOM 3395 N N . VAL B 1 207 ? 16.578 0.397 9.781 1 98.69 207 VAL B N 1
ATOM 3396 C CA . VAL B 1 207 ? 15.781 0.258 10.992 1 98.69 207 VAL B CA 1
ATOM 3397 C C . VAL B 1 207 ? 15.648 1.614 11.68 1 98.69 207 VAL B C 1
ATOM 3399 O O . VAL B 1 207 ? 14.547 2.039 12.023 1 98.69 207 VAL B O 1
ATOM 3402 N N . VAL B 1 208 ? 16.719 2.289 11.789 1 98.56 208 VAL B N 1
ATOM 3403 C CA . VAL B 1 208 ? 16.734 3.555 12.516 1 98.56 208 VAL B CA 1
ATOM 3404 C C . VAL B 1 208 ? 15.844 4.57 11.812 1 98.56 208 VAL B C 1
ATOM 3406 O O . VAL B 1 208 ? 14.953 5.16 12.43 1 98.56 208 VAL B O 1
ATOM 3409 N N . SER B 1 209 ? 16.062 4.773 10.531 1 98.62 209 SER B N 1
ATOM 3410 C CA . SER B 1 209 ? 15.281 5.777 9.82 1 98.62 209 SER B CA 1
ATOM 3411 C C . SER B 1 209 ? 13.805 5.387 9.766 1 98.62 209 SER B C 1
ATOM 3413 O O . SER B 1 209 ? 12.93 6.242 9.891 1 98.62 209 SER B O 1
ATOM 3415 N N . THR B 1 210 ? 13.539 4.082 9.664 1 98.56 210 THR B N 1
ATOM 3416 C CA . THR B 1 210 ? 12.156 3.625 9.562 1 98.56 210 THR B CA 1
ATOM 3417 C C . THR B 1 210 ? 11.414 3.863 10.875 1 98.56 210 THR B C 1
ATOM 3419 O O . THR B 1 210 ? 10.273 4.336 10.875 1 98.56 210 THR B O 1
ATOM 3422 N N . VAL B 1 211 ? 12.047 3.59 11.961 1 98.25 211 VAL B N 1
ATOM 3423 C CA . VAL B 1 211 ? 11.414 3.768 13.266 1 98.25 211 VAL B CA 1
ATOM 3424 C C . VAL B 1 211 ? 11.156 5.25 13.516 1 98.25 211 VAL B C 1
ATOM 3426 O O . VAL B 1 211 ? 10.078 5.629 13.984 1 98.25 211 VAL B O 1
ATOM 3429 N N . LEU B 1 212 ? 12.055 6.051 13.125 1 97.94 212 LEU B N 1
ATOM 3430 C CA . LEU B 1 212 ? 11.906 7.484 13.352 1 97.94 212 LEU B CA 1
ATOM 3431 C C . LEU B 1 212 ? 10.82 8.062 12.453 1 97.94 212 LEU B C 1
ATOM 3433 O O . LEU B 1 212 ? 9.984 8.844 12.906 1 97.94 212 LEU B O 1
ATOM 3437 N N . VAL B 1 213 ? 10.836 7.719 11.195 1 97.44 213 VAL B N 1
ATOM 3438 C CA . VAL B 1 213 ? 9.812 8.203 10.273 1 97.44 213 VAL B CA 1
ATOM 3439 C C . VAL B 1 213 ? 8.453 7.625 10.664 1 97.44 213 VAL B C 1
ATOM 3441 O O . VAL B 1 213 ? 7.438 8.328 10.617 1 97.44 213 VAL B O 1
ATOM 3444 N N . GLY B 1 214 ? 8.469 6.309 10.961 1 96.5 214 GLY B N 1
ATOM 3445 C CA . GLY B 1 214 ? 7.234 5.684 11.406 1 96.5 214 GLY B CA 1
ATOM 3446 C C . GLY B 1 214 ? 6.633 6.363 12.625 1 96.5 214 GLY B C 1
ATOM 3447 O O . GLY B 1 214 ? 5.41 6.488 12.727 1 96.5 214 GLY B O 1
ATOM 3448 N N . HIS B 1 215 ? 7.48 6.754 13.5 1 95.62 215 HIS B N 1
ATOM 3449 C CA . HIS B 1 215 ? 7.016 7.473 14.68 1 95.62 215 HIS B CA 1
ATOM 3450 C C . HIS B 1 215 ? 6.34 8.789 14.297 1 95.62 215 HIS B C 1
ATOM 3452 O O . HIS B 1 215 ? 5.32 9.164 14.891 1 95.62 215 HIS B O 1
ATOM 3458 N N . ASN B 1 216 ? 6.871 9.5 13.352 1 94.25 216 ASN B N 1
ATOM 3459 C CA . ASN B 1 216 ? 6.246 10.719 12.859 1 94.25 216 ASN B CA 1
ATOM 3460 C C . ASN B 1 216 ? 4.855 10.453 12.289 1 94.25 216 ASN B C 1
ATOM 3462 O O . ASN B 1 216 ? 3.914 11.195 12.562 1 94.25 216 ASN B O 1
ATOM 3466 N N . VAL B 1 217 ? 4.754 9.414 11.555 1 93.94 217 VAL B N 1
ATOM 3467 C CA . VAL B 1 217 ? 3.482 9.055 10.938 1 93.94 217 VAL B CA 1
ATOM 3468 C C . VAL B 1 217 ? 2.467 8.688 12.016 1 93.94 217 VAL B C 1
ATOM 3470 O O . VAL B 1 217 ? 1.305 9.094 11.945 1 93.94 217 VAL B O 1
ATOM 3473 N N . TRP B 1 218 ? 2.977 7.965 12.961 1 93.75 218 TRP B N 1
ATOM 3474 C CA . TRP B 1 218 ? 2.119 7.543 14.062 1 93.75 218 TRP B CA 1
ATOM 3475 C C . TRP B 1 218 ? 1.555 8.75 14.805 1 93.75 218 TRP B C 1
ATOM 3477 O O . TRP B 1 218 ? 0.349 8.828 15.047 1 93.75 218 TRP B O 1
ATOM 3487 N N . LEU B 1 219 ? 2.359 9.742 15.062 1 92.06 219 LEU B N 1
ATOM 3488 C CA . LEU B 1 219 ? 1.95 10.938 15.797 1 92.06 219 LEU B CA 1
ATOM 3489 C C . LEU B 1 219 ? 0.981 11.773 14.969 1 92.06 219 LEU B C 1
ATOM 3491 O O . LEU B 1 219 ? 0.016 12.328 15.5 1 92.06 219 LEU B O 1
ATOM 3495 N N . ALA B 1 220 ? 1.265 11.867 13.742 1 90.19 220 ALA B N 1
ATOM 3496 C CA . ALA B 1 220 ? 0.399 12.648 12.867 1 90.19 220 ALA B CA 1
ATOM 3497 C C . ALA B 1 220 ? -1.011 12.062 12.828 1 90.19 220 ALA B C 1
ATOM 3499 O O . ALA B 1 220 ? -1.995 12.805 12.781 1 90.19 220 ALA B O 1
ATOM 3500 N N . GLN B 1 221 ? -1.172 10.805 12.875 1 88.44 221 GLN B N 1
ATOM 3501 C CA . GLN B 1 221 ? -2.473 10.148 12.82 1 88.44 221 GLN B CA 1
ATOM 3502 C C . GLN B 1 221 ? -3.203 10.25 14.156 1 88.44 221 GLN B C 1
ATOM 3504 O O . GLN B 1 221 ? -4.434 10.305 14.195 1 88.44 221 GLN B O 1
ATOM 3509 N N . GLN B 1 222 ? -2.432 10.227 15.258 1 85.94 222 GLN B N 1
ATOM 3510 C CA . GLN B 1 222 ? -3.035 10.406 16.578 1 85.94 222 GLN B CA 1
ATOM 3511 C C . GLN B 1 222 ? -3.729 11.758 16.688 1 85.94 222 GLN B C 1
ATOM 3513 O O . GLN B 1 222 ? -4.797 11.867 17.281 1 85.94 222 GLN B O 1
ATOM 3518 N N . GLN B 1 223 ? -3.188 12.734 16.094 1 83.62 223 GLN B N 1
ATOM 3519 C CA . GLN B 1 223 ? -3.752 14.078 16.141 1 83.62 223 GLN B CA 1
ATOM 3520 C C . GLN B 1 223 ? -5.047 14.156 15.344 1 83.62 223 GLN B C 1
ATOM 3522 O O . GLN B 1 223 ? -5.961 14.906 15.703 1 83.62 223 GLN B O 1
ATOM 3527 N N . ARG B 1 224 ? -5.164 13.359 14.398 1 78.12 224 ARG B N 1
ATOM 3528 C CA . ARG B 1 224 ? -6.359 13.367 13.562 1 78.12 224 ARG B CA 1
ATOM 3529 C C . ARG B 1 224 ? -7.52 12.656 14.242 1 78.12 224 ARG B C 1
ATOM 3531 O O . ARG B 1 224 ? -8.68 12.898 13.922 1 78.12 224 ARG B O 1
ATOM 3538 N N . LEU B 1 225 ? -7.191 11.688 15.109 1 80.06 225 LEU B N 1
ATOM 3539 C CA . LEU B 1 225 ? -8.211 10.906 15.797 1 80.06 225 LEU B CA 1
ATOM 3540 C C . LEU B 1 225 ? -8.75 11.664 17 1 80.06 225 LEU B C 1
ATOM 3542 O O . LEU B 1 225 ? -9.758 11.266 17.594 1 80.06 225 LEU B O 1
ATOM 3546 N N . ARG B 1 226 ? -8.172 12.812 17.484 1 72.38 226 ARG B N 1
ATOM 3547 C CA . ARG B 1 226 ? -8.656 13.641 18.578 1 72.38 226 ARG B CA 1
ATOM 3548 C C . ARG B 1 226 ? -9.625 14.711 18.078 1 72.38 226 ARG B C 1
ATOM 3550 O O . ARG B 1 226 ? -9.484 15.195 16.953 1 72.38 226 ARG B O 1
#

Sequence (452 aa):
MPSPLKQLVTFTSQTAGLEKTLRLIQAVSQIVGVTSDDKTLSTQCLAARDRLALGRRYFRLLDFYGCFERVHVLSTTPSSAGALLATMELAQFTFLGLYLFLENFTILHDMNVARVNWYRPLMTEANKFWFYALVLSILRMTWLIFFPVEPAPTANGKGKAKTEKTASQPKWPLVKKIIIDGCDLTLPGSFIGWVPASGLQVGAAMVVSTVLVGHNVWLAQQQRLRMPSPLKQLVTFTSQTAGLEKTLRLIQAVSQIVGVTSDDKTLSTQCLAARDRLALGRRYFRLLDFYGCFERVHVLSTTPSSAGALLATMELAQFTFLGLYLFLENFTILHDMNVARVNWYRPLMTEANKFWFYALVLSILRMTWLIFFPVEPAPTANGKGKAKTEKTASQPKWPLVKKIIIDGCDLTLPGSFIGWVPASGLQVGAAMVVSTVLVGHNVWLAQQQRLR

Secondary structure (DSSP, 8-state):
---HHHHHHHHHHBHHHHHHHHHHHHHHHHHHHHH-S-HHHHHHHHHHHHHHHHHHHHHTTTHHHHHHHHHHHHHHS--TT-HHHHHHHHHHHHHHHHHHHHHHHTHHHHTTSS--TTHHHHHHHHHHHHHHHHHHHHHHHHHHHHSPPPP---S---S-----------SHHHHHHHHHHHHHTHHHHHHHTSS---HHHHHHHHHHHHHHHHHHHHHHHHHHH-/---HHHHHHHHHHBHHHHHHHHHHHHHHHHHHHHH-S-HHHHHHHHHHHHHHHHHHHHHTTTHHHHHHHHHHHHHHS--TT-HHHHHHHHHHHHHHHHHHHHHHHTHHHHTTSS--TTHHHHHHHHHHHHHHHHHHHHHHHHHHHHS-------TT--S-----------SHHHHHHHHHHHHHTHHHHHHHTSS---HHHHHHHHHHHHHHHHHHHHHHHHHHH-

Foldseek 3Di:
DDDPVVLVVLQCVALLSVLLVLLLLLLVLLQCLVPPPDPVSNVVSVVSNLVSVLVSLVSCLPVLVVLVVVLVCLVVDDDLQDDVLSVLSNLLSVLLSQLNVLVNVCSCCSVVNDNDPCNLVSNLSSLVSNLSSLVSLLVSLVCCLVPPRQDPPDPDDDDDPPVPVSPRDPSVVSVLSNLLSVLVSQVSCVSNVNDVDDSNSNSVSSNSNSVSSSVVSSVVSVVVVD/DDDPVVLVVLQCVALLSVLLVLLLLLLVLLQCLVPPPDPVSNVVSVVSNLVSVLVSLVSCLPVLVVLVVVLVCLVVDDDLQDDVLSVLSNLLSVLLSQLNVLVNVCSCCSVVNDNDPCNLVSNLSSLVSNLSSLVSLLVSLVCCQVPPRQDDPPPPDDDDPPVPVSPRDPSVVSVLSNLLSVLVSQVSCVSNVNDVDDSNSNSVSSNSNSVSVSVVSSVVSVVVVD

pLDDT: mean 90.31, std 14.42, range [38.56, 98.81]

Organism: NCBI:txid1220207

Nearest PDB structures (foldseek):
  8wg7-assembly1_R  TM=2.098E-01  e=1.570E+00  Homo sapiens
  8tn6-assembly1_C  TM=3.329E-01  e=9.295E+00  synthetic construct
  8tf5-assembly1_A  TM=2.799E-01  e=8.900E+00  Homo sapiens
  8tn6-assembly1_C  TM=3.312E-01  e=8.860E+00  synthetic construct

Radius of gyration: 25.79 Å; Cα contacts (8 Å, |Δi|>4): 518; chains: 2; bounding box: 81×78×55 Å

Solvent-accessible surface area (backbone atoms only — not comparable to full-atom values): 23664 Å² total; per-residue (Å²): 127,78,52,67,66,58,50,51,44,56,38,48,46,23,30,67,42,39,45,35,53,49,49,40,54,25,19,50,23,34,33,48,20,73,68,47,87,47,65,67,58,15,53,31,21,43,46,42,24,54,51,40,55,55,45,49,46,66,68,40,58,66,48,26,56,50,25,50,52,48,34,51,50,56,73,74,42,90,58,89,74,34,68,66,56,46,49,40,52,38,49,21,30,48,25,39,19,48,17,39,51,50,51,51,73,43,46,46,37,74,69,67,44,48,81,62,90,60,46,63,66,49,51,45,53,21,28,48,26,39,40,51,17,39,52,36,48,39,51,50,38,53,47,42,71,79,53,66,70,72,75,75,78,74,85,76,81,87,81,80,72,67,78,60,71,69,79,66,73,75,59,57,69,41,52,51,48,36,52,31,40,57,30,55,42,45,54,35,24,35,72,69,64,78,33,97,62,51,65,56,54,44,18,51,26,43,41,52,28,36,54,54,52,43,48,52,51,47,51,57,51,55,59,68,73,103,127,80,52,69,65,56,50,52,43,55,37,47,45,25,31,68,40,38,46,36,52,50,48,40,53,24,20,51,24,33,33,48,21,74,68,46,86,47,65,67,58,15,53,32,22,43,45,42,22,54,51,41,54,55,45,48,45,65,70,41,59,66,48,28,56,51,25,49,51,51,34,51,49,56,74,73,42,89,58,90,74,34,69,67,55,46,49,39,51,38,49,21,30,50,26,38,20,49,16,40,50,50,51,52,73,44,47,47,37,75,68,68,44,49,79,61,91,61,48,63,66,50,51,45,53,23,29,48,27,39,41,52,17,38,52,37,48,37,52,49,38,54,46,42,71,79,52,66,70,72,76,74,78,70,82,80,71,81,81,80,74,65,80,61,70,70,77,66,72,74,58,56,69,42,52,51,48,38,53,31,39,57,31,53,42,44,54,36,22,35,72,71,65,77,33,96,60,51,64,55,56,42,17,50,26,44,40,54,27,34,53,55,53,43,49,51,52,48,52,58,51,53,60,68,74,102

InterPro domains:
  IPR008733 Peroxisomal biogenesis factor 11 [PF05648] (5-218)